Protein AF-0000000086901226 (afdb_homodimer)

Radius of gyration: 35.14 Å; Cα contacts (8 Å, |Δi|>4): 776; chains: 2; bounding box: 50×122×123 Å

Foldseek 3Di:
DPPPPPPPPPPPPPDDDPVRVVVVLVVVQVVCVVVPDPVDHDDPPVVVCVVVVPPPPVQKAKDWDAAAPPALLHLAIWIWMWGHDPPPPLFAIWIATQADAQWFAHPDTDDDLRHNNNRVSHDSVDDPVQVNLLCNLQVRFHNLVPPRTGHDDSVVNNVSRVVQQQDADPVVRHRSVVCCVVPPDDDDNDRDDHPPVSVLVSVCRRVSVPPPPPPCPVVPPVVVVVPPVPPPD/DPPPPPPPPPPPPPDDDPVRVVVVLVVVQVVCVVVPDPVDHDDPPVVVCVVVVPPPPPQKAKDWDAAAPPALLHLAIWIWMWGHDPPPPLFAIWIATQADAQWFAHPDTDDALRHNNNRVSHDNVDDPVQVNLLCNLQVRFHNLVPPRTGHDDSVVNNVSRVVQQQDADPVVRHHSVVCCVVPPDDDDNDRDDHPPVSVLVSVCRRVSVPNPPPPCPVVPPVVPVVPPVPPPD

Sequence (466 aa):
MEAANDLSRAGAAQHASAAQSLARILREHRDIQRNASPHWTAAPLSVIYLLCVQLEEPREWHFTLRGPPDSPFEGGLYHGRIVLPNNYPFAPPALMLLTRNGRFDVNKKICLSASSHHPELWQPAWGIRTLLDALCAFFPTPAQGALHSIEASEKDRRQMALESVSWVCPVCKRPNRQLVEEGCAAPTDALPELPDQLKAQALLAKNGGKEPPPDTADRGVKEQNLQVRGVYSMEAANDLSRAGAAQHASAAQSLARILREHRDIQRNASPHWTAAPLSVIYLLCVQLEEPREWHFTLRGPPDSPFEGGLYHGRIVLPNNYPFAPPALMLLTRNGRFDVNKKICLSASSHHPELWQPAWGIRTLLDALCAFFPTPAQGALHSIEASEKDRRQMALESVSWVCPVCKRPNRQLVEEGCAAPTDALPELPDQLKAQALLAKNGGKEPPPDTADRGVKEQNLQVRGVYS

Structure (mmCIF, N/CA/C/O backbone):
data_AF-0000000086901226-model_v1
#
loop_
_entity.id
_entity.type
_entity.pdbx_description
1 polymer 'Ubiquitin-conjugating enzyme E2 J1'
#
loop_
_atom_site.group_PDB
_atom_site.id
_atom_site.type_symbol
_atom_site.label_atom_id
_atom_site.label_alt_id
_atom_site.label_comp_id
_atom_site.label_asym_id
_atom_site.label_entity_id
_atom_site.label_seq_id
_atom_site.pdbx_PDB_ins_code
_atom_site.Cartn_x
_atom_site.Cartn_y
_atom_site.Cartn_z
_atom_site.occupancy
_atom_site.B_iso_or_equiv
_atom_site.auth_seq_id
_atom_site.auth_comp_id
_atom_site.auth_asym_id
_atom_site.auth_atom_id
_atom_site.pdbx_PDB_model_num
ATOM 1 N N . MET A 1 1 ? -28.922 -20.438 -58.938 1 27.31 1 MET A N 1
ATOM 2 C CA . MET A 1 1 ? -28.453 -21.234 -57.812 1 27.31 1 MET A CA 1
ATOM 3 C C . MET A 1 1 ? -27.438 -20.453 -56.969 1 27.31 1 MET A C 1
ATOM 5 O O . MET A 1 1 ? -26.328 -20.188 -57.406 1 27.31 1 MET A O 1
ATOM 9 N N . GLU A 1 2 ? -27.828 -19.422 -56.094 1 30.73 2 GLU A N 1
ATOM 10 C CA . GLU A 1 2 ? -27.188 -18.297 -55.406 1 30.73 2 GLU A CA 1
ATOM 11 C C . GLU A 1 2 ? -26.328 -18.797 -54.25 1 30.73 2 GLU A C 1
ATOM 13 O O . GLU A 1 2 ? -26.844 -19.344 -53.281 1 30.73 2 GLU A O 1
ATOM 18 N N . ALA A 1 3 ? -25.031 -19.281 -54.5 1 35.69 3 ALA A N 1
ATOM 19 C CA . ALA A 1 3 ? -24 -19.719 -53.562 1 35.69 3 ALA A CA 1
ATOM 20 C C . ALA A 1 3 ? -23.75 -18.656 -52.469 1 35.69 3 ALA A C 1
ATOM 22 O O . ALA A 1 3 ? -23.281 -17.562 -52.781 1 35.69 3 ALA A O 1
ATOM 23 N N . ALA A 1 4 ? -24.625 -18.578 -51.375 1 34.41 4 ALA A N 1
ATOM 24 C CA . ALA A 1 4 ? -24.609 -17.688 -50.219 1 34.41 4 ALA A CA 1
ATOM 25 C C . ALA A 1 4 ? -23.234 -17.703 -49.531 1 34.41 4 ALA A C 1
ATOM 27 O O . ALA A 1 4 ? -22.703 -18.766 -49.219 1 34.41 4 ALA A O 1
ATOM 28 N N . ASN A 1 5 ? -22.359 -16.656 -49.656 1 30.7 5 ASN A N 1
ATOM 29 C CA . ASN A 1 5 ? -21.047 -16.266 -49.156 1 30.7 5 ASN A CA 1
ATOM 30 C C . ASN A 1 5 ? -21 -16.328 -47.625 1 30.7 5 ASN A C 1
ATOM 32 O O . ASN A 1 5 ? -21.453 -15.398 -46.938 1 30.7 5 ASN A O 1
ATOM 36 N N . ASP A 1 6 ? -21.219 -17.453 -46.844 1 31.69 6 ASP A N 1
ATOM 37 C CA . ASP A 1 6 ? -21.219 -17.734 -45.406 1 31.69 6 ASP A CA 1
ATOM 38 C C . ASP A 1 6 ? -19.844 -17.469 -44.812 1 31.69 6 ASP A C 1
ATOM 40 O O . ASP A 1 6 ? -19.531 -17.969 -43.719 1 31.69 6 ASP A O 1
ATOM 44 N N . LEU A 1 7 ? -18.828 -17.016 -45.531 1 32.34 7 LEU A N 1
ATOM 45 C CA . LEU A 1 7 ? -17.453 -17.078 -45.031 1 32.34 7 LEU A CA 1
ATOM 46 C C . LEU A 1 7 ? -17.266 -16.172 -43.812 1 32.34 7 LEU A C 1
ATOM 48 O O . LEU A 1 7 ? -16.234 -16.234 -43.156 1 32.34 7 LEU A O 1
ATOM 52 N N . SER A 1 8 ? -17.922 -15.008 -43.688 1 35.12 8 SER A N 1
ATOM 53 C CA . SER A 1 8 ? -17.297 -13.891 -43 1 35.12 8 SER A CA 1
ATOM 54 C C . SER A 1 8 ? -17.328 -14.094 -41.5 1 35.12 8 SER A C 1
ATOM 56 O O . SER A 1 8 ? -17.047 -13.164 -40.719 1 35.12 8 SER A O 1
ATOM 58 N N . ARG A 1 9 ? -18.031 -15.039 -40.875 1 33.12 9 ARG A N 1
ATOM 59 C CA . ARG A 1 9 ? -18.094 -14.945 -39.406 1 33.12 9 ARG A CA 1
ATOM 60 C C . ARG A 1 9 ? -16.734 -15.172 -38.781 1 33.12 9 ARG A C 1
ATOM 62 O O . ARG A 1 9 ? -16.375 -16.312 -38.469 1 33.12 9 ARG A O 1
ATOM 69 N N . ALA A 1 10 ? -15.695 -14.672 -39.25 1 33.81 10 ALA A N 1
ATOM 70 C CA . ALA A 1 10 ? -14.445 -14.734 -38.5 1 33.81 10 ALA A CA 1
ATOM 71 C C . ALA A 1 10 ? -14.664 -14.375 -37.031 1 33.81 10 ALA A C 1
ATOM 73 O O . ALA A 1 10 ? -15.453 -13.484 -36.719 1 33.81 10 ALA A O 1
ATOM 74 N N . GLY A 1 11 ? -14.531 -15.344 -36.062 1 34.44 11 GLY A N 1
ATOM 75 C CA . GLY A 1 11 ? -14.711 -15.289 -34.594 1 34.44 11 GLY A CA 1
ATOM 76 C C . GLY A 1 11 ? -14.203 -14 -34 1 34.44 11 GLY A C 1
ATOM 77 O O . GLY A 1 11 ? -13.031 -13.664 -34.125 1 34.44 11 GLY A O 1
ATOM 78 N N . ALA A 1 12 ? -14.898 -12.961 -33.844 1 37.56 12 ALA A N 1
ATOM 79 C CA . ALA A 1 12 ? -14.633 -11.711 -33.156 1 37.56 12 ALA A CA 1
ATOM 80 C C . ALA A 1 12 ? -13.883 -11.945 -31.844 1 37.56 12 ALA A C 1
ATOM 82 O O . ALA A 1 12 ? -14.352 -12.695 -30.984 1 37.56 12 ALA A O 1
ATOM 83 N N . ALA A 1 13 ? -12.547 -11.961 -31.828 1 46.91 13 ALA A N 1
ATOM 84 C CA . ALA A 1 13 ? -11.742 -12.016 -30.609 1 46.91 13 ALA A CA 1
ATOM 85 C C . ALA A 1 13 ? -12.438 -11.289 -29.469 1 46.91 13 ALA A C 1
ATOM 87 O O . ALA A 1 13 ? -12.758 -10.102 -29.578 1 46.91 13 ALA A O 1
ATOM 88 N N . GLN A 1 14 ? -13.297 -11.969 -28.797 1 55.41 14 GLN A N 1
ATOM 89 C CA . GLN A 1 14 ? -14.094 -11.406 -27.703 1 55.41 14 GLN A CA 1
ATOM 90 C C . GLN A 1 14 ? -13.227 -10.586 -26.75 1 55.41 14 GLN A C 1
ATOM 92 O O . GLN A 1 14 ? -12.242 -11.094 -26.219 1 55.41 14 GLN A O 1
ATOM 97 N N . HIS A 1 15 ? -12.969 -9.375 -27.109 1 66.44 15 HIS A N 1
ATOM 98 C CA . HIS A 1 15 ? -12.211 -8.445 -26.281 1 66.44 15 HIS A CA 1
ATOM 99 C C . HIS A 1 15 ? -12.984 -8.078 -25.016 1 66.44 15 HIS A C 1
ATOM 101 O O . HIS A 1 15 ? -14.125 -7.617 -25.078 1 66.44 15 HIS A O 1
A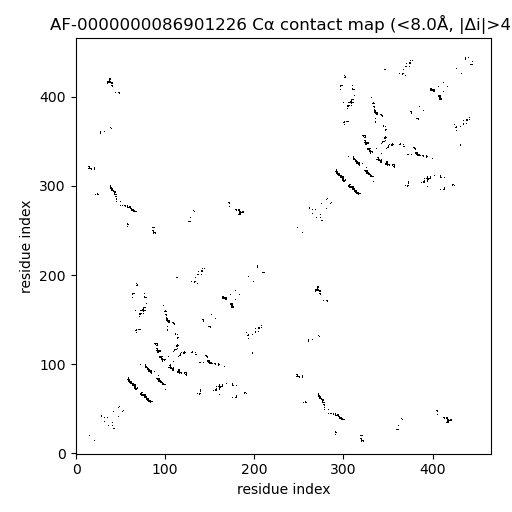TOM 107 N N . ALA A 1 16 ? -12.57 -8.672 -23.984 1 70.62 16 ALA A N 1
ATOM 108 C CA . ALA A 1 16 ? -13.18 -8.281 -22.719 1 70.62 16 ALA A CA 1
ATOM 109 C C . ALA A 1 16 ? -12.898 -6.816 -22.406 1 70.62 16 ALA A C 1
ATOM 111 O O . ALA A 1 16 ? -11.805 -6.316 -22.672 1 70.62 16 ALA A O 1
ATOM 112 N N . SER A 1 17 ? -13.961 -6.051 -22.109 1 77.44 17 SER A N 1
ATOM 113 C CA . SER A 1 17 ? -13.766 -4.688 -21.625 1 77.44 17 SER A CA 1
ATOM 114 C C . SER A 1 17 ? -12.891 -4.668 -20.375 1 77.44 17 SER A C 1
ATOM 116 O O . SER A 1 17 ? -12.734 -5.688 -19.703 1 77.44 17 SER A O 1
ATOM 118 N N . ALA A 1 18 ? -12.25 -3.605 -20.062 1 78.12 18 ALA A N 1
ATOM 119 C CA . ALA A 1 18 ? -11.414 -3.451 -18.875 1 78.12 18 ALA A CA 1
ATOM 120 C C . ALA A 1 18 ? -12.203 -3.742 -17.609 1 78.12 18 ALA A C 1
ATOM 122 O O . ALA A 1 18 ? -11.688 -4.367 -16.672 1 78.12 18 ALA A O 1
ATOM 123 N N . ALA A 1 19 ? -13.445 -3.295 -17.641 1 77.5 19 ALA A N 1
ATOM 124 C CA . ALA A 1 19 ? -14.305 -3.514 -16.484 1 77.5 19 ALA A CA 1
ATOM 125 C C . ALA A 1 19 ? -14.617 -4.996 -16.297 1 77.5 19 ALA A C 1
ATOM 127 O O . ALA A 1 19 ? -14.641 -5.5 -15.172 1 77.5 19 ALA A O 1
ATOM 128 N N . GLN A 1 20 ? -14.883 -5.715 -17.375 1 83.75 20 GLN A N 1
ATOM 129 C CA . GLN A 1 20 ? -15.172 -7.141 -17.328 1 83.75 20 GLN A CA 1
ATOM 130 C C . GLN A 1 20 ? -13.961 -7.934 -16.844 1 83.75 20 GLN A C 1
ATOM 132 O O . GLN A 1 20 ? -14.086 -8.852 -16.031 1 83.75 20 GLN A O 1
ATOM 137 N N . SER A 1 21 ? -12.852 -7.535 -17.375 1 88.44 21 SER A N 1
ATOM 138 C CA . SER A 1 21 ? -11.594 -8.172 -16.984 1 88.44 21 SER A CA 1
ATOM 139 C C . SER A 1 21 ? -11.328 -7.984 -15.492 1 88.44 21 SER A C 1
ATOM 141 O O . SER A 1 21 ? -11.016 -8.945 -14.789 1 88.44 21 SER A O 1
ATOM 143 N N . LEU A 1 22 ? -11.477 -6.816 -15 1 84.88 22 LEU A N 1
ATOM 144 C CA . LEU A 1 22 ? -11.25 -6.512 -13.594 1 84.88 22 LEU A CA 1
ATOM 145 C C . LEU A 1 22 ? -12.227 -7.277 -12.711 1 84.88 22 LEU A C 1
ATOM 147 O O . LEU A 1 22 ? -11.844 -7.812 -11.664 1 84.88 22 LEU A O 1
ATOM 151 N N . ALA A 1 23 ? -13.453 -7.363 -13.125 1 87.56 23 ALA A N 1
ATOM 152 C CA . ALA A 1 23 ? -14.453 -8.102 -12.359 1 87.56 23 ALA A CA 1
ATOM 153 C C . ALA A 1 23 ? -14.062 -9.57 -12.227 1 87.56 23 ALA A C 1
ATOM 155 O O . ALA A 1 23 ? -14.227 -10.172 -11.164 1 87.56 23 ALA A O 1
ATOM 156 N N . ARG A 1 24 ? -13.656 -10.156 -13.312 1 91.12 24 ARG A N 1
ATOM 157 C CA . ARG A 1 24 ? -13.203 -11.547 -13.305 1 91.12 24 ARG A CA 1
ATOM 158 C C . ARG A 1 24 ? -12.031 -11.734 -12.336 1 91.12 24 ARG A C 1
ATOM 160 O O . ARG A 1 24 ? -12.016 -12.68 -11.555 1 91.12 24 ARG A O 1
ATOM 167 N N . ILE A 1 25 ? -11.109 -10.789 -12.375 1 90.12 25 ILE A N 1
ATOM 168 C CA . ILE A 1 25 ? -9.914 -10.875 -11.539 1 90.12 25 ILE A CA 1
ATOM 169 C C . ILE A 1 25 ? -10.305 -10.828 -10.062 1 90.12 25 ILE A C 1
ATOM 171 O O . ILE A 1 25 ? -9.836 -11.633 -9.266 1 90.12 25 ILE A O 1
ATOM 175 N N . LEU A 1 26 ? -11.195 -9.969 -9.781 1 85.31 26 LEU A N 1
ATOM 176 C CA . LEU A 1 26 ? -11.633 -9.82 -8.398 1 85.31 26 LEU A CA 1
ATOM 177 C C . LEU A 1 26 ? -12.391 -11.0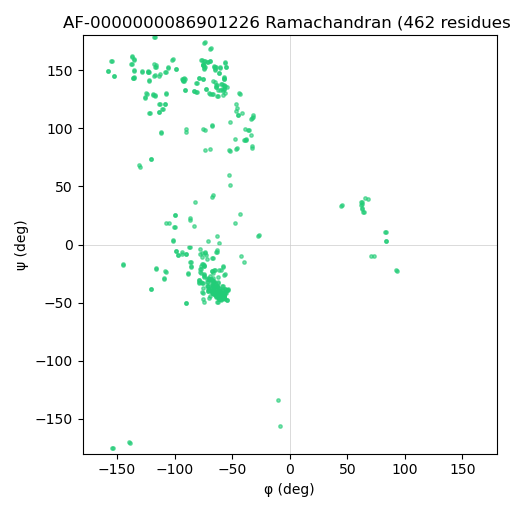62 -7.934 1 85.31 26 LEU A C 1
ATOM 179 O O . LEU A 1 26 ? -12.234 -11.5 -6.793 1 85.31 26 LEU A O 1
ATOM 183 N N . ARG A 1 27 ? -13.211 -11.609 -8.805 1 90.81 27 ARG A N 1
ATOM 184 C CA . ARG A 1 27 ? -13.93 -12.836 -8.469 1 90.81 27 ARG A CA 1
ATOM 185 C C . ARG A 1 27 ? -12.969 -13.984 -8.195 1 90.81 27 ARG A C 1
ATOM 187 O O . ARG A 1 27 ? -13.164 -14.758 -7.254 1 90.81 27 ARG A O 1
ATOM 194 N N . GLU A 1 28 ? -12 -14.086 -9.023 1 93.88 28 GLU A N 1
ATOM 195 C CA . GLU A 1 28 ? -11.016 -15.148 -8.82 1 93.88 28 GLU A CA 1
ATOM 196 C C . GLU A 1 28 ? -10.273 -14.977 -7.496 1 93.88 28 GLU A C 1
ATOM 198 O O . GLU A 1 28 ? -10.008 -15.953 -6.793 1 93.88 28 GLU A O 1
ATOM 203 N N . HIS A 1 29 ? -9.945 -13.734 -7.172 1 91.06 29 HIS A N 1
ATOM 204 C CA . HIS A 1 29 ? -9.297 -13.484 -5.887 1 91.06 29 HIS A CA 1
ATOM 205 C C . HIS A 1 29 ? -10.18 -13.938 -4.73 1 91.06 29 HIS A C 1
ATOM 207 O O . HIS A 1 29 ? -9.711 -14.625 -3.82 1 91.06 29 HIS A O 1
ATOM 213 N N . ARG A 1 30 ? -11.414 -13.578 -4.762 1 87.62 30 ARG A N 1
ATOM 214 C CA . ARG A 1 30 ? -12.352 -13.961 -3.711 1 87.62 30 ARG A CA 1
ATOM 215 C C . ARG A 1 30 ? -12.477 -15.477 -3.617 1 87.62 30 ARG A C 1
ATOM 217 O O . ARG A 1 30 ? -12.516 -16.031 -2.52 1 87.62 30 ARG A O 1
ATOM 224 N N . ASP A 1 31 ? -12.547 -16.125 -4.762 1 92.25 31 ASP A N 1
ATOM 225 C CA . ASP A 1 31 ? -12.641 -17.578 -4.801 1 92.25 31 ASP A CA 1
ATOM 226 C C . ASP A 1 31 ? -11.422 -18.234 -4.148 1 92.25 31 ASP A C 1
ATOM 228 O O . ASP A 1 31 ? -11.562 -19.188 -3.373 1 92.25 31 ASP A O 1
ATOM 232 N N . ILE A 1 32 ? -10.25 -17.734 -4.438 1 92.31 32 ILE A N 1
ATOM 233 C CA . ILE A 1 32 ? -9.008 -18.281 -3.902 1 92.31 32 ILE A CA 1
ATOM 234 C C . ILE A 1 32 ? -8.961 -18.078 -2.391 1 92.31 32 ILE A C 1
ATOM 236 O O . ILE A 1 32 ? -8.531 -18.969 -1.65 1 92.31 32 ILE A O 1
ATOM 240 N N . GLN A 1 33 ? -9.484 -16.938 -1.949 1 87 33 GLN A N 1
ATOM 241 C CA . GLN A 1 33 ? -9.508 -16.641 -0.519 1 87 33 GLN A CA 1
ATOM 242 C C . GLN A 1 33 ? -10.5 -17.547 0.211 1 87 33 GLN A C 1
ATOM 244 O O . GLN A 1 33 ? -10.211 -18.031 1.31 1 87 33 GLN A O 1
ATOM 249 N N . ARG A 1 34 ? -11.602 -17.828 -0.354 1 88.25 34 ARG A N 1
ATOM 250 C CA . ARG A 1 34 ? -12.656 -18.625 0.268 1 88.25 34 ARG A CA 1
ATOM 251 C C . ARG A 1 34 ? -12.328 -20.109 0.207 1 88.25 34 ARG A C 1
ATOM 253 O O . ARG A 1 34 ? -12.75 -20.891 1.066 1 88.25 34 ARG A O 1
ATOM 260 N N . ASN A 1 35 ? -11.648 -20.484 -0.868 1 92.44 35 ASN A N 1
ATOM 261 C CA . ASN A 1 35 ? -11.242 -21.875 -1.087 1 92.44 35 ASN A CA 1
ATOM 262 C C . ASN A 1 35 ? -9.727 -22 -1.203 1 92.44 35 ASN A C 1
ATOM 264 O O . ASN A 1 35 ? -9.203 -22.297 -2.279 1 92.44 35 ASN A O 1
ATOM 268 N N . ALA A 1 36 ? -9.102 -21.875 -0.073 1 90.62 36 ALA A N 1
ATOM 269 C CA . ALA A 1 36 ? -7.641 -21.891 -0.058 1 90.62 36 ALA A CA 1
ATOM 270 C C . ALA A 1 36 ? -7.109 -23.25 -0.518 1 90.62 36 ALA A C 1
ATOM 272 O O . ALA A 1 36 ? -7.664 -24.297 -0.165 1 90.62 36 ALA A O 1
ATOM 273 N N . SER A 1 37 ? -6.125 -23.297 -1.359 1 92.88 37 SER A N 1
ATOM 274 C CA . SER A 1 37 ? -5.484 -24.516 -1.844 1 92.88 37 SER A CA 1
ATOM 275 C C . SER A 1 37 ? -4.504 -25.078 -0.817 1 92.88 37 SER A C 1
ATOM 277 O O . SER A 1 37 ? -3.791 -24.312 -0.156 1 92.88 37 SER A O 1
ATOM 279 N N . PRO A 1 38 ? -4.391 -26.406 -0.687 1 94.5 38 PRO A N 1
ATOM 280 C CA . PRO A 1 38 ? -3.334 -26.984 0.139 1 94.5 38 PRO A CA 1
ATOM 281 C C . PRO A 1 38 ? -1.953 -26.891 -0.505 1 94.5 38 PRO A C 1
ATOM 283 O O . PRO A 1 38 ? -0.94 -27.141 0.149 1 94.5 38 PRO A O 1
ATOM 286 N N . HIS A 1 39 ? -1.884 -26.438 -1.752 1 94.94 39 HIS A N 1
ATOM 287 C CA . HIS A 1 39 ? -0.646 -26.547 -2.518 1 94.94 39 HIS A CA 1
ATOM 288 C C . HIS A 1 39 ? -0.001 -25.172 -2.723 1 94.94 39 HIS A C 1
ATOM 290 O O . HIS A 1 39 ? 1.216 -25.078 -2.898 1 94.94 39 HIS A O 1
ATOM 296 N N . TRP A 1 40 ? -0.862 -24.109 -2.775 1 95.62 40 TRP A N 1
ATOM 297 C CA . TRP A 1 40 ? -0.344 -22.797 -3.107 1 95.62 40 TRP A CA 1
ATOM 298 C C . TRP A 1 40 ? -1.234 -21.703 -2.529 1 95.62 40 TRP A C 1
ATOM 300 O O . TRP A 1 40 ? -2.377 -21.953 -2.146 1 95.62 40 TRP A O 1
ATOM 310 N N . THR A 1 41 ? -0.714 -20.5 -2.344 1 93.69 41 THR A N 1
ATOM 311 C CA . THR A 1 41 ? -1.457 -19.281 -2.051 1 93.69 41 THR A CA 1
ATOM 312 C C . THR A 1 41 ? -1.168 -18.203 -3.096 1 93.69 41 THR A C 1
ATOM 314 O O . THR A 1 41 ? -0.115 -18.219 -3.736 1 93.69 41 THR A O 1
ATOM 317 N N . ALA A 1 42 ? -2.066 -17.344 -3.395 1 94.5 42 ALA A N 1
ATOM 318 C CA . ALA A 1 42 ? -1.9 -16.281 -4.387 1 94.5 42 ALA A CA 1
ATOM 319 C C . ALA A 1 42 ? -2.795 -15.086 -4.07 1 94.5 42 ALA A C 1
ATOM 321 O O . ALA A 1 42 ? -3.889 -15.25 -3.525 1 94.5 42 ALA A O 1
ATOM 322 N N . ALA A 1 43 ? -2.312 -13.906 -4.352 1 88.56 43 ALA A N 1
ATOM 323 C CA . ALA A 1 43 ? -3.092 -12.68 -4.184 1 88.56 43 ALA A CA 1
ATOM 324 C C . ALA A 1 43 ? -2.541 -11.562 -5.055 1 88.56 43 ALA A C 1
ATOM 326 O O . ALA A 1 43 ? -1.357 -11.555 -5.406 1 88.56 43 ALA A O 1
ATOM 327 N N . PRO A 1 44 ? -3.432 -10.641 -5.52 1 86.06 44 PRO A N 1
ATOM 328 C CA . PRO A 1 44 ? -2.92 -9.445 -6.191 1 86.06 44 PRO A CA 1
ATOM 329 C C . PRO A 1 44 ? -1.961 -8.641 -5.312 1 86.06 44 PRO A C 1
ATOM 331 O O . PRO A 1 44 ? -2.135 -8.578 -4.094 1 86.06 44 PRO A O 1
ATOM 334 N N . LEU A 1 45 ? -0.955 -8.102 -5.93 1 78.94 45 LEU A N 1
ATOM 335 C CA . LEU A 1 45 ? 0.026 -7.309 -5.195 1 78.94 45 LEU A CA 1
ATOM 336 C C . LEU A 1 45 ? -0.657 -6.207 -4.391 1 78.94 45 LEU A C 1
ATOM 338 O O . LEU A 1 45 ? -0.212 -5.871 -3.289 1 78.94 45 LEU A O 1
ATOM 342 N N . SER A 1 46 ? -1.657 -5.652 -5.012 1 71.12 46 SER A N 1
ATOM 343 C CA . SER A 1 46 ? -2.387 -4.59 -4.332 1 71.12 46 SER A CA 1
ATOM 344 C C . SER A 1 46 ? -2.885 -5.051 -2.965 1 71.12 46 SER A C 1
ATOM 346 O O . SER A 1 46 ? -2.812 -4.301 -1.988 1 71.12 46 SER A O 1
ATOM 348 N N . VAL A 1 47 ? -3.348 -6.312 -2.898 1 65.81 47 VAL A N 1
ATOM 349 C CA . VAL A 1 47 ? -3.867 -6.871 -1.654 1 65.81 47 VAL A CA 1
ATOM 350 C C . VAL A 1 47 ? -2.711 -7.215 -0.719 1 65.81 47 VAL A C 1
ATOM 352 O O . VAL A 1 47 ? -2.787 -6.973 0.488 1 65.81 47 VAL A O 1
ATOM 355 N N . ILE A 1 48 ? -1.668 -7.777 -1.268 1 63.34 48 ILE A N 1
ATOM 356 C CA . ILE A 1 48 ? -0.5 -8.141 -0.472 1 63.34 48 ILE A CA 1
ATOM 357 C C . ILE A 1 48 ? 0.088 -6.891 0.18 1 63.34 48 ILE A C 1
ATOM 359 O O . ILE A 1 48 ? 0.443 -6.906 1.361 1 63.34 48 ILE A O 1
ATOM 363 N N . TYR A 1 49 ? 0.209 -5.914 -0.671 1 60.97 49 TYR A N 1
ATOM 364 C CA . TYR A 1 49 ? 0.692 -4.645 -0.137 1 60.97 49 TYR A CA 1
ATOM 365 C C . TYR A 1 49 ? -0.165 -4.188 1.035 1 60.97 49 TYR A C 1
ATOM 367 O O . TYR A 1 49 ? 0.359 -3.723 2.051 1 60.97 49 TYR A O 1
ATOM 375 N N . LEU A 1 50 ? -1.466 -4.246 0.809 1 56.91 50 LEU A N 1
ATOM 376 C CA . LEU A 1 50 ? -2.379 -3.842 1.873 1 56.91 50 LEU A CA 1
ATOM 377 C C . LEU A 1 50 ? -2.145 -4.668 3.133 1 56.91 50 LEU A C 1
ATOM 379 O O . LEU A 1 50 ? -2.164 -4.133 4.246 1 56.91 50 LEU A O 1
ATOM 383 N N . LEU A 1 51 ? -2.033 -5.965 2.836 1 51.75 51 LEU A N 1
ATOM 384 C CA . LEU A 1 51 ? -1.848 -6.859 3.975 1 51.75 51 LEU A CA 1
ATOM 385 C C . LEU A 1 51 ? -0.468 -6.668 4.598 1 51.75 51 LEU A C 1
ATOM 387 O O . LEU A 1 51 ? -0.309 -6.789 5.812 1 51.75 51 LEU A O 1
ATOM 391 N N . CYS A 1 52 ? 0.5 -6.621 3.701 1 47.97 52 CYS A N 1
ATOM 392 C CA . CYS A 1 52 ? 1.863 -6.48 4.199 1 47.97 52 CYS A CA 1
ATOM 393 C C . CYS A 1 52 ? 2.125 -5.059 4.68 1 47.97 52 CYS A C 1
ATOM 395 O O . CYS A 1 52 ? 2.979 -4.836 5.539 1 47.97 52 CYS A O 1
ATOM 397 N N . VAL A 1 53 ? 1.68 -4.184 3.637 1 44.66 53 VAL A N 1
ATOM 398 C CA . VAL A 1 53 ? 1.771 -2.838 4.195 1 44.66 53 VAL A CA 1
ATOM 399 C C . VAL A 1 53 ? 1.233 -2.834 5.625 1 44.66 53 VAL A C 1
ATOM 401 O O . VAL A 1 53 ? 0.019 -2.832 5.836 1 44.66 53 VAL A O 1
ATOM 404 N N . GLN A 1 54 ? 1.343 -3.91 6.129 1 40.22 54 GLN A N 1
ATOM 405 C CA . GLN A 1 54 ? 1.328 -3.781 7.582 1 40.22 54 GLN A CA 1
ATOM 406 C C . GLN A 1 54 ? 1.38 -2.314 8 1 40.22 54 GLN A C 1
ATOM 408 O O . GLN A 1 54 ? 1.69 -1.44 7.191 1 40.22 54 GLN A O 1
ATOM 413 N N . LEU A 1 55 ? 1.889 -2.264 9.258 1 41.91 55 LEU A N 1
ATOM 414 C CA . LEU A 1 55 ? 1.929 -1.338 10.383 1 41.91 55 LEU A CA 1
ATOM 415 C C . LEU A 1 55 ? 2.67 -0.059 10.008 1 41.91 55 LEU A C 1
ATOM 417 O O . LEU A 1 55 ? 3.812 0.145 10.422 1 41.91 55 LEU A O 1
ATOM 421 N N . GLU A 1 56 ? 2.984 0.039 8.773 1 47.12 56 GLU A N 1
ATOM 422 C CA . GLU A 1 56 ? 3.385 1.409 9.078 1 47.12 56 GLU A CA 1
ATOM 423 C C . GLU A 1 56 ? 2.385 2.08 10.016 1 47.12 56 GLU A C 1
ATOM 425 O O . GLU A 1 56 ? 1.174 1.88 9.883 1 47.12 56 GLU A O 1
ATOM 430 N N . GLU A 1 57 ? 2.855 2.295 11.07 1 57.25 57 GLU A N 1
ATOM 431 C CA . GLU A 1 57 ? 2.24 2.838 12.281 1 57.25 57 GLU A CA 1
ATOM 432 C C . GLU A 1 57 ? 1.199 3.9 11.938 1 57.25 57 GLU A C 1
ATOM 434 O O . GLU A 1 57 ? 1.492 4.855 11.219 1 57.25 57 GLU A O 1
ATOM 439 N N . PRO A 1 58 ? -0.099 3.424 11.953 1 71.44 58 PRO A N 1
ATOM 440 C CA . PRO A 1 58 ? -1.108 4.484 11.867 1 71.44 58 PRO A CA 1
ATOM 441 C C . PRO A 1 58 ? -0.61 5.816 12.422 1 71.44 58 PRO A C 1
ATOM 443 O O . PRO A 1 58 ? -1.316 6.824 12.336 1 71.44 58 PRO A O 1
ATOM 446 N N . ARG A 1 59 ? 0.633 5.711 12.672 1 86.44 59 ARG A N 1
ATOM 447 C CA . ARG A 1 59 ? 1.114 6.863 13.422 1 86.44 59 ARG A CA 1
ATOM 448 C C . ARG A 1 59 ? 1.789 7.875 12.5 1 86.44 59 ARG A C 1
ATOM 450 O O . ARG A 1 59 ? 2.156 8.969 12.93 1 86.44 59 ARG A O 1
ATOM 457 N N . GLU A 1 60 ? 1.916 7.445 11.219 1 88.19 60 GLU A N 1
ATOM 458 C CA . GLU A 1 60 ? 2.469 8.398 10.266 1 88.19 60 GLU A CA 1
ATOM 459 C C . GLU A 1 60 ? 1.395 8.898 9.305 1 88.19 60 GLU A C 1
ATOM 461 O O . GLU A 1 60 ? 0.744 8.109 8.625 1 88.19 60 GLU A O 1
ATOM 466 N N . TRP A 1 61 ? 1.176 10.211 9.281 1 92.19 61 TRP A N 1
ATOM 467 C CA . TRP A 1 61 ? 0.184 10.875 8.438 1 92.19 61 TRP A CA 1
ATOM 468 C C . TRP A 1 61 ? 0.853 11.828 7.457 1 92.19 61 TRP A C 1
ATOM 470 O O . TRP A 1 61 ? 1.946 12.336 7.723 1 92.19 61 TRP A O 1
ATOM 480 N N . HIS A 1 62 ? 0.341 11.969 6.305 1 92.81 62 HIS A N 1
ATOM 481 C CA . HIS A 1 62 ? 0.653 13.094 5.438 1 92.81 62 HIS A CA 1
ATOM 482 C C . HIS A 1 62 ? -0.526 14.062 5.34 1 92.81 62 HIS A C 1
ATOM 484 O O . HIS A 1 62 ? -1.678 13.656 5.516 1 92.81 62 HIS A O 1
ATOM 490 N N . PHE A 1 63 ? -0.241 15.312 5.172 1 96.88 63 PHE A N 1
ATOM 491 C CA . PHE A 1 63 ? -1.253 16.344 5 1 96.88 63 PHE A CA 1
ATOM 492 C C . PHE A 1 63 ? -0.847 17.312 3.9 1 96.88 63 PHE A C 1
ATOM 494 O O . PHE A 1 63 ? 0.318 17.359 3.498 1 96.88 63 PHE A O 1
ATOM 501 N N . THR A 1 64 ? -1.794 17.969 3.285 1 97.94 64 THR A N 1
ATOM 502 C CA . THR A 1 64 ? -1.563 19.109 2.404 1 97.94 64 THR A CA 1
ATOM 503 C C . THR A 1 64 ? -2.387 20.312 2.852 1 97.94 64 THR A C 1
ATOM 505 O O . THR A 1 64 ? -3.598 20.203 3.053 1 97.94 64 THR A O 1
ATOM 508 N N . LEU A 1 65 ? -1.723 21.422 3.049 1 97.56 65 LEU A N 1
ATOM 509 C CA . LEU A 1 65 ? -2.283 22.656 3.574 1 97.56 65 LEU A CA 1
ATOM 510 C C . LEU A 1 65 ? -2.4 23.703 2.475 1 97.56 65 LEU A C 1
ATOM 512 O O . LEU A 1 65 ? -1.449 23.938 1.726 1 97.56 65 LEU A O 1
ATOM 516 N N . ARG A 1 66 ? -3.617 24.312 2.379 1 97.12 66 ARG A N 1
ATOM 517 C CA . ARG A 1 66 ? -3.734 25.516 1.547 1 97.12 66 ARG A CA 1
ATOM 518 C C . ARG A 1 66 ? -3.068 26.703 2.215 1 97.12 66 ARG A C 1
ATOM 520 O O . ARG A 1 66 ? -3.221 26.922 3.42 1 97.12 66 ARG A O 1
ATOM 527 N N . GLY A 1 67 ? -2.316 27.375 1.44 1 97.56 67 GLY A N 1
ATOM 528 C CA . GLY A 1 67 ? -1.781 28.609 2.008 1 97.56 67 GLY A CA 1
ATOM 529 C C . GLY A 1 67 ? -2.857 29.562 2.502 1 97.56 67 GLY A C 1
ATOM 530 O O . GLY A 1 67 ? -3.867 29.766 1.824 1 97.56 67 GLY A O 1
ATOM 531 N N . PRO A 1 68 ? -2.652 30.094 3.717 1 94.88 68 PRO A N 1
ATOM 532 C CA . PRO A 1 68 ? -3.676 30.984 4.266 1 94.88 68 PRO A CA 1
ATOM 533 C C . PRO A 1 68 ? -3.971 32.188 3.354 1 94.88 68 PRO A C 1
ATOM 535 O O . PRO A 1 68 ? -3.057 32.719 2.725 1 94.88 68 PRO A O 1
ATOM 538 N N . PRO A 1 69 ? -5.23 32.562 3.316 1 93.69 69 PRO A N 1
ATOM 539 C CA . PRO A 1 69 ? -5.594 33.719 2.504 1 93.69 69 PRO A CA 1
ATOM 540 C C . PRO A 1 69 ? -4.957 35.031 3.006 1 93.69 69 PRO A C 1
ATOM 542 O O . PRO A 1 69 ? -4.602 35.125 4.184 1 93.69 69 PRO A O 1
ATOM 545 N N . ASP A 1 70 ? -4.758 35.969 2.068 1 93.69 70 ASP A N 1
ATOM 546 C CA . ASP A 1 70 ? -4.238 37.281 2.369 1 93.69 70 ASP A CA 1
ATOM 547 C C . ASP A 1 70 ? -2.832 37.219 2.963 1 93.69 70 ASP A C 1
ATOM 549 O O . ASP A 1 70 ? -2.529 37.875 3.949 1 93.69 70 ASP A O 1
ATOM 553 N N . SER A 1 71 ? -2.09 36.344 2.564 1 95.12 71 SER A N 1
ATOM 554 C CA . SER A 1 71 ? -0.704 36.156 2.98 1 95.12 71 SER A CA 1
ATOM 555 C C . SER A 1 71 ? 0.194 35.844 1.784 1 95.12 71 SER A C 1
ATOM 557 O O . SER A 1 71 ? -0.295 35.531 0.696 1 95.12 71 SER A O 1
ATOM 559 N N . PRO A 1 72 ? 1.451 36 1.963 1 96.56 72 PRO A N 1
ATOM 560 C CA . PRO A 1 72 ? 2.354 35.656 0.862 1 96.56 72 PRO A CA 1
ATOM 561 C C . PRO A 1 72 ? 2.311 34.156 0.502 1 96.56 72 PRO A C 1
ATOM 563 O O . PRO A 1 72 ? 2.914 33.75 -0.489 1 96.56 72 PRO A O 1
ATOM 566 N N . PHE A 1 73 ? 1.618 33.375 1.255 1 97.69 73 PHE A N 1
ATOM 567 C CA . PHE A 1 73 ? 1.556 31.938 1.048 1 97.69 73 PHE A CA 1
ATOM 568 C C . PHE A 1 73 ? 0.309 31.547 0.259 1 97.69 73 PHE A C 1
ATOM 570 O O . PHE A 1 73 ? 0.145 30.391 -0.133 1 97.69 73 PHE A O 1
ATOM 577 N N . GLU A 1 74 ? -0.61 32.531 0.041 1 97 74 GLU A N 1
ATOM 578 C CA . GLU A 1 74 ? -1.872 32.281 -0.649 1 97 74 GLU A CA 1
ATOM 579 C C . GLU A 1 74 ? -1.635 31.703 -2.041 1 97 74 GLU A C 1
ATOM 581 O O . GLU A 1 74 ? -0.735 32.156 -2.758 1 97 74 GLU A O 1
ATOM 586 N N . GLY A 1 75 ? -2.486 30.672 -2.33 1 96.94 75 GLY A N 1
ATOM 587 C CA . GLY A 1 75 ? -2.35 30 -3.617 1 96.94 75 GLY A CA 1
ATOM 588 C C . GLY A 1 75 ? -1.437 28.797 -3.568 1 96.94 75 GLY A C 1
ATOM 589 O O . GLY A 1 75 ? -1.431 27.969 -4.492 1 96.94 75 GLY A O 1
ATOM 590 N N . GLY A 1 76 ? -0.569 28.734 -2.609 1 98.38 76 GLY A N 1
ATOM 591 C CA . GLY A 1 76 ? 0.291 27.578 -2.424 1 98.38 76 GLY A CA 1
ATOM 592 C C . GLY A 1 76 ? -0.431 26.391 -1.821 1 98.38 76 GLY A C 1
ATOM 593 O O . GLY A 1 76 ? -1.479 26.547 -1.189 1 98.38 76 GLY A O 1
ATOM 594 N N . LEU A 1 77 ? 0.046 25.203 -2.076 1 98.5 77 LEU A N 1
ATOM 595 C CA . LEU A 1 77 ? -0.355 23.953 -1.46 1 98.5 77 LEU A CA 1
ATOM 596 C C . LEU A 1 77 ? 0.836 23.266 -0.8 1 98.5 77 LEU A C 1
ATOM 598 O O . LEU A 1 77 ? 1.765 22.828 -1.483 1 98.5 77 LEU A O 1
ATOM 602 N N . TYR A 1 78 ? 0.796 23.188 0.479 1 98.56 78 TYR A N 1
ATOM 603 C CA . TYR A 1 78 ? 1.988 22.797 1.225 1 98.56 78 TYR A CA 1
ATOM 604 C C . TYR A 1 78 ? 1.816 21.406 1.843 1 98.56 78 TYR A C 1
ATOM 606 O O . TYR A 1 78 ? 0.966 21.219 2.715 1 98.56 78 TYR A O 1
ATOM 614 N N . HIS A 1 79 ? 2.613 20.469 1.426 1 98.19 79 HIS A N 1
ATOM 615 C CA . HIS A 1 79 ? 2.555 19.062 1.834 1 98.19 79 HIS A CA 1
ATOM 616 C C . HIS A 1 79 ? 3.459 18.797 3.033 1 98.19 79 HIS A C 1
ATOM 618 O O . HIS A 1 79 ? 4.543 19.375 3.137 1 98.19 79 HIS A O 1
ATOM 624 N N . GLY A 1 80 ? 3.033 18 3.943 1 97.31 80 GLY A N 1
ATOM 625 C CA . GLY A 1 80 ? 3.826 17.641 5.113 1 97.31 80 GLY A CA 1
ATOM 626 C C . GLY A 1 80 ? 3.463 16.297 5.703 1 97.31 80 GLY A C 1
ATOM 627 O O . GLY A 1 80 ? 2.688 15.547 5.113 1 97.31 80 GLY A O 1
ATOM 628 N N . ARG A 1 81 ? 4.094 16 6.828 1 95.44 81 ARG A N 1
ATOM 629 C CA . ARG A 1 81 ? 3.826 14.734 7.496 1 95.44 81 ARG A CA 1
ATOM 630 C C . ARG A 1 81 ? 3.658 14.938 9 1 95.44 81 ARG A C 1
ATOM 632 O O . ARG A 1 81 ? 4.176 15.898 9.562 1 95.44 81 ARG A O 1
ATOM 639 N N . ILE A 1 82 ? 2.885 14.133 9.617 1 95.56 82 ILE A N 1
ATOM 640 C CA . ILE A 1 82 ? 2.625 14.07 11.055 1 95.56 82 ILE A CA 1
ATOM 641 C C . ILE A 1 82 ? 3.059 12.703 11.594 1 95.56 82 ILE A C 1
ATOM 643 O O . ILE A 1 82 ? 2.715 11.664 11.031 1 95.56 82 ILE A O 1
ATOM 647 N N . VAL A 1 83 ? 3.822 12.727 12.625 1 94.38 83 VAL A N 1
ATOM 648 C CA . VAL A 1 83 ? 4.199 11.484 13.297 1 94.38 83 VAL A CA 1
ATOM 649 C C . VAL A 1 83 ? 3.582 11.445 14.695 1 94.38 83 VAL A C 1
ATOM 651 O O . VAL A 1 83 ? 3.906 12.281 15.547 1 94.38 83 VAL A O 1
ATOM 654 N N . LEU A 1 84 ? 2.676 10.508 14.875 1 93.56 84 LEU A N 1
ATOM 655 C CA . LEU A 1 84 ? 2.039 10.305 16.172 1 93.56 84 LEU A CA 1
ATOM 656 C C . LEU A 1 84 ? 2.91 9.445 17.078 1 93.56 84 LEU A C 1
ATOM 658 O O . LEU A 1 84 ? 3.48 8.445 16.641 1 93.56 84 LEU A O 1
ATOM 662 N N . PRO A 1 85 ? 3.061 9.969 18.328 1 92.44 85 PRO A N 1
ATOM 663 C CA . PRO A 1 85 ? 3.846 9.156 19.266 1 92.44 85 PRO A CA 1
ATOM 664 C C . PRO A 1 85 ? 3.137 7.863 19.656 1 92.44 85 PRO A C 1
ATOM 666 O O . PRO A 1 85 ? 1.93 7.727 19.453 1 92.44 85 PRO A O 1
ATOM 669 N N . ASN A 1 86 ? 3.83 7.035 20.281 1 88.12 86 ASN A N 1
ATOM 670 C CA . ASN A 1 86 ? 3.283 5.746 20.672 1 88.12 86 ASN A CA 1
ATOM 671 C C . ASN A 1 86 ? 2.188 5.902 21.734 1 88.12 86 ASN A C 1
ATOM 673 O O . ASN A 1 86 ? 1.251 5.105 21.781 1 88.12 86 ASN A O 1
ATOM 677 N N . ASN A 1 87 ? 2.268 6.867 22.531 1 89.81 87 ASN A N 1
ATOM 678 C CA . ASN A 1 87 ? 1.287 7.094 23.594 1 89.81 87 ASN A CA 1
ATOM 679 C C . ASN A 1 87 ? 0.276 8.164 23.203 1 89.81 87 ASN A C 1
ATOM 681 O O . ASN A 1 87 ? -0.301 8.828 24.062 1 89.81 87 ASN A O 1
ATOM 685 N N . TYR A 1 88 ? 0.082 8.336 21.953 1 91.94 88 TYR A N 1
ATOM 686 C CA . TYR A 1 88 ? -0.981 9.227 21.484 1 91.94 88 TYR A CA 1
ATOM 687 C C . TYR A 1 88 ? -2.334 8.781 22.031 1 91.94 88 TYR A C 1
ATOM 689 O O . TYR A 1 88 ? -2.668 7.594 22 1 91.94 88 TYR A O 1
ATOM 697 N N . PRO A 1 89 ? -3.092 9.695 22.641 1 93.38 89 PRO A N 1
ATOM 698 C CA . PRO A 1 89 ? -3.119 11.156 22.531 1 93.38 89 PRO A CA 1
ATOM 699 C C . PRO A 1 89 ? -2.527 11.844 23.766 1 93.38 89 PRO A C 1
ATOM 701 O O . PRO A 1 89 ? -2.742 13.039 23.969 1 93.38 89 PRO A O 1
ATOM 704 N N . PHE A 1 90 ? -1.804 11.117 24.469 1 92.94 90 PHE A N 1
ATOM 705 C CA . PHE A 1 90 ? -1.31 11.703 25.719 1 92.94 90 PHE A CA 1
ATOM 706 C C . PHE A 1 90 ? -0.013 12.469 25.484 1 92.94 90 PHE A C 1
ATOM 708 O O . PHE A 1 90 ? 0.437 13.219 26.344 1 92.94 90 PHE A O 1
ATOM 715 N N . ALA A 1 91 ? 0.571 12.266 24.438 1 94 91 ALA A N 1
ATOM 716 C CA . ALA A 1 91 ? 1.705 13.07 23.984 1 94 91 ALA A CA 1
ATOM 717 C C . ALA A 1 91 ? 1.433 13.68 22.609 1 94 91 ALA A C 1
ATOM 719 O O . ALA A 1 91 ? 0.728 13.086 21.797 1 94 91 ALA A O 1
ATOM 720 N N . PRO A 1 92 ? 2.004 14.875 22.375 1 94.88 92 PRO A N 1
ATOM 721 C CA . PRO A 1 92 ? 1.705 15.586 21.125 1 94.88 92 PRO A CA 1
ATOM 722 C C . PRO A 1 92 ? 2.406 14.977 19.922 1 94.88 92 PRO A C 1
ATOM 724 O O . PRO A 1 92 ? 3.492 14.406 20.062 1 94.88 92 PRO A O 1
ATOM 727 N N . PRO A 1 93 ? 1.809 15.117 18.734 1 96.38 93 PRO A N 1
ATOM 728 C CA . PRO A 1 93 ? 2.447 14.688 17.5 1 96.38 93 PRO A CA 1
ATOM 729 C C . PRO A 1 93 ? 3.57 15.625 17.047 1 96.38 93 PRO A C 1
ATOM 731 O O . PRO A 1 93 ? 3.643 16.766 17.516 1 96.38 93 PRO A O 1
ATOM 734 N N . ALA A 1 94 ? 4.434 15.078 16.25 1 96.06 94 ALA A N 1
ATOM 735 C CA . ALA A 1 94 ? 5.402 15.898 15.523 1 96.06 94 ALA A CA 1
ATOM 736 C C . ALA A 1 94 ? 4.883 16.281 14.141 1 96.06 94 ALA A C 1
ATOM 738 O O . ALA A 1 94 ? 4.23 15.469 13.469 1 96.06 94 ALA A O 1
ATOM 739 N N . LEU A 1 95 ? 5.148 17.469 13.734 1 96.5 95 LEU A N 1
ATOM 740 C CA . LEU A 1 95 ? 4.695 18.031 12.469 1 96.5 95 LEU A CA 1
ATOM 741 C C . LEU A 1 95 ? 5.871 18.547 11.648 1 96.5 95 LEU A C 1
ATOM 743 O O . LEU A 1 95 ? 6.766 19.203 12.18 1 96.5 95 LEU A O 1
ATOM 747 N N . MET A 1 96 ? 5.957 18.172 10.359 1 97.06 96 MET A N 1
ATOM 748 C CA . MET A 1 96 ? 7.012 18.625 9.453 1 97.06 96 MET A CA 1
ATOM 749 C C . MET A 1 96 ? 6.438 19 8.094 1 97.06 96 MET A C 1
ATOM 751 O O . MET A 1 96 ? 5.484 18.359 7.625 1 97.06 96 MET A O 1
ATOM 755 N N . LEU A 1 97 ? 6.965 20.016 7.461 1 97.75 97 LEU A N 1
ATOM 756 C CA . LEU A 1 97 ? 6.629 20.328 6.074 1 97.75 97 LEU A CA 1
ATOM 757 C C . LEU A 1 97 ? 7.625 19.672 5.121 1 97.75 97 LEU A C 1
ATOM 759 O O . LEU A 1 97 ? 8.828 19.641 5.395 1 97.75 97 LEU A O 1
ATOM 763 N N . LEU A 1 98 ? 7.148 19.219 4.027 1 97.06 98 LEU A N 1
ATOM 764 C CA . LEU A 1 98 ? 7.992 18.547 3.035 1 97.06 98 LEU A CA 1
ATOM 765 C C . LEU A 1 98 ? 8.18 19.438 1.807 1 97.06 98 LEU A C 1
ATOM 767 O O . LEU A 1 98 ? 9.102 19.219 1.016 1 97.06 98 LEU A O 1
ATOM 771 N N . THR A 1 99 ? 7.301 20.359 1.568 1 97.44 99 THR A N 1
ATOM 772 C CA . THR A 1 99 ? 7.406 21.312 0.469 1 97.44 99 THR A CA 1
ATOM 773 C C . THR A 1 99 ? 8.125 22.578 0.919 1 97.44 99 THR A C 1
ATOM 775 O O . THR A 1 99 ? 7.918 23.062 2.039 1 97.44 99 THR A O 1
ATOM 778 N N . ARG A 1 100 ? 8.938 23.141 0.019 1 97.31 100 ARG A N 1
ATOM 779 C CA . ARG A 1 100 ? 9.492 24.453 0.311 1 97.31 100 ARG A CA 1
ATOM 780 C C . ARG A 1 100 ? 8.391 25.484 0.519 1 97.31 100 ARG A C 1
ATOM 782 O O . ARG A 1 100 ? 7.391 25.5 -0.208 1 97.31 100 ARG A O 1
ATOM 789 N N . ASN A 1 101 ? 8.602 26.328 1.529 1 97.69 101 ASN A N 1
ATOM 790 C CA . ASN A 1 101 ? 7.477 27.188 1.88 1 97.69 101 ASN A CA 1
ATOM 791 C C . ASN A 1 101 ? 7.949 28.578 2.334 1 97.69 101 ASN A C 1
ATOM 793 O O . ASN A 1 101 ? 7.164 29.516 2.385 1 97.69 101 ASN A O 1
ATOM 797 N N . GLY A 1 102 ? 9.227 28.781 2.699 1 97 102 GLY A N 1
ATOM 798 C CA . GLY A 1 102 ? 9.781 30.078 3.061 1 97 102 GLY A CA 1
ATOM 799 C C . GLY A 1 102 ? 9.523 30.438 4.508 1 97 102 GLY A C 1
ATOM 800 O O . GLY A 1 102 ? 9.82 31.562 4.926 1 97 102 GLY A O 1
ATOM 801 N N . ARG A 1 103 ? 8.906 29.578 5.297 1 96.19 103 ARG A N 1
ATOM 802 C CA . ARG A 1 103 ? 8.57 29.844 6.691 1 96.19 103 ARG A CA 1
ATOM 803 C C . ARG A 1 103 ? 9.219 28.828 7.617 1 96.19 103 ARG A C 1
ATOM 805 O O . ARG A 1 103 ? 9.625 29.156 8.734 1 96.19 103 ARG A O 1
ATOM 812 N N . PHE A 1 104 ? 9.25 27.641 7.176 1 96.56 104 PHE A N 1
ATOM 813 C CA . PHE A 1 104 ? 9.797 26.547 7.969 1 96.56 104 PHE A CA 1
ATOM 814 C C . PHE A 1 104 ? 10.828 25.766 7.168 1 96.56 104 PHE A C 1
ATOM 816 O O . PHE A 1 104 ? 10.703 25.625 5.949 1 96.56 104 PHE A O 1
ATOM 823 N N . ASP A 1 105 ? 11.828 25.203 7.922 1 96.62 105 ASP A N 1
ATOM 824 C CA . ASP A 1 105 ? 12.773 24.297 7.293 1 96.62 105 ASP A CA 1
ATOM 825 C C . ASP A 1 105 ? 12.07 23.016 6.844 1 96.62 105 ASP A C 1
ATOM 827 O O . ASP A 1 105 ? 11.227 22.469 7.562 1 96.62 105 ASP A O 1
ATOM 831 N N . VAL A 1 106 ? 12.484 22.547 5.676 1 97.19 106 VAL A N 1
ATOM 832 C CA . VAL A 1 106 ? 11.875 21.344 5.105 1 97.19 106 VAL A CA 1
ATOM 833 C C . VAL A 1 106 ? 12.281 20.125 5.93 1 97.19 106 VAL A C 1
ATOM 835 O O . VAL A 1 106 ? 13.453 19.953 6.25 1 97.19 106 VAL A O 1
ATOM 838 N N . ASN A 1 107 ? 11.312 19.328 6.316 1 96.38 107 ASN A N 1
ATOM 839 C CA . ASN A 1 107 ? 11.422 18.047 6.992 1 96.38 107 ASN A CA 1
ATOM 840 C C . ASN A 1 107 ? 12.047 18.203 8.375 1 96.38 107 ASN A C 1
ATOM 842 O O . ASN A 1 107 ? 12.828 17.344 8.805 1 96.38 107 ASN A O 1
ATOM 846 N N . LYS A 1 108 ? 11.883 19.297 8.961 1 96.31 108 LYS A N 1
ATOM 847 C CA . LYS A 1 108 ? 12.234 19.547 10.359 1 96.31 108 LYS A CA 1
ATOM 848 C C . LYS A 1 108 ? 10.992 19.797 11.203 1 96.31 108 LYS A C 1
ATOM 850 O O . LYS A 1 108 ? 10.031 20.406 10.742 1 96.31 108 LYS A O 1
ATOM 855 N N . LYS A 1 109 ? 11.086 19.312 12.445 1 95.56 109 LYS A N 1
ATOM 856 C CA . LYS A 1 109 ? 9.93 19.453 13.328 1 95.56 109 LYS A CA 1
ATOM 857 C C . LYS A 1 109 ? 9.57 20.922 13.539 1 95.56 109 LYS A C 1
ATOM 859 O O . LYS A 1 109 ? 10.445 21.75 13.773 1 95.56 109 LYS A O 1
ATOM 864 N N . ILE A 1 110 ? 8.367 21.188 13.414 1 94.56 110 ILE A N 1
ATOM 865 C CA . ILE A 1 110 ? 7.852 22.547 13.594 1 94.56 110 ILE A CA 1
ATOM 866 C C . ILE A 1 110 ? 7.445 22.766 15.047 1 94.56 110 ILE A C 1
ATOM 868 O O . ILE A 1 110 ? 6.785 21.906 15.641 1 94.56 110 ILE A O 1
ATOM 872 N N . CYS A 1 111 ? 7.84 23.859 15.656 1 90.94 111 CYS A N 1
ATOM 873 C CA . CYS A 1 111 ? 7.531 24.156 17.047 1 90.94 111 CYS A CA 1
ATOM 874 C C . CYS A 1 111 ? 6.223 24.938 17.156 1 90.94 111 CYS A C 1
ATOM 876 O O . CYS A 1 111 ? 6.176 26.125 16.859 1 90.94 111 CYS A O 1
ATOM 878 N N . LEU A 1 112 ? 5.207 24.312 17.453 1 87.44 112 LEU A N 1
ATOM 879 C CA . LEU A 1 112 ? 3.92 24.891 17.828 1 87.44 112 LEU A CA 1
ATOM 880 C C . LEU A 1 112 ? 3.539 24.5 19.25 1 87.44 112 LEU A C 1
ATOM 882 O O . LEU A 1 112 ? 4.039 23.5 19.766 1 87.44 112 LEU A O 1
ATOM 886 N N . SER A 1 113 ? 2.689 25.344 19.875 1 82.75 113 SER A N 1
ATOM 887 C CA . SER A 1 113 ? 2.209 25.016 21.219 1 82.75 113 SER A CA 1
ATOM 888 C C . SER A 1 113 ? 1.517 23.656 21.234 1 82.75 113 SER A C 1
ATOM 890 O O . SER A 1 113 ? 1.496 22.984 22.266 1 82.75 113 SER A O 1
ATOM 892 N N . ALA A 1 114 ? 0.953 23.203 20.062 1 82.31 114 ALA A N 1
ATOM 893 C CA . ALA A 1 114 ? 0.222 21.938 19.953 1 82.31 114 ALA A CA 1
ATOM 894 C C . ALA A 1 114 ? 1.099 20.844 19.359 1 82.31 114 ALA A C 1
ATOM 896 O O . ALA A 1 114 ? 0.593 19.828 18.891 1 82.31 114 ALA A O 1
ATOM 897 N N . SER A 1 115 ? 2.398 21.047 19.312 1 85.19 115 SER A N 1
ATOM 898 C CA . SER A 1 115 ? 3.291 20.062 18.688 1 85.19 115 SER A CA 1
ATOM 899 C C . SER A 1 115 ? 4.273 19.5 19.703 1 85.19 115 SER A C 1
ATOM 901 O O . SER A 1 115 ? 4.258 19.875 20.875 1 85.19 115 SER A O 1
ATOM 903 N N . SER A 1 116 ? 5.129 18.578 19.281 1 86.12 116 SER A N 1
ATOM 904 C CA . SER A 1 116 ? 6.004 17.781 20.125 1 86.12 116 SER A CA 1
ATOM 905 C C . SER A 1 116 ? 7.066 18.641 20.797 1 86.12 116 SER A C 1
ATOM 907 O O . SER A 1 116 ? 7.699 18.219 21.766 1 86.12 116 SER A O 1
ATOM 909 N N . HIS A 1 117 ? 7.246 19.891 20.391 1 84.56 117 HIS A N 1
ATOM 910 C CA . HIS A 1 117 ? 8.234 20.766 21.016 1 84.56 117 HIS A CA 1
ATOM 911 C C . HIS A 1 117 ? 7.738 21.297 22.344 1 84.56 117 HIS A C 1
ATOM 913 O O . HIS A 1 117 ? 8.531 21.75 23.172 1 84.56 117 HIS A O 1
ATOM 919 N N . HIS A 1 118 ? 6.426 21.297 22.594 1 87.38 118 HIS A N 1
ATOM 920 C CA . HIS A 1 118 ? 5.836 21.797 23.828 1 87.38 118 HIS A CA 1
ATOM 921 C C . HIS A 1 118 ? 4.871 20.781 24.422 1 87.38 118 HIS A C 1
ATOM 923 O O . HIS A 1 118 ? 3.68 21.062 24.562 1 87.38 118 HIS A O 1
ATOM 929 N N . PRO A 1 119 ? 5.363 19.609 24.891 1 90.75 119 PRO A N 1
ATOM 930 C CA . PRO A 1 119 ? 4.492 18.562 25.438 1 90.75 119 PRO A CA 1
ATOM 931 C C . PRO A 1 119 ? 3.684 19.031 26.641 1 90.75 119 PRO A C 1
ATOM 933 O O . PRO A 1 119 ? 2.586 18.531 26.891 1 90.75 119 PRO A O 1
ATOM 936 N N . GLU A 1 120 ? 4.148 20.062 27.297 1 90.38 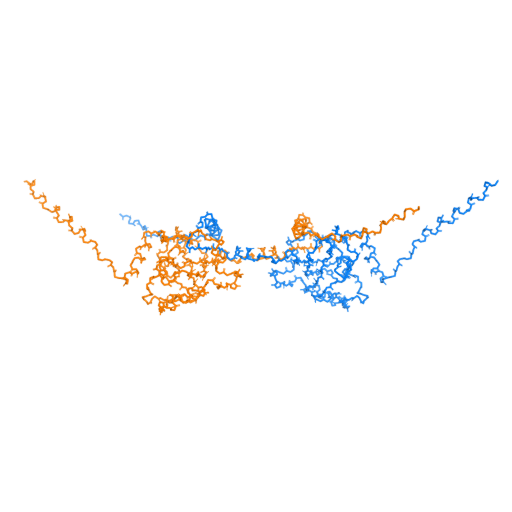120 GLU A N 1
ATOM 937 C CA . GLU A 1 120 ? 3.502 20.578 28.5 1 90.38 120 GLU A CA 1
ATOM 938 C C . GLU A 1 120 ? 2.23 21.344 28.156 1 90.38 120 GLU A C 1
ATOM 940 O O . GLU A 1 120 ? 1.352 21.516 29 1 90.38 120 GLU A O 1
ATOM 945 N N . LEU A 1 121 ? 2.191 21.891 26.922 1 90.12 121 LEU A N 1
ATOM 946 C CA . LEU A 1 121 ? 1.056 22.703 26.516 1 90.12 121 LEU A CA 1
ATOM 947 C C . LEU A 1 121 ? 0.007 21.875 25.781 1 90.12 121 LEU A C 1
ATOM 949 O O . LEU A 1 121 ? -1.115 22.328 25.562 1 90.12 121 LEU A O 1
ATOM 953 N N . TRP A 1 122 ? 0.318 20.609 25.5 1 93.06 122 TRP A N 1
ATOM 954 C CA . TRP A 1 122 ? -0.569 19.734 24.75 1 93.06 122 TRP A CA 1
ATOM 955 C C . TRP A 1 122 ? -1.738 19.266 25.609 1 93.06 122 TRP A C 1
ATOM 957 O O . TRP A 1 122 ? -1.573 19 26.797 1 93.06 122 TRP A O 1
ATOM 967 N N . GLN A 1 123 ? -2.885 19.172 25 1 92.12 123 GLN A N 1
ATOM 968 C CA . GLN A 1 123 ? -4.07 18.609 25.641 1 92.12 123 GLN A CA 1
ATOM 969 C C . GLN A 1 123 ? -4.539 17.359 24.922 1 92.12 123 GLN A C 1
ATOM 971 O O . GLN A 1 123 ? -4.773 17.375 23.703 1 92.12 123 GLN A O 1
ATOM 976 N N . PRO A 1 124 ? -4.73 16.266 25.688 1 93.62 124 PRO A N 1
ATOM 977 C CA . PRO A 1 124 ? -5.168 15.023 25.062 1 93.62 124 PRO A CA 1
ATOM 978 C C . PRO A 1 124 ? -6.492 15.164 24.312 1 93.62 124 PRO A C 1
ATOM 980 O O . PRO A 1 124 ? -6.816 14.328 23.453 1 93.62 124 PRO A O 1
ATOM 983 N N . ALA A 1 125 ? -7.211 16.219 24.641 1 92.81 125 ALA A N 1
ATOM 984 C CA . ALA A 1 125 ? -8.484 16.438 23.953 1 92.81 125 ALA A CA 1
ATOM 985 C C . ALA A 1 125 ? -8.266 16.953 22.531 1 92.81 125 ALA A C 1
ATOM 987 O O . ALA A 1 125 ? -9.18 16.922 21.703 1 92.81 125 ALA A O 1
ATOM 988 N N . TRP A 1 126 ? -7.086 17.484 22.234 1 94.06 126 TRP A N 1
ATOM 989 C CA . TRP A 1 126 ? -6.777 17.938 20.891 1 94.06 126 TRP A CA 1
ATOM 990 C C . TRP A 1 126 ? -6.477 16.766 19.953 1 94.06 126 TRP A C 1
ATOM 992 O O . TRP A 1 126 ? -6.242 15.648 20.422 1 94.06 126 TRP A O 1
ATOM 1002 N N . GLY A 1 127 ? -6.609 16.984 18.688 1 95 127 GLY A N 1
ATOM 1003 C CA . GLY A 1 127 ? -6.32 15.977 17.688 1 95 127 GLY A CA 1
ATOM 1004 C C . GLY A 1 127 ? -5.602 16.516 16.469 1 95 127 GLY A C 1
ATOM 1005 O O . GLY A 1 127 ? -5.133 17.656 16.484 1 95 127 GLY A O 1
ATOM 1006 N N . ILE A 1 128 ? -5.5 15.711 15.461 1 95.69 128 ILE A N 1
ATOM 1007 C CA . ILE A 1 128 ? -4.836 16.047 14.211 1 95.69 128 ILE A CA 1
ATOM 1008 C C . ILE A 1 128 ? -5.496 17.266 13.586 1 95.69 128 ILE A C 1
ATOM 1010 O O . ILE A 1 128 ? -4.812 18.141 13.039 1 95.69 128 ILE A O 1
ATOM 1014 N N . ARG A 1 129 ? -6.828 17.359 13.75 1 94.94 129 ARG A N 1
ATOM 1015 C CA . ARG A 1 129 ? -7.535 18.516 13.227 1 94.94 129 ARG A CA 1
ATOM 1016 C C . ARG A 1 129 ? -7.066 19.797 13.898 1 94.94 129 ARG A C 1
ATOM 1018 O O . ARG A 1 129 ? -6.742 20.781 13.227 1 94.94 129 ARG A O 1
ATOM 1025 N N . THR A 1 130 ? -7.039 19.766 15.18 1 94.94 130 THR A N 1
ATOM 1026 C CA . THR A 1 130 ? -6.59 20.938 15.93 1 94.94 130 THR A CA 1
ATOM 1027 C C . THR A 1 130 ? -5.164 21.312 15.547 1 94.94 130 THR A C 1
ATOM 1029 O O . THR A 1 130 ? -4.855 22.484 15.367 1 94.94 130 THR A O 1
ATOM 1032 N N . LEU A 1 131 ? -4.328 20.312 15.453 1 95.94 131 LEU A N 1
ATOM 1033 C CA . LEU A 1 131 ? -2.93 20.516 15.086 1 95.94 131 LEU A CA 1
ATOM 1034 C C . LEU A 1 131 ? -2.822 21.219 13.734 1 95.94 131 LEU A C 1
ATOM 1036 O O . LEU A 1 131 ? -2.08 22.203 13.602 1 95.94 131 LEU A O 1
ATOM 1040 N N . LEU A 1 132 ? -3.6 20.781 12.75 1 96.69 132 LEU A N 1
ATOM 1041 C CA . LEU A 1 132 ? -3.514 21.328 11.398 1 96.69 132 LEU A CA 1
ATOM 1042 C C . LEU A 1 132 ? -4.188 22.688 11.312 1 96.69 132 LEU A C 1
ATOM 1044 O O . LEU A 1 132 ? -3.734 23.562 10.578 1 96.69 132 LEU A O 1
ATOM 1048 N N . ASP A 1 133 ? -5.23 22.875 12.078 1 95.56 133 ASP A N 1
ATOM 1049 C CA . ASP A 1 133 ? -5.836 24.203 12.172 1 95.56 133 ASP A CA 1
ATOM 1050 C C . ASP A 1 133 ? -4.863 25.203 12.781 1 95.56 133 ASP A C 1
ATOM 1052 O O . ASP A 1 133 ? -4.785 26.359 12.336 1 95.56 133 ASP A O 1
ATOM 1056 N N . ALA A 1 134 ? -4.207 24.75 13.844 1 94.38 134 ALA A N 1
ATOM 1057 C CA . ALA A 1 134 ? -3.193 25.609 14.453 1 94.38 134 ALA A CA 1
ATOM 1058 C C . ALA A 1 134 ? -2.104 25.969 13.453 1 94.38 134 ALA A C 1
ATOM 1060 O O . ALA A 1 134 ? -1.673 27.125 13.383 1 94.38 134 ALA A O 1
ATOM 1061 N N . LEU A 1 135 ? -1.637 25 12.703 1 95.75 135 LEU A N 1
ATOM 1062 C CA . LEU A 1 135 ? -0.635 25.281 11.68 1 95.75 135 LEU A CA 1
ATOM 1063 C C . LEU A 1 135 ? -1.143 26.328 10.688 1 95.75 135 LEU A C 1
ATOM 1065 O O . LEU A 1 135 ? -0.406 27.25 10.312 1 95.75 135 LEU A O 1
ATOM 1069 N N . CYS A 1 136 ? -2.338 26.203 10.281 1 95.12 136 CYS A N 1
ATOM 1070 C CA . CYS A 1 136 ? -2.945 27.156 9.344 1 95.12 136 CYS A CA 1
ATOM 1071 C C . CYS A 1 136 ? -2.9 28.562 9.891 1 95.12 136 CYS A C 1
ATOM 1073 O O . CYS A 1 136 ? -2.557 29.5 9.172 1 95.12 136 CYS A O 1
ATOM 1075 N N . ALA A 1 137 ? -3.236 28.734 11.141 1 92.31 137 ALA A N 1
ATOM 1076 C CA . ALA A 1 137 ? -3.287 30.047 11.781 1 92.31 137 ALA A CA 1
ATOM 1077 C C . ALA A 1 137 ? -1.885 30.609 11.984 1 92.31 137 ALA A C 1
ATOM 1079 O O . ALA A 1 137 ? -1.67 31.812 11.867 1 92.31 137 ALA A O 1
ATOM 1080 N N . PHE A 1 138 ? -0.957 29.75 12.273 1 92.12 138 PHE A N 1
ATOM 1081 C CA . PHE A 1 138 ? 0.386 30.188 12.648 1 92.12 138 PHE A CA 1
ATOM 1082 C C . PHE A 1 138 ? 1.25 30.406 11.414 1 92.12 138 PHE A C 1
ATOM 1084 O O . PHE A 1 138 ? 2.266 31.094 11.477 1 92.12 138 PHE A O 1
ATOM 1091 N N . PHE A 1 139 ? 0.896 29.859 10.289 1 94.75 139 PHE A N 1
ATOM 1092 C CA . PHE A 1 139 ? 1.716 29.797 9.078 1 94.75 139 PHE A CA 1
ATOM 1093 C C . PHE A 1 139 ? 2.15 31.203 8.656 1 94.75 139 PHE A C 1
ATOM 1095 O O . PHE A 1 139 ? 3.328 31.422 8.367 1 94.75 139 PHE A O 1
ATOM 1102 N N . PRO A 1 140 ? 1.292 32.188 8.727 1 93.25 140 PRO A N 1
ATOM 1103 C CA . PRO A 1 140 ? 1.687 33.5 8.234 1 93.25 140 PRO A CA 1
ATOM 1104 C C . PRO A 1 140 ? 2.398 34.344 9.289 1 93.25 140 PRO A C 1
ATOM 1106 O O . PRO A 1 140 ? 2.807 35.469 9.016 1 93.25 140 PRO A O 1
ATOM 1109 N N . THR A 1 141 ? 2.537 33.844 10.5 1 90.44 141 THR A N 1
ATOM 1110 C CA . THR A 1 141 ? 3.17 34.594 11.562 1 90.44 141 THR A CA 1
ATOM 1111 C C . THR A 1 141 ? 4.684 34.656 11.359 1 90.44 141 THR A C 1
ATOM 1113 O O . THR A 1 141 ? 5.266 33.781 10.742 1 90.44 141 THR A O 1
ATOM 1116 N N . PRO A 1 142 ? 5.281 35.688 11.859 1 89.38 142 PRO A N 1
ATOM 1117 C CA . PRO A 1 142 ? 6.734 35.812 11.703 1 89.38 142 PRO A CA 1
ATOM 1118 C C . PRO A 1 142 ? 7.496 34.719 12.445 1 89.38 142 PRO A C 1
ATOM 1120 O O . PRO A 1 142 ? 7.008 34.188 13.445 1 89.38 142 PRO A O 1
ATOM 1123 N N . ALA A 1 143 ? 8.656 34.344 11.953 1 86.81 143 ALA A N 1
ATOM 1124 C CA . ALA A 1 143 ? 9.477 33.281 12.523 1 86.81 143 ALA A CA 1
ATOM 1125 C C . ALA A 1 143 ? 10 33.688 13.906 1 86.81 143 ALA A C 1
ATOM 1127 O O . ALA A 1 143 ? 10.102 32.844 14.805 1 86.81 143 ALA A O 1
ATOM 1128 N N . GLN A 1 144 ? 10.297 34.906 14.086 1 80.81 144 GLN A N 1
ATOM 1129 C CA . GLN A 1 144 ? 10.797 35.5 15.328 1 80.81 144 GLN A CA 1
ATOM 1130 C C . GLN A 1 144 ? 11.891 34.625 15.945 1 80.81 144 GLN A C 1
ATOM 1132 O O . GLN A 1 144 ? 11.906 34.438 17.156 1 80.81 144 GLN A O 1
ATOM 1137 N N . GLY A 1 145 ? 12.688 33.969 15.203 1 78.81 145 GLY A N 1
ATOM 1138 C CA . GLY A 1 145 ? 13.836 33.219 15.688 1 78.81 145 GLY A CA 1
ATOM 1139 C C . GLY A 1 145 ? 13.492 31.844 16.188 1 78.81 145 GLY A C 1
ATOM 1140 O O . GLY A 1 145 ? 14.312 31.172 16.812 1 78.81 145 GLY A O 1
ATOM 1141 N N . ALA A 1 146 ? 12.289 31.391 15.938 1 81.5 146 ALA A N 1
ATOM 1142 C CA . ALA A 1 146 ? 11.898 30.047 16.359 1 81.5 146 ALA A CA 1
ATOM 1143 C C . ALA A 1 146 ? 12.781 28.984 15.711 1 81.5 146 ALA A C 1
ATOM 1145 O O . ALA A 1 146 ? 13.312 29.203 14.617 1 81.5 146 ALA A O 1
ATOM 1146 N N . LEU A 1 147 ? 12.93 27.875 16.375 1 87.75 147 LEU A N 1
ATOM 1147 C CA . LEU A 1 147 ? 13.734 26.766 15.875 1 87.75 147 LEU A CA 1
ATOM 1148 C C . LEU A 1 147 ? 13.227 26.281 14.523 1 87.75 147 LEU A C 1
ATOM 1150 O O . LEU A 1 147 ? 12.016 26.141 14.328 1 87.75 147 LEU A O 1
ATOM 1154 N N . HIS A 1 148 ? 14.125 26.109 13.594 1 92.69 148 HIS A N 1
ATOM 1155 C CA . HIS A 1 148 ? 13.852 25.562 12.266 1 92.69 148 HIS A CA 1
ATOM 1156 C C . HIS A 1 148 ? 12.891 26.453 11.492 1 92.69 148 HIS A C 1
ATOM 1158 O O . HIS A 1 148 ? 11.984 25.953 10.812 1 92.69 148 HIS A O 1
ATOM 1164 N N . SER A 1 149 ? 13 27.703 11.648 1 92.5 149 SER A N 1
ATOM 1165 C CA . SER A 1 149 ? 12.242 28.688 10.883 1 92.5 149 SER A CA 1
ATOM 1166 C C . SER A 1 149 ? 13.109 29.391 9.844 1 92.5 149 SER A C 1
ATOM 1168 O O . SER A 1 149 ? 14.336 29.422 9.984 1 92.5 149 SER A O 1
ATOM 1170 N N . ILE A 1 150 ? 12.508 29.812 8.812 1 92.5 150 ILE A N 1
ATOM 1171 C CA . ILE A 1 150 ? 13.141 30.531 7.707 1 92.5 150 ILE A CA 1
ATOM 1172 C C . ILE A 1 150 ? 12.477 31.891 7.52 1 92.5 150 ILE A C 1
ATOM 1174 O O . ILE A 1 150 ? 11.273 32.031 7.742 1 92.5 150 ILE A O 1
ATOM 1178 N N . GLU A 1 151 ? 13.305 32.844 7.23 1 92.75 151 GLU A N 1
ATOM 1179 C CA . GLU A 1 151 ? 12.781 34.156 6.836 1 92.75 151 GLU A CA 1
ATOM 1180 C C . GLU A 1 151 ? 13.07 34.438 5.367 1 92.75 151 GLU A C 1
ATOM 1182 O O . GLU A 1 151 ? 14.141 34.938 5.027 1 92.75 151 GLU A O 1
ATOM 1187 N N . ALA A 1 152 ? 12.117 34.156 4.547 1 95.19 152 ALA A N 1
ATOM 1188 C CA . ALA A 1 152 ? 12.25 34.438 3.115 1 95.19 152 ALA A CA 1
ATOM 1189 C C . ALA A 1 152 ? 11.508 35.688 2.719 1 95.19 152 ALA A C 1
ATOM 1191 O O . ALA A 1 152 ? 10.648 36.188 3.463 1 95.19 152 ALA A O 1
ATOM 1192 N N . SER A 1 153 ? 11.844 36.281 1.634 1 96.31 153 SER A N 1
ATOM 1193 C CA . SER A 1 153 ? 11.148 37.469 1.113 1 96.31 153 SER A CA 1
ATOM 1194 C C . SER A 1 153 ? 9.75 37.094 0.629 1 96.31 153 SER A C 1
ATOM 1196 O O . SER A 1 153 ? 9.469 35.938 0.345 1 96.31 153 SER A O 1
ATOM 1198 N N . GLU A 1 154 ? 8.93 38.062 0.576 1 96.56 154 GLU A N 1
ATOM 1199 C CA . GLU A 1 154 ? 7.586 37.844 0.05 1 96.56 154 GLU A CA 1
ATOM 1200 C C . GLU A 1 154 ? 7.633 37.281 -1.368 1 96.56 154 GLU A C 1
ATOM 1202 O O . GLU A 1 154 ? 6.855 36.406 -1.714 1 96.56 154 GLU A O 1
ATOM 1207 N N . LYS A 1 155 ? 8.531 37.875 -2.166 1 97.31 155 LYS A N 1
ATOM 1208 C CA . LYS A 1 155 ? 8.68 37.406 -3.541 1 97.31 155 LYS A CA 1
ATOM 1209 C C . LYS A 1 155 ? 9.039 35.906 -3.58 1 97.31 155 LYS A C 1
ATOM 1211 O O . LYS A 1 155 ? 8.461 35.156 -4.355 1 97.31 155 LYS A O 1
ATOM 1216 N N . ASP A 1 156 ? 9.969 35.531 -2.758 1 97.69 156 ASP A N 1
ATOM 1217 C CA . ASP A 1 156 ? 10.391 34.125 -2.713 1 97.69 156 ASP A CA 1
ATOM 1218 C C . ASP A 1 156 ? 9.25 33.219 -2.246 1 97.69 156 ASP A C 1
ATOM 1220 O O . ASP A 1 156 ? 9.055 32.125 -2.781 1 97.69 156 ASP A O 1
ATOM 1224 N N . ARG A 1 157 ? 8.531 33.656 -1.242 1 97.88 157 ARG A N 1
ATOM 1225 C CA . ARG A 1 157 ? 7.395 32.906 -0.731 1 97.88 157 ARG A CA 1
ATOM 1226 C C . ARG A 1 157 ? 6.344 32.688 -1.817 1 97.88 157 ARG A C 1
ATOM 1228 O O . ARG A 1 157 ? 5.816 31.578 -1.966 1 97.88 157 ARG A O 1
ATOM 1235 N N . ARG A 1 158 ? 6.074 33.688 -2.572 1 97.94 158 ARG A N 1
ATOM 1236 C CA . ARG A 1 158 ? 5.09 33.594 -3.643 1 97.94 158 ARG A CA 1
ATOM 1237 C C . ARG A 1 158 ? 5.566 32.625 -4.734 1 97.94 158 ARG A C 1
ATOM 1239 O O . ARG A 1 158 ? 4.77 31.891 -5.312 1 97.94 158 ARG A O 1
ATOM 1246 N N . GLN A 1 159 ? 6.84 32.688 -5.012 1 97.88 159 GLN A N 1
ATOM 1247 C CA . GLN A 1 159 ? 7.395 31.75 -5.988 1 97.88 159 GLN A CA 1
ATOM 1248 C C . GLN A 1 159 ? 7.277 30.312 -5.504 1 97.88 159 GLN A C 1
ATOM 1250 O O . GLN A 1 159 ? 6.914 29.422 -6.273 1 97.88 159 GLN A O 1
ATOM 1255 N N . MET A 1 160 ? 7.617 30.109 -4.254 1 97.94 160 MET A N 1
ATOM 1256 C CA . MET A 1 160 ? 7.504 28.766 -3.682 1 97.94 160 MET A CA 1
ATOM 1257 C C . MET A 1 160 ? 6.055 28.312 -3.666 1 97.94 160 MET A C 1
ATOM 1259 O O . MET A 1 160 ? 5.773 27.125 -3.844 1 97.94 160 MET A O 1
ATOM 1263 N N . ALA A 1 161 ? 5.141 29.25 -3.416 1 98.25 161 ALA A N 1
ATOM 1264 C CA . ALA A 1 161 ? 3.715 28.938 -3.439 1 98.25 161 ALA A CA 1
ATOM 1265 C C . ALA A 1 161 ? 3.295 28.391 -4.801 1 98.25 161 ALA A C 1
ATOM 1267 O O . ALA A 1 161 ? 2.641 27.359 -4.883 1 98.25 161 ALA A O 1
ATOM 1268 N N . LEU A 1 162 ? 3.727 29.031 -5.82 1 97.75 162 LEU A N 1
ATOM 1269 C CA . LEU A 1 162 ? 3.396 28.594 -7.176 1 97.75 162 LEU A CA 1
ATOM 1270 C C . LEU A 1 162 ? 3.969 27.203 -7.457 1 97.75 162 LEU A C 1
ATOM 1272 O O . LEU A 1 162 ? 3.287 26.359 -8.031 1 97.75 162 LEU A O 1
ATOM 1276 N N . GLU A 1 163 ? 5.145 26.969 -7.031 1 97.69 163 GLU A N 1
ATOM 1277 C CA . GLU A 1 163 ? 5.836 25.719 -7.285 1 97.69 163 GLU A CA 1
ATOM 1278 C C . GLU A 1 163 ? 5.203 24.562 -6.5 1 97.69 163 GLU A C 1
ATOM 1280 O O . GLU A 1 163 ? 5.262 23.406 -6.918 1 97.69 163 GLU A O 1
ATOM 1285 N N . SER A 1 164 ? 4.668 24.891 -5.41 1 98.19 164 SER A N 1
ATOM 1286 C CA . SER A 1 164 ? 4.145 23.875 -4.496 1 98.19 164 SER A CA 1
ATOM 1287 C C . SER A 1 164 ? 2.936 23.172 -5.094 1 98.19 164 SER A C 1
ATOM 1289 O O . SER A 1 164 ? 2.645 22.016 -4.738 1 98.19 164 SER A O 1
ATOM 1291 N N . VAL A 1 165 ? 2.262 23.781 -6.016 1 98.06 165 VAL A N 1
ATOM 1292 C CA . VAL A 1 165 ? 0.988 23.297 -6.539 1 98.06 165 VAL A CA 1
ATOM 1293 C C . VAL A 1 165 ? 1.203 21.984 -7.293 1 98.06 165 VAL A C 1
ATOM 1295 O O . VAL A 1 165 ? 0.458 21.016 -7.098 1 98.06 165 VAL A O 1
ATOM 1298 N N . SER A 1 166 ? 2.25 21.844 -8.031 1 97.25 166 SER A N 1
ATOM 1299 C CA . SER A 1 166 ? 2.498 20.672 -8.867 1 97.25 166 SER A CA 1
ATOM 1300 C C . SER A 1 166 ? 3.5 19.719 -8.203 1 97.25 166 SER A C 1
ATOM 1302 O O . SER A 1 166 ? 3.906 18.719 -8.797 1 97.25 166 SER A O 1
ATOM 1304 N N . TRP A 1 167 ? 3.887 20.094 -7.016 1 96.81 167 TRP A N 1
ATOM 1305 C CA . TRP A 1 167 ? 4.848 19.25 -6.316 1 96.81 167 TRP A CA 1
ATOM 1306 C C . TRP A 1 167 ? 4.254 17.875 -6.039 1 96.81 167 TRP A C 1
ATOM 1308 O O . TRP A 1 167 ? 3.096 17.766 -5.637 1 96.81 167 TRP A O 1
ATOM 1318 N N . VAL A 1 168 ? 5.074 16.781 -6.258 1 92.94 168 VAL A N 1
ATOM 1319 C CA . VAL A 1 168 ? 4.621 15.398 -6.086 1 92.94 168 VAL A CA 1
ATOM 1320 C C . VAL A 1 168 ? 5.355 14.758 -4.91 1 92.94 168 VAL A C 1
ATOM 1322 O O . VAL A 1 168 ? 6.59 14.75 -4.867 1 92.94 168 VAL A O 1
ATOM 1325 N N . CYS A 1 169 ? 4.578 14.328 -3.951 1 90.12 169 CYS A N 1
ATOM 1326 C CA . CYS A 1 169 ? 5.164 13.594 -2.838 1 90.12 169 CYS A CA 1
ATOM 1327 C C . CYS A 1 169 ? 5.707 12.242 -3.303 1 90.12 169 CYS A C 1
ATOM 1329 O O . CYS A 1 169 ? 4.984 11.461 -3.926 1 90.12 169 CYS A O 1
ATOM 1331 N N . PRO A 1 170 ? 6.867 11.953 -2.986 1 84.62 170 PRO A N 1
ATOM 1332 C CA . PRO A 1 170 ? 7.457 10.688 -3.436 1 84.62 170 PRO A CA 1
ATOM 1333 C C . PRO A 1 170 ? 6.762 9.469 -2.836 1 84.62 170 PRO A C 1
ATOM 1335 O O . PRO A 1 170 ? 6.855 8.367 -3.387 1 84.62 170 PRO A O 1
ATOM 1338 N N . VAL A 1 171 ? 6.113 9.727 -1.737 1 79.12 171 VAL A N 1
ATOM 1339 C CA . VAL A 1 171 ? 5.438 8.625 -1.059 1 79.12 171 VAL A CA 1
ATOM 1340 C C . VAL A 1 171 ? 4.008 8.492 -1.585 1 79.12 171 VAL A C 1
ATOM 1342 O O . VAL A 1 171 ? 3.576 7.402 -1.961 1 79.12 171 VAL A O 1
ATOM 1345 N N . CYS A 1 172 ? 3.268 9.602 -1.624 1 81.38 172 CYS A N 1
ATOM 1346 C CA . CYS A 1 172 ? 1.868 9.609 -2.037 1 81.38 172 CYS A CA 1
ATOM 1347 C C . CYS A 1 172 ? 1.744 9.445 -3.547 1 81.38 172 CYS A C 1
ATOM 1349 O O . CYS A 1 172 ? 0.69 9.047 -4.047 1 81.38 172 CYS A O 1
ATOM 1351 N N . LYS A 1 173 ? 2.715 9.852 -4.277 1 81.44 173 LYS A N 1
ATOM 1352 C CA . LYS A 1 173 ? 2.814 9.734 -5.73 1 81.44 173 LYS A CA 1
ATOM 1353 C C . LYS A 1 173 ? 1.706 10.523 -6.422 1 81.44 173 LYS A C 1
ATOM 1355 O O . LYS A 1 173 ? 1.182 10.094 -7.453 1 81.44 173 LYS A O 1
ATOM 1360 N N . ARG A 1 174 ? 1.243 11.586 -5.879 1 83.69 174 ARG A N 1
ATOM 1361 C CA . ARG A 1 174 ? 0.24 12.508 -6.402 1 83.69 174 ARG A CA 1
ATOM 1362 C C . ARG A 1 174 ? 0.671 13.961 -6.199 1 83.69 174 ARG A C 1
ATOM 1364 O O . ARG A 1 174 ? 1.283 14.289 -5.18 1 83.69 174 ARG A O 1
ATOM 1371 N N . PRO A 1 175 ? 0.329 14.727 -7.168 1 93 175 PRO A N 1
ATOM 1372 C CA . PRO A 1 175 ? 0.623 16.141 -6.957 1 93 175 PRO A CA 1
ATOM 1373 C C . PRO A 1 175 ? -0.277 16.781 -5.898 1 93 175 PRO A C 1
ATOM 1375 O O . PRO A 1 175 ? -1.397 16.312 -5.676 1 93 175 PRO A O 1
ATOM 1378 N N . ASN A 1 176 ? 0.153 17.906 -5.258 1 96.06 176 ASN A N 1
ATOM 1379 C CA . ASN A 1 176 ? -0.587 18.578 -4.203 1 96.06 176 ASN A CA 1
ATOM 1380 C C . ASN A 1 176 ? -1.972 19.016 -4.68 1 96.06 176 ASN A C 1
ATOM 1382 O O . ASN A 1 176 ? -2.945 18.922 -3.928 1 96.06 176 ASN A O 1
ATOM 1386 N N . ARG A 1 177 ? -2.037 19.469 -5.879 1 96 177 ARG A N 1
ATOM 1387 C CA . ARG A 1 177 ? -3.312 19.922 -6.422 1 96 177 ARG A CA 1
ATOM 1388 C C . ARG A 1 177 ? -4.355 18.812 -6.379 1 96 177 ARG A C 1
ATOM 1390 O O . ARG A 1 177 ? -5.492 19.031 -5.969 1 96 177 ARG A O 1
ATOM 1397 N N . GLN A 1 178 ? -3.988 17.625 -6.777 1 90.31 178 GLN A N 1
ATOM 1398 C CA . GLN A 1 178 ? -4.914 16.484 -6.789 1 90.31 178 GLN A CA 1
ATOM 1399 C C . GLN A 1 178 ? -5.336 16.109 -5.375 1 90.31 178 GLN A C 1
ATOM 1401 O O . GLN A 1 178 ? -6.508 15.812 -5.129 1 90.31 178 GLN A O 1
ATOM 1406 N N . LEU A 1 179 ? -4.355 16.109 -4.492 1 89.81 179 LEU A N 1
ATOM 1407 C CA . LEU A 1 179 ? -4.645 15.766 -3.104 1 89.81 179 LEU A CA 1
ATOM 1408 C C . LEU A 1 179 ? -5.672 16.719 -2.506 1 89.81 179 LEU A C 1
ATOM 1410 O O . LEU A 1 179 ? -6.617 16.297 -1.846 1 89.81 179 LEU A O 1
ATOM 1414 N N . VAL A 1 180 ? -5.523 18.016 -2.762 1 93.62 180 VAL A N 1
ATOM 1415 C CA . VAL A 1 180 ? -6.41 19.031 -2.211 1 93.62 180 VAL A CA 1
ATOM 1416 C C . VAL A 1 180 ? -7.781 18.938 -2.881 1 93.62 180 VAL A C 1
ATOM 1418 O O . VAL A 1 180 ? -8.812 19.047 -2.215 1 93.62 180 VAL A O 1
ATOM 1421 N N . GLU A 1 181 ? -7.789 18.703 -4.137 1 90.56 181 GLU A N 1
ATOM 1422 C CA . GLU A 1 181 ? -9.047 18.594 -4.875 1 90.56 181 GLU A CA 1
ATOM 1423 C C . GLU A 1 181 ? -9.875 17.406 -4.371 1 90.56 181 GLU A C 1
ATOM 1425 O O . GLU A 1 181 ? -11.094 17.5 -4.262 1 90.56 181 GLU A O 1
ATOM 1430 N N . GLU A 1 182 ? -9.211 16.391 -4.023 1 85.31 182 GLU A N 1
ATOM 1431 C CA . GLU A 1 182 ? -9.891 15.156 -3.633 1 85.31 182 GLU A CA 1
ATOM 1432 C C . GLU A 1 182 ? -10.219 15.156 -2.143 1 85.31 182 GLU A C 1
ATOM 1434 O O . GLU A 1 182 ? -11.156 14.484 -1.708 1 85.31 182 GLU A O 1
ATOM 1439 N N . GLY A 1 183 ? -9.461 15.922 -1.366 1 88.94 183 GLY A N 1
ATOM 1440 C CA . GLY A 1 183 ? -9.531 15.719 0.072 1 88.94 183 GLY A CA 1
ATOM 1441 C C . GLY A 1 183 ? -10.062 16.922 0.824 1 88.94 183 GLY A C 1
ATOM 1442 O O . GLY A 1 183 ? -10.484 16.812 1.976 1 88.94 183 GLY A O 1
ATOM 1443 N N . CYS A 1 184 ? -10.008 18.109 0.234 1 91.44 184 CYS A N 1
ATOM 1444 C CA . CYS A 1 184 ? -10.422 19.312 0.933 1 91.44 184 CYS A CA 1
ATOM 1445 C C . CYS A 1 184 ? -11.844 19.719 0.548 1 91.44 184 CYS A C 1
ATOM 1447 O O . CYS A 1 184 ? -12.289 19.438 -0.568 1 91.44 184 CYS A O 1
ATOM 1449 N N . ALA A 1 185 ? -12.508 20.375 1.496 1 90.62 185 ALA A N 1
ATOM 1450 C CA . ALA A 1 185 ? -13.773 21.031 1.182 1 90.62 185 ALA A CA 1
ATOM 1451 C C . ALA A 1 185 ? -13.531 22.312 0.369 1 90.62 185 ALA A C 1
ATOM 1453 O O . ALA A 1 185 ? -12.383 22.688 0.139 1 90.62 185 ALA A O 1
ATOM 1454 N N . ALA A 1 186 ? -14.57 22.891 -0.066 1 91.44 186 ALA A N 1
ATOM 1455 C CA . ALA A 1 186 ? -14.477 24.141 -0.833 1 91.44 186 ALA A CA 1
ATOM 1456 C C . ALA A 1 186 ? -13.695 25.203 -0.064 1 91.44 186 ALA A C 1
ATOM 1458 O O . ALA A 1 186 ? -13.891 25.359 1.143 1 91.44 186 ALA A O 1
ATOM 1459 N N . PRO A 1 187 ? -12.875 25.812 -0.784 1 91.44 187 PRO A N 1
ATOM 1460 C CA . PRO A 1 187 ? -12.047 26.812 -0.105 1 91.44 187 PRO A CA 1
ATOM 1461 C C . PRO A 1 187 ? -12.875 27.938 0.515 1 91.44 187 PRO A C 1
ATOM 1463 O O . PRO A 1 187 ? -13.945 28.281 0.005 1 91.44 187 PRO A O 1
ATOM 1466 N N . THR A 1 188 ? -12.391 28.469 1.615 1 91.12 188 THR A N 1
ATOM 1467 C CA . THR A 1 188 ? -12.984 29.609 2.295 1 91.12 188 THR A CA 1
ATOM 1468 C C . THR A 1 188 ? -11.906 30.609 2.705 1 91.12 188 THR A C 1
ATOM 1470 O O . THR A 1 188 ? -10.734 30.234 2.863 1 91.12 188 THR A O 1
ATOM 1473 N N . ASP A 1 189 ? -12.289 31.828 2.92 1 90.31 189 ASP A N 1
ATOM 1474 C CA . ASP A 1 189 ? -11.336 32.875 3.328 1 90.31 189 ASP A CA 1
ATOM 1475 C C . ASP A 1 189 ? -11.234 32.938 4.848 1 90.31 189 ASP A C 1
ATOM 1477 O O . ASP A 1 189 ? -10.352 33.625 5.383 1 90.31 189 ASP A O 1
ATOM 1481 N N . ALA A 1 190 ? -12.055 32.25 5.535 1 89.25 190 ALA A N 1
ATOM 1482 C CA . ALA A 1 190 ? -12.047 32.281 6.996 1 89.25 190 ALA A CA 1
ATOM 1483 C C . ALA A 1 190 ? -10.953 31.359 7.551 1 89.25 190 ALA A C 1
ATOM 1485 O O . ALA A 1 190 ? -10.727 30.266 7.039 1 89.25 190 ALA A O 1
ATOM 1486 N N . LEU A 1 191 ? -10.32 31.828 8.531 1 87.69 191 LEU A N 1
ATOM 1487 C CA . LEU A 1 191 ? -9.352 30.984 9.219 1 87.69 191 LEU A CA 1
ATOM 1488 C C . LEU A 1 191 ? -10.055 29.953 10.094 1 87.69 191 LEU A C 1
ATOM 1490 O O . LEU A 1 191 ? -11.188 30.172 10.523 1 87.69 191 LEU A O 1
ATOM 1494 N N . PRO A 1 192 ? -9.383 28.891 10.328 1 90.88 192 PRO A N 1
ATOM 1495 C CA . PRO A 1 192 ? -10.023 27.875 11.172 1 90.88 192 PRO A CA 1
ATOM 1496 C C . PRO A 1 192 ? -10.242 28.359 12.609 1 90.88 192 PRO A C 1
ATOM 1498 O O . PRO A 1 192 ? -9.508 29.234 13.086 1 90.88 192 PRO A O 1
ATOM 1501 N N . GLU A 1 193 ? -11.258 27.781 13.25 1 88.44 193 GLU A N 1
ATOM 1502 C CA . GLU A 1 193 ? -11.508 28.062 14.664 1 88.44 193 GLU A CA 1
ATOM 1503 C C . GLU A 1 193 ? -10.578 27.25 15.562 1 88.44 193 GLU A C 1
ATOM 1505 O O . GLU A 1 193 ? -10.445 26.047 15.398 1 88.44 193 GLU A O 1
ATOM 1510 N N . LEU A 1 194 ? -9.992 27.906 16.453 1 92.5 194 LEU A N 1
ATOM 1511 C CA . LEU A 1 194 ? -9.047 27.25 17.359 1 92.5 194 LEU A CA 1
ATOM 1512 C C . LEU A 1 194 ? -9.539 27.312 18.797 1 92.5 194 LEU A C 1
ATOM 1514 O O . LEU A 1 194 ? -10.305 28.219 19.172 1 92.5 194 LEU A O 1
ATOM 1518 N N . PRO A 1 195 ? -9.133 26.375 19.562 1 90.25 195 PRO A N 1
ATOM 1519 C CA . PRO A 1 195 ? -9.352 26.531 21.016 1 90.25 195 PRO A CA 1
ATOM 1520 C C . PRO A 1 195 ? -8.758 27.812 21.562 1 90.25 195 PRO A C 1
ATOM 1522 O O . PRO A 1 195 ? -7.773 28.328 21.031 1 90.25 195 PRO A O 1
ATOM 1525 N N . ASP A 1 196 ? -9.297 28.328 22.609 1 89.12 196 ASP A N 1
ATOM 1526 C CA . ASP A 1 196 ? -8.945 29.641 23.172 1 89.12 196 ASP A CA 1
ATOM 1527 C C . ASP A 1 196 ? -7.453 29.719 23.469 1 89.12 196 ASP A C 1
ATOM 1529 O O . ASP A 1 196 ? -6.82 30.75 23.188 1 89.12 196 ASP A O 1
ATOM 1533 N N . GLN A 1 197 ? -6.953 28.688 23.984 1 86.38 197 GLN A N 1
ATOM 1534 C CA . GLN A 1 197 ? -5.543 28.672 24.359 1 86.38 197 GLN A CA 1
ATOM 1535 C C . GLN A 1 197 ? -4.652 28.875 23.125 1 86.38 197 GLN A C 1
ATOM 1537 O O . GLN A 1 197 ? -3.678 29.625 23.188 1 86.38 197 GLN A O 1
ATOM 1542 N N . LEU A 1 198 ? -5.004 28.281 22.078 1 89.62 198 LEU A N 1
ATOM 1543 C CA . LEU A 1 198 ? -4.199 28.344 20.859 1 89.62 198 LEU A CA 1
ATOM 1544 C C . LEU A 1 198 ? -4.434 29.672 20.141 1 89.62 198 LEU A C 1
ATOM 1546 O O . LEU A 1 198 ? -3.512 30.219 19.531 1 89.62 198 LEU A O 1
ATOM 1550 N N . LYS A 1 199 ? -5.629 30.203 20.281 1 87.56 199 LYS A N 1
ATOM 1551 C CA . LYS A 1 199 ? -5.93 31.5 19.688 1 87.56 199 LYS A CA 1
ATOM 1552 C C . LYS A 1 199 ? -5.047 32.594 20.297 1 87.56 199 LYS A C 1
ATOM 1554 O O . LYS A 1 199 ? -4.508 33.438 19.562 1 87.56 199 LYS A O 1
ATOM 1559 N N . ALA A 1 200 ? -4.973 32.531 21.562 1 85.19 200 ALA A N 1
ATOM 1560 C CA . ALA A 1 200 ? -4.168 33.531 22.266 1 85.19 200 ALA A CA 1
ATOM 1561 C C . ALA A 1 200 ? -2.707 33.469 21.844 1 85.19 200 ALA A C 1
ATOM 1563 O O . ALA A 1 200 ? -2.068 34.5 21.625 1 85.19 200 ALA A O 1
ATOM 1564 N N . GLN A 1 201 ? -2.285 32.281 21.641 1 82.12 201 GLN A N 1
ATOM 1565 C CA . GLN A 1 201 ? -0.889 32.125 21.25 1 82.12 201 GLN A CA 1
ATOM 1566 C C . GLN A 1 201 ? -0.657 32.594 19.828 1 82.12 201 GLN A C 1
ATOM 1568 O O . GLN A 1 201 ? 0.375 33.188 19.516 1 82.12 201 GLN A O 1
ATOM 1573 N N . ALA A 1 202 ? -1.589 32.375 18.984 1 83.38 202 ALA A N 1
ATOM 1574 C CA . ALA A 1 202 ? -1.485 32.781 17.594 1 83.38 202 ALA A CA 1
ATOM 1575 C C . ALA A 1 202 ? -1.509 34.312 17.484 1 83.38 202 ALA A C 1
ATOM 1577 O O . ALA A 1 202 ? -0.762 34.906 16.688 1 83.38 202 ALA A O 1
ATOM 1578 N N . LEU A 1 203 ? -2.324 34.938 18.266 1 81.31 203 LEU A N 1
ATOM 1579 C CA . LEU A 1 203 ? -2.42 36.406 18.281 1 81.31 203 LEU A CA 1
ATOM 1580 C C . LEU A 1 203 ? -1.13 37.031 18.797 1 81.31 203 LEU A C 1
ATOM 1582 O O . LEU A 1 203 ? -0.672 38.062 18.25 1 81.31 203 LEU A O 1
ATOM 1586 N N . LEU A 1 204 ? -0.64 36.406 19.812 1 79.44 204 LEU A N 1
ATOM 1587 C CA . LEU A 1 204 ? 0.62 36.906 20.375 1 79.44 204 LEU A CA 1
ATOM 1588 C C . LEU A 1 204 ? 1.742 36.781 19.344 1 79.44 204 LEU A C 1
ATOM 1590 O O . LEU A 1 204 ? 2.57 37.688 19.234 1 79.44 204 LEU A O 1
ATOM 1594 N N . ALA A 1 205 ? 1.741 35.719 18.641 1 78.5 205 ALA A N 1
ATOM 1595 C CA . ALA A 1 205 ? 2.783 35.5 17.641 1 78.5 205 ALA A CA 1
ATOM 1596 C C . ALA A 1 205 ? 2.678 36.5 16.5 1 78.5 205 ALA A C 1
ATOM 1598 O O . ALA A 1 205 ? 3.693 36.969 15.977 1 78.5 205 ALA A O 1
ATOM 1599 N N . LYS A 1 206 ? 1.479 36.875 16.141 1 76.94 206 LYS A N 1
ATOM 1600 C CA . LYS A 1 206 ? 1.252 37.844 15.062 1 76.94 206 LYS A CA 1
ATOM 1601 C C . LYS A 1 206 ? 1.761 39.219 15.438 1 76.94 206 LYS A C 1
ATOM 1603 O O . LYS A 1 206 ? 2.24 39.969 14.578 1 76.94 206 LYS A O 1
ATOM 1608 N N . ASN A 1 207 ? 1.552 39.531 16.688 1 70.69 207 ASN A N 1
ATOM 1609 C CA . ASN A 1 207 ? 1.903 40.875 17.141 1 70.69 207 ASN A CA 1
ATOM 1610 C C . ASN A 1 207 ? 3.371 40.938 17.562 1 70.69 207 ASN A C 1
ATOM 1612 O O . ASN A 1 207 ? 3.775 41.906 18.219 1 70.69 207 ASN A O 1
ATOM 1616 N N . GLY A 1 208 ? 4.215 40 17.047 1 62.69 208 GLY A N 1
ATOM 1617 C CA . GLY A 1 208 ? 5.637 40.062 17.328 1 62.69 208 GLY A CA 1
ATOM 1618 C C . GLY A 1 208 ? 5.969 39.844 18.797 1 62.69 208 GLY A C 1
ATOM 1619 O O . GLY A 1 208 ? 6.895 40.469 19.328 1 62.69 208 GLY A O 1
ATOM 1620 N N . GLY A 1 209 ? 5.281 38.875 19.578 1 53.94 209 GLY A N 1
ATOM 1621 C CA . GLY A 1 209 ? 5.543 38.531 20.969 1 53.94 209 GLY A CA 1
ATOM 1622 C C . GLY A 1 209 ? 5.09 39.594 21.953 1 53.94 209 GLY A C 1
ATOM 1623 O O . GLY A 1 209 ? 5.367 39.5 23.156 1 53.94 209 GLY A O 1
ATOM 1624 N N . LYS A 1 210 ? 4.676 40.844 21.578 1 48.34 210 LYS A N 1
ATOM 1625 C CA . LYS A 1 210 ? 4.34 41.875 22.531 1 48.34 210 LYS A CA 1
ATOM 1626 C C . LYS A 1 210 ? 2.984 41.625 23.188 1 48.34 210 LYS A C 1
ATOM 1628 O O . LYS A 1 210 ? 2.008 41.312 22.5 1 48.34 210 LYS A O 1
ATOM 1633 N N . GLU A 1 211 ? 2.938 41.062 24.422 1 47.78 211 GLU A N 1
ATOM 1634 C CA . GLU A 1 211 ? 1.747 40.875 25.25 1 47.78 211 GLU A CA 1
ATOM 1635 C C . GLU A 1 211 ? 0.722 42 25 1 47.78 211 GLU A C 1
ATOM 1637 O O . GLU A 1 211 ? 1.071 43.156 24.984 1 47.78 211 GLU A O 1
ATOM 1642 N N . PRO A 1 212 ? -0.399 41.688 24.406 1 46.38 212 PRO A N 1
ATOM 1643 C CA . PRO A 1 212 ? -1.339 42.812 24.297 1 46.38 212 PRO A CA 1
ATOM 1644 C C . PRO A 1 212 ? -1.46 43.625 25.578 1 46.38 212 PRO A C 1
ATOM 1646 O O . PRO A 1 212 ? -1.252 43.094 26.672 1 46.38 212 PRO A O 1
ATOM 1649 N N . PRO A 1 213 ? -1.373 44.875 25.594 1 41.78 213 PRO A N 1
ATOM 1650 C CA . PRO A 1 213 ? -1.527 45.625 26.844 1 41.78 213 PRO A CA 1
ATOM 1651 C C . PRO A 1 213 ? -2.729 45.188 27.672 1 41.78 213 PRO A C 1
ATOM 1653 O O . PRO A 1 213 ? -3.705 44.656 27.109 1 41.78 213 PRO A O 1
ATOM 1656 N N . PRO A 1 214 ? -2.549 44.75 28.859 1 43.75 214 PRO A N 1
ATOM 1657 C CA . PRO A 1 214 ? -3.686 44.375 29.719 1 43.75 214 PRO A CA 1
ATOM 1658 C C . PRO A 1 214 ? -4.906 45.25 29.469 1 43.75 214 PRO A C 1
ATOM 1660 O O . PRO A 1 214 ? -4.766 46.438 29.156 1 43.75 214 PRO A O 1
ATOM 1663 N N . ASP A 1 215 ? -5.855 44.75 28.891 1 39.03 215 ASP A N 1
ATOM 1664 C CA . ASP A 1 215 ? -7.09 45.5 28.781 1 39.03 215 ASP A CA 1
ATOM 1665 C C . ASP A 1 215 ? -7.332 46.344 30.031 1 39.03 215 ASP A C 1
ATOM 1667 O O . ASP A 1 215 ? -7.301 45.844 31.141 1 39.03 215 ASP A O 1
ATOM 1671 N N . THR A 1 216 ? -6.984 47.625 29.953 1 36.31 216 THR A N 1
ATOM 1672 C CA . THR A 1 216 ? -7.234 48.656 30.953 1 36.31 216 THR A CA 1
ATOM 1673 C C . THR A 1 216 ? -8.648 48.531 31.516 1 36.31 216 THR A C 1
ATOM 1675 O O . THR A 1 216 ? -9.062 49.344 32.344 1 36.31 216 THR A O 1
ATOM 1678 N N . ALA A 1 217 ? -9.445 47.656 30.844 1 38.53 217 ALA A N 1
ATOM 1679 C CA . ALA A 1 217 ? -10.781 47.781 31.391 1 38.53 217 ALA A CA 1
ATOM 1680 C C . ALA A 1 217 ? -10.812 47.406 32.875 1 38.53 217 ALA A C 1
ATOM 1682 O O . ALA A 1 217 ? -11.82 47.594 33.562 1 38.53 217 ALA A O 1
ATOM 1683 N N . ASP A 1 218 ? -9.797 46.469 33.219 1 36.62 218 ASP A N 1
ATOM 1684 C CA . ASP A 1 218 ? -10.016 46.062 34.594 1 36.62 218 ASP A CA 1
ATOM 1685 C C . ASP A 1 218 ? -9.516 47.125 35.562 1 36.62 218 ASP A C 1
ATOM 1687 O O . ASP A 1 218 ? -9.43 46.906 36.75 1 36.62 218 ASP A O 1
ATOM 1691 N N . ARG A 1 219 ? -8.797 48.156 34.906 1 35.16 219 ARG A N 1
ATOM 1692 C CA . ARG A 1 219 ? -8.344 49.156 35.844 1 35.16 219 ARG A CA 1
ATOM 1693 C C . ARG A 1 219 ? -9.531 49.844 36.531 1 35.16 219 ARG A C 1
ATOM 1695 O O . ARG A 1 219 ? -9.375 50.469 37.562 1 35.16 219 ARG A O 1
ATOM 1702 N N . GLY A 1 220 ? -10.633 49.938 35.656 1 33.28 220 GLY A N 1
ATOM 1703 C CA . GLY A 1 220 ? -11.648 50.875 36.156 1 33.28 220 GLY A CA 1
ATOM 1704 C C . GLY A 1 220 ? -12.391 50.344 37.375 1 33.28 220 GLY A C 1
ATOM 1705 O O . GLY A 1 220 ? -13.094 51.094 38.031 1 33.28 220 GLY A O 1
ATOM 1706 N N . VAL A 1 221 ? -12.547 48.969 37.375 1 33.97 221 VAL A N 1
ATOM 1707 C CA . VAL A 1 221 ? -13.594 48.594 38.312 1 33.97 221 VAL A CA 1
ATOM 1708 C C . VAL A 1 221 ? -13.055 48.656 39.75 1 33.97 221 VAL A C 1
ATOM 1710 O O . VAL A 1 221 ? -13.82 48.594 40.719 1 33.97 221 VAL A O 1
ATOM 1713 N N . LYS A 1 222 ? -11.703 48.5 39.656 1 35.59 222 LYS A N 1
ATOM 1714 C CA . LYS A 1 222 ? -11.266 48.406 41.031 1 35.59 222 LYS A CA 1
ATOM 1715 C C . LYS A 1 222 ? -11.438 49.719 41.75 1 35.59 222 LYS A C 1
ATOM 1717 O O . LYS A 1 222 ? -11.25 49.812 42.969 1 35.59 222 LYS A O 1
ATOM 1722 N N . GLU A 1 223 ? -11.312 50.75 40.875 1 33.44 223 GLU A N 1
ATOM 1723 C CA . GLU A 1 223 ? -11.297 52.031 41.594 1 33.44 223 GLU A CA 1
ATOM 1724 C C . GLU A 1 223 ? -12.633 52.312 42.25 1 33.44 223 GLU A C 1
ATOM 1726 O O . GLU A 1 223 ? -12.719 53.156 43.156 1 33.44 223 GLU A O 1
ATOM 1731 N N . GLN A 1 224 ? -13.695 51.75 41.594 1 32.97 224 GLN A N 1
ATOM 1732 C CA . GLN A 1 224 ? -14.953 52.281 42.094 1 32.97 224 GLN A CA 1
ATOM 1733 C C . GLN A 1 224 ? -15.266 51.781 43.469 1 32.97 224 GLN A C 1
ATOM 1735 O O . GLN A 1 224 ? -16.125 52.312 44.188 1 32.97 224 GLN A O 1
ATOM 1740 N N . ASN A 1 225 ? -14.75 50.531 43.719 1 35.38 225 ASN A N 1
ATOM 1741 C CA . ASN A 1 225 ? -15.312 49.938 44.938 1 35.38 225 ASN A CA 1
ATOM 1742 C C . ASN A 1 225 ? -14.727 50.562 46.188 1 35.38 225 ASN A C 1
ATOM 1744 O O . ASN A 1 225 ? -14.977 50.094 47.312 1 35.38 225 ASN A O 1
ATOM 1748 N N . LEU A 1 226 ? -13.602 51.25 46 1 34.78 226 LEU A N 1
ATOM 1749 C CA . LEU A 1 226 ? -13.008 51.812 47.219 1 34.78 226 LEU A CA 1
ATOM 1750 C C . LEU A 1 226 ? -13.953 52.781 47.906 1 34.78 226 LEU A C 1
ATOM 1752 O O . LEU A 1 226 ? -13.805 53.094 49.094 1 34.78 226 LEU A O 1
ATOM 1756 N N . GLN A 1 227 ? -14.625 53.562 47 1 35.44 227 GLN A N 1
ATOM 1757 C CA . GLN A 1 227 ? -15.227 54.75 47.594 1 35.44 227 GLN A CA 1
ATOM 1758 C C . GLN A 1 227 ? -16.391 54.406 48.5 1 35.44 227 GLN A C 1
ATOM 1760 O O . GLN A 1 227 ? -16.875 55.281 49.25 1 35.44 227 GLN A O 1
ATOM 1765 N N . VAL A 1 228 ? -17.031 53.219 48.156 1 37.22 228 VAL A N 1
ATOM 1766 C CA . VAL A 1 228 ? -18.375 53.219 48.719 1 37.22 228 VAL A CA 1
ATOM 1767 C C . VAL A 1 228 ? -18.281 52.906 50.219 1 37.22 228 VAL A C 1
ATOM 1769 O O . VAL A 1 228 ? -19.297 52.938 50.906 1 37.22 228 VAL A O 1
ATOM 1772 N N . ARG A 1 229 ? -17.125 52.344 50.594 1 37.59 229 ARG A N 1
ATOM 1773 C CA . ARG A 1 229 ? -17.219 51.812 51.938 1 37.59 229 ARG A CA 1
ATOM 1774 C C . ARG A 1 229 ? -17.25 52.906 53 1 37.59 229 ARG A C 1
ATOM 1776 O O . ARG A 1 229 ? -17.234 52.656 54.188 1 37.59 229 ARG A O 1
ATOM 1783 N N . GLY A 1 230 ? -16.984 54.156 52.438 1 32.09 230 GLY A N 1
ATOM 1784 C CA . GLY A 1 230 ? -16.812 55.125 53.5 1 32.09 230 GLY A CA 1
ATOM 1785 C C . GLY A 1 230 ? -18.078 55.375 54.312 1 32.09 230 GLY A C 1
ATOM 1786 O O . GLY A 1 230 ? -18.031 56.031 55.344 1 32.09 230 GLY A O 1
ATOM 1787 N N . VAL A 1 231 ? -19.234 55.281 53.656 1 34.28 231 VAL A N 1
ATOM 1788 C CA . VAL A 1 231 ? -20.281 56.125 54.219 1 34.28 231 VAL A CA 1
ATOM 1789 C C . VAL A 1 231 ? -20.844 55.469 55.5 1 34.28 231 VAL A C 1
ATOM 1791 O O . VAL A 1 231 ? -21.656 56.094 56.188 1 34.28 231 VAL A O 1
ATOM 1794 N N . TYR A 1 232 ? -20.891 54.094 55.594 1 30.08 232 TYR A N 1
ATOM 1795 C CA . TYR A 1 232 ? -21.828 53.656 56.625 1 30.08 232 TYR A CA 1
ATOM 1796 C C . TYR A 1 232 ? -21.172 53.719 58 1 30.08 232 TYR A C 1
ATOM 1798 O O . TYR A 1 232 ? -20.562 52.75 58.469 1 30.08 232 TYR A O 1
ATOM 1806 N N . SER A 1 233 ? -20.328 54.719 58.25 1 25.09 233 SER A N 1
ATOM 1807 C CA . SER A 1 233 ? -20.219 55 59.688 1 25.09 233 SER A CA 1
ATOM 1808 C C . SER A 1 233 ? -21.5 55.656 60.219 1 25.09 233 SER A C 1
ATOM 1810 O O . SER A 1 233 ? -22.094 56.5 59.562 1 25.09 233 SER A O 1
ATOM 1812 N N . MET B 1 1 ? -2.789 15.086 66.438 1 25.91 1 MET B N 1
ATOM 1813 C CA . MET B 1 1 ? -2.516 15.977 65.312 1 25.91 1 MET B CA 1
ATOM 1814 C C . MET B 1 1 ? -2.084 15.18 64.062 1 25.91 1 MET B C 1
ATOM 1816 O O . MET B 1 1 ? -0.944 14.719 64 1 25.91 1 MET B O 1
ATOM 1820 N N . GLU B 1 2 ? -2.936 14.32 63.469 1 28.61 2 GLU B N 1
ATOM 1821 C CA . GLU B 1 2 ? -2.797 13.25 62.469 1 28.61 2 GLU B CA 1
ATOM 1822 C C . GLU B 1 2 ? -2.467 13.812 61.094 1 28.61 2 GLU B C 1
ATOM 1824 O O . GLU B 1 2 ? -3.254 14.562 60.531 1 28.61 2 GLU B O 1
ATOM 1829 N N . ALA B 1 3 ? -1.069 14.141 60.812 1 32.47 3 ALA B N 1
ATOM 1830 C CA . ALA B 1 3 ? -0.487 14.609 59.562 1 32.47 3 ALA B CA 1
ATOM 1831 C C . ALA B 1 3 ? -0.961 13.766 58.375 1 32.47 3 ALA B C 1
ATOM 1833 O O . ALA B 1 3 ? -0.693 12.562 58.312 1 32.47 3 ALA B O 1
ATOM 1834 N N . ALA B 1 4 ? -2.146 14.195 57.688 1 31.06 4 ALA B N 1
ATOM 1835 C CA . ALA B 1 4 ? -2.824 13.695 56.469 1 31.06 4 ALA B CA 1
ATOM 1836 C C . ALA B 1 4 ? -1.863 13.602 55.312 1 31.06 4 ALA B C 1
ATOM 1838 O O . ALA B 1 4 ? -1.327 14.617 54.844 1 31.06 4 ALA B O 1
ATOM 1839 N N . ASN B 1 5 ? -1.002 12.57 55.125 1 32.38 5 ASN B N 1
ATOM 1840 C CA . ASN B 1 5 ? -0.051 12.227 54.062 1 32.38 5 ASN B CA 1
ATOM 1841 C C . ASN B 1 5 ? -0.707 12.25 52.688 1 32.38 5 ASN B C 1
ATOM 1843 O O . ASN B 1 5 ? -1.289 11.25 52.25 1 32.38 5 ASN B O 1
ATOM 1847 N N . ASP B 1 6 ? -1.468 13.289 52.156 1 31.88 6 ASP B N 1
ATOM 1848 C CA . ASP B 1 6 ? -2.168 13.523 50.906 1 31.88 6 ASP B CA 1
ATOM 1849 C C . ASP B 1 6 ? -1.193 13.547 49.719 1 31.88 6 ASP B C 1
ATOM 1851 O O . ASP B 1 6 ? -1.529 14.023 48.625 1 31.88 6 ASP B O 1
ATOM 1855 N N . LEU B 1 7 ? 0.115 13.469 49.906 1 32.69 7 LEU B N 1
ATOM 1856 C CA . LEU B 1 7 ? 1.034 13.906 48.844 1 32.69 7 LEU B CA 1
ATOM 1857 C C . LEU B 1 7 ? 0.914 13.016 47.625 1 32.69 7 LEU B C 1
ATOM 1859 O O . LEU B 1 7 ? 1.36 13.398 46.531 1 32.69 7 LEU B O 1
ATOM 1863 N N . SER B 1 8 ? 0.749 11.688 47.719 1 35.81 8 SER B N 1
ATOM 1864 C CA . SER B 1 8 ? 1.35 10.805 46.719 1 35.81 8 SER B CA 1
ATOM 1865 C C . SER B 1 8 ? 0.533 10.789 45.438 1 35.81 8 SER B C 1
ATOM 1867 O O . SER B 1 8 ? 0.704 9.906 44.594 1 35.81 8 SER B O 1
ATOM 1869 N N . ARG B 1 9 ? -0.618 11.422 45.25 1 32.41 9 ARG B N 1
ATOM 1870 C CA . ARG B 1 9 ? -1.325 11.18 44 1 32.41 9 ARG B CA 1
ATOM 1871 C C . ARG B 1 9 ? -0.552 11.75 42.812 1 32.41 9 ARG B C 1
ATOM 1873 O O . ARG B 1 9 ? -0.781 12.891 42.406 1 32.41 9 ARG B O 1
ATOM 1880 N N . ALA B 1 10 ? 0.659 11.664 42.719 1 34.78 10 ALA B N 1
ATOM 1881 C CA . ALA B 1 10 ? 1.333 12.047 41.469 1 34.78 10 ALA B CA 1
ATOM 1882 C C . ALA B 1 10 ? 0.599 11.484 40.25 1 34.78 10 ALA B C 1
ATOM 1884 O O . ALA B 1 10 ? 0.138 10.344 40.281 1 34.78 10 ALA B O 1
ATOM 1885 N N . GLY B 1 11 ? -0.068 12.32 39.375 1 34.19 11 GLY B N 1
ATOM 1886 C CA . GLY B 1 11 ? -0.859 12.055 38.188 1 34.19 11 GLY B CA 1
ATOM 1887 C C . GLY B 1 11 ? -0.298 10.93 37.344 1 34.19 11 GLY B C 1
ATOM 1888 O O . GLY B 1 11 ? 0.85 10.992 36.875 1 34.19 11 GLY B O 1
ATOM 1889 N N . ALA B 1 12 ? -0.603 9.727 37.469 1 37.72 12 ALA B N 1
ATOM 1890 C CA . ALA B 1 12 ? -0.286 8.555 36.656 1 37.72 12 ALA B CA 1
ATOM 1891 C C . ALA B 1 12 ? -0.328 8.883 35.156 1 37.72 12 ALA B C 1
ATOM 1893 O O . ALA B 1 12 ? -1.354 9.336 34.656 1 37.72 12 ALA B O 1
ATOM 1894 N N . ALA B 1 13 ? 0.778 9.297 34.562 1 46.47 13 ALA B N 1
ATOM 1895 C CA . ALA B 1 13 ? 0.868 9.492 33.125 1 46.47 13 ALA B CA 1
ATOM 1896 C C . ALA B 1 13 ? -0.014 8.492 32.375 1 46.47 13 ALA B C 1
ATOM 1898 O O . ALA B 1 13 ? 0.158 7.277 32.5 1 46.47 13 ALA B O 1
ATOM 1899 N N . GLN B 1 14 ? -1.264 8.797 32.25 1 55.91 14 GLN B N 1
ATOM 1900 C CA . GLN B 1 14 ? -2.24 7.906 31.625 1 55.91 14 GLN B CA 1
ATOM 1901 C C . GLN B 1 14 ? -1.707 7.332 30.328 1 55.91 14 GLN B C 1
ATOM 1903 O O . GLN B 1 14 ? -1.309 8.078 29.422 1 55.91 14 GLN B O 1
ATOM 1908 N N . HIS B 1 15 ? -0.942 6.289 30.422 1 66.81 15 HIS B N 1
ATOM 1909 C CA . HIS B 1 15 ? -0.411 5.586 29.266 1 66.81 15 HIS B CA 1
ATOM 1910 C C . HIS B 1 15 ? -1.523 4.895 28.484 1 66.81 15 HIS B C 1
ATOM 1912 O O . HIS B 1 15 ? -2.277 4.098 29.047 1 66.81 15 HIS B O 1
ATOM 1918 N N . ALA B 1 16 ? -1.854 5.504 27.453 1 70.75 16 ALA B N 1
ATOM 1919 C CA . ALA B 1 16 ? -2.826 4.832 26.594 1 70.75 16 ALA B CA 1
ATOM 1920 C C . ALA B 1 16 ? -2.27 3.518 26.047 1 70.75 16 ALA B C 1
ATOM 1922 O O . ALA B 1 16 ? -1.088 3.428 25.719 1 70.75 16 ALA B O 1
ATOM 1923 N N . SER B 1 17 ? -3.031 2.42 26.219 1 77.75 17 SER B N 1
ATOM 1924 C CA . SER B 1 17 ? -2.658 1.161 25.578 1 77.75 17 SER B CA 1
ATOM 1925 C C . SER B 1 17 ? -2.525 1.325 24.062 1 77.75 17 SER B C 1
ATOM 1927 O O . SER B 1 17 ? -3.051 2.283 23.5 1 77.75 17 SER B O 1
ATOM 1929 N N . ALA B 1 18 ? -1.79 0.505 23.422 1 78.31 18 ALA B N 1
ATOM 1930 C CA . ALA B 1 18 ? -1.615 0.538 21.969 1 78.31 18 ALA B CA 1
ATOM 1931 C C . ALA B 1 18 ? -2.959 0.451 21.25 1 78.31 18 ALA B C 1
ATOM 1933 O O . ALA B 1 18 ? -3.18 1.131 20.25 1 78.31 18 ALA B O 1
ATOM 1934 N N . ALA B 1 19 ? -3.818 -0.368 21.812 1 77.81 19 ALA B N 1
ATOM 1935 C CA . ALA B 1 19 ? -5.141 -0.536 21.234 1 77.81 19 ALA B CA 1
ATOM 1936 C C . ALA B 1 19 ? -5.965 0.744 21.344 1 77.81 19 ALA B C 1
ATOM 1938 O O . ALA B 1 19 ? -6.676 1.122 20.422 1 77.81 19 ALA B O 1
ATOM 1939 N N . GLN B 1 20 ? -5.898 1.41 22.484 1 83.5 20 GLN B N 1
ATOM 1940 C CA . GLN B 1 20 ? -6.629 2.656 22.703 1 83.5 20 GLN B CA 1
ATOM 1941 C C . GLN B 1 20 ? -6.105 3.76 21.781 1 83.5 20 GLN B C 1
ATOM 1943 O O . GLN B 1 20 ? -6.891 4.523 21.219 1 83.5 20 GLN B O 1
ATOM 1948 N N . SER B 1 21 ? -4.828 3.785 21.688 1 88.56 21 SER B N 1
ATOM 1949 C CA . SER B 1 21 ? -4.191 4.762 20.812 1 88.56 21 SER B CA 1
ATOM 1950 C C . SER B 1 21 ? -4.613 4.555 19.359 1 88.56 21 SER B C 1
ATOM 1952 O O . SER B 1 21 ? -4.996 5.504 18.672 1 88.56 21 SER B O 1
ATOM 1954 N N . LEU B 1 22 ? -4.582 3.369 18.891 1 85 22 LEU B N 1
ATOM 1955 C CA . LEU B 1 22 ? -4.965 3.043 17.531 1 85 22 LEU B CA 1
ATOM 1956 C C . LEU B 1 22 ? -6.434 3.383 17.281 1 85 22 LEU B C 1
ATOM 1958 O O . LEU B 1 22 ? -6.777 3.93 16.219 1 85 22 LEU B O 1
ATOM 1962 N N . ALA B 1 23 ? -7.27 3.107 18.219 1 87.25 23 ALA B N 1
ATOM 1963 C CA . ALA B 1 23 ? -8.688 3.42 18.078 1 87.25 23 ALA B CA 1
ATOM 1964 C C . ALA B 1 23 ? -8.906 4.922 17.906 1 87.25 23 ALA B C 1
ATOM 1966 O O . ALA B 1 23 ? -9.734 5.348 17.094 1 87.25 23 ALA B O 1
ATOM 1967 N N . ARG B 1 24 ? -8.242 5.691 18.719 1 91.06 24 ARG B N 1
ATOM 1968 C CA . ARG B 1 24 ? -8.32 7.145 18.625 1 91.06 24 ARG B CA 1
ATOM 1969 C C . ARG B 1 24 ? -7.879 7.621 17.234 1 91.06 24 ARG B C 1
ATOM 1971 O O . ARG B 1 24 ? -8.531 8.469 16.625 1 91.06 24 ARG B O 1
ATOM 1978 N N . ILE B 1 25 ? -6.793 7.039 16.766 1 90.19 25 ILE B N 1
ATOM 1979 C CA . ILE B 1 25 ? -6.23 7.441 15.477 1 90.19 25 ILE B CA 1
ATOM 1980 C C . ILE B 1 25 ? -7.23 7.152 14.359 1 90.19 25 ILE B C 1
ATOM 1982 O O . ILE B 1 25 ? -7.484 8 13.508 1 90.19 25 ILE B O 1
ATOM 1986 N N . LEU B 1 26 ? -7.828 6.035 14.445 1 85.38 26 LEU B N 1
ATOM 1987 C CA . LEU B 1 26 ? -8.789 5.645 13.422 1 85.38 26 LEU B CA 1
ATOM 1988 C C . LEU B 1 26 ? -10.031 6.531 13.484 1 85.38 26 LEU B C 1
ATOM 1990 O O . LEU B 1 26 ? -10.578 6.906 12.445 1 85.38 26 LEU B O 1
ATOM 1994 N N . ARG B 1 27 ? -10.469 6.848 14.688 1 90.88 27 ARG B N 1
ATOM 1995 C CA . ARG B 1 27 ? -11.609 7.738 14.844 1 90.88 27 ARG B CA 1
ATOM 1996 C C . ARG B 1 27 ? -11.32 9.109 14.25 1 90.88 27 ARG B C 1
ATOM 1998 O O . ARG B 1 27 ? -12.172 9.703 13.586 1 90.88 27 ARG B O 1
ATOM 2005 N N . GLU B 1 28 ? -10.172 9.594 14.516 1 93.94 28 GLU B N 1
ATOM 2006 C CA . GLU B 1 28 ? -9.797 10.898 13.977 1 93.94 28 GLU B CA 1
ATOM 2007 C C . GLU B 1 28 ? -9.758 10.859 12.445 1 93.94 28 GLU B C 1
ATOM 2009 O O . GLU B 1 28 ? -10.172 11.82 11.789 1 93.94 28 GLU B O 1
ATOM 2014 N N . HIS B 1 29 ? -9.234 9.773 11.898 1 91 29 HIS B N 1
ATOM 2015 C CA . HIS B 1 29 ? -9.227 9.648 10.445 1 91 29 HIS B CA 1
ATOM 2016 C C . HIS B 1 29 ? -10.641 9.703 9.875 1 91 29 HIS B C 1
ATOM 2018 O O . HIS B 1 29 ? -10.906 10.43 8.922 1 91 29 HIS B O 1
ATOM 2024 N N . ARG B 1 30 ? -11.523 8.961 10.461 1 87.75 30 ARG B N 1
ATOM 2025 C CA . ARG B 1 30 ? -12.914 8.938 10.016 1 87.75 30 ARG B CA 1
ATOM 2026 C C . ARG B 1 30 ? -13.547 10.32 10.117 1 87.75 30 ARG B C 1
ATOM 2028 O O . ARG B 1 30 ? -14.273 10.75 9.219 1 87.75 30 ARG B O 1
ATOM 2035 N N . ASP B 1 31 ? -13.289 11 11.219 1 92.25 31 ASP B N 1
ATOM 2036 C CA . ASP B 1 31 ? -13.82 12.352 11.422 1 92.25 31 ASP B CA 1
ATOM 2037 C C . ASP B 1 31 ? -13.328 13.305 10.336 1 92.25 31 ASP B C 1
ATOM 2039 O O . ASP B 1 31 ? -14.109 14.094 9.805 1 92.25 31 ASP B O 1
ATOM 2043 N N . ILE B 1 32 ? -12.062 13.234 9.992 1 92.44 32 ILE B N 1
ATOM 2044 C CA . ILE B 1 32 ? -11.469 14.109 8.984 1 92.44 32 ILE B CA 1
ATOM 2045 C C . ILE B 1 32 ? -12.078 13.812 7.621 1 92.44 32 ILE B C 1
ATOM 2047 O O . ILE B 1 32 ? -12.352 14.734 6.844 1 92.44 32 ILE B O 1
ATOM 2051 N N . GLN B 1 33 ? -12.352 12.531 7.375 1 87.38 33 GLN B N 1
ATOM 2052 C CA . GLN B 1 33 ? -12.953 12.141 6.102 1 87.38 33 GLN B CA 1
ATOM 2053 C C . GLN B 1 33 ? -14.398 12.617 6 1 87.38 33 GLN B C 1
ATOM 2055 O O . GLN B 1 33 ? -14.836 13.07 4.945 1 87.38 33 GLN B O 1
ATOM 2060 N N . ARG B 1 34 ? -15.117 12.562 7.051 1 88.31 34 ARG B N 1
ATOM 2061 C CA . ARG B 1 34 ? -16.531 12.922 7.066 1 88.31 34 ARG B CA 1
ATOM 2062 C C . ARG B 1 34 ? -16.719 14.438 7.098 1 88.31 34 ARG B C 1
ATOM 2064 O O . ARG B 1 34 ? -17.719 14.953 6.617 1 88.31 34 ARG B O 1
ATOM 2071 N N . ASN B 1 35 ? -15.773 15.094 7.758 1 92.62 35 ASN B N 1
ATOM 2072 C CA . ASN B 1 35 ? -15.789 16.547 7.883 1 92.62 35 ASN B CA 1
ATOM 2073 C C . ASN B 1 35 ? -14.531 17.172 7.285 1 92.62 35 ASN B C 1
ATOM 2075 O O . ASN B 1 35 ? -13.688 17.703 8.016 1 92.62 35 ASN B O 1
ATOM 2079 N N . ALA B 1 36 ? -14.508 17.156 5.984 1 90.94 36 ALA B N 1
ATOM 2080 C CA . ALA B 1 36 ? -13.32 17.641 5.289 1 90.94 36 ALA B CA 1
ATOM 2081 C C . ALA B 1 36 ? -13.102 19.125 5.562 1 90.94 36 ALA B C 1
ATOM 2083 O O . ALA B 1 36 ? -14.055 19.906 5.605 1 90.94 36 ALA B O 1
ATOM 2084 N N . SER B 1 37 ? -11.914 19.578 5.84 1 92.94 37 SER B N 1
ATOM 2085 C CA . SER B 1 37 ? -11.555 20.969 6.074 1 92.94 37 SER B CA 1
ATOM 2086 C C . SER B 1 37 ? -11.414 21.734 4.758 1 92.94 37 SER B C 1
ATOM 2088 O O . SER B 1 37 ? -10.898 21.188 3.777 1 92.94 37 SER B O 1
ATOM 2090 N N . PRO B 1 38 ? -11.812 23 4.715 1 94.75 38 PRO B N 1
ATOM 2091 C CA . PRO B 1 38 ? -11.531 23.828 3.545 1 94.75 38 PRO B CA 1
ATOM 2092 C C . PRO B 1 38 ? -10.062 24.234 3.451 1 94.75 38 PRO B C 1
ATOM 2094 O O . PRO B 1 38 ? -9.625 24.766 2.426 1 94.75 38 PRO B O 1
ATOM 2097 N N . HIS B 1 39 ? -9.266 23.938 4.477 1 95.12 39 HIS B N 1
ATOM 2098 C CA . HIS B 1 39 ? -7.926 24.5 4.574 1 95.12 39 HIS B CA 1
ATOM 2099 C C . HIS B 1 39 ? -6.859 23.438 4.336 1 95.12 39 HIS B C 1
ATOM 2101 O O . HIS B 1 39 ? -5.746 23.75 3.912 1 95.12 39 HIS B O 1
ATOM 2107 N N . TRP B 1 40 ? -7.203 22.172 4.68 1 95.88 40 TRP B N 1
ATOM 2108 C CA . TRP B 1 40 ? -6.195 21.109 4.609 1 95.88 40 TRP B CA 1
ATOM 2109 C C . TRP B 1 40 ? -6.844 19.75 4.422 1 95.88 40 TRP B C 1
ATOM 2111 O O . TRP B 1 40 ? -8.047 19.594 4.645 1 95.88 40 TRP B O 1
ATOM 2121 N N . THR B 1 41 ? -6.117 18.766 3.904 1 94 41 THR B N 1
ATOM 2122 C CA . THR B 1 41 ? -6.469 17.344 3.891 1 94 41 THR B CA 1
ATOM 2123 C C . THR B 1 41 ? -5.391 16.516 4.574 1 94 41 THR B C 1
ATOM 2125 O O . THR B 1 41 ? -4.23 16.922 4.637 1 94 41 THR B O 1
ATOM 2128 N N . ALA B 1 42 ? -5.715 15.438 5.195 1 94.62 42 ALA B N 1
ATOM 2129 C CA . ALA B 1 42 ? -4.77 14.57 5.895 1 94.62 42 ALA B CA 1
ATOM 2130 C C . ALA B 1 42 ? -5.266 13.133 5.934 1 94.62 42 ALA B C 1
ATOM 2132 O O . ALA B 1 42 ? -6.473 12.883 5.984 1 94.62 42 ALA B O 1
ATOM 2133 N N . ALA B 1 43 ? -4.352 12.203 5.844 1 88.69 43 ALA B N 1
ATOM 2134 C CA . ALA B 1 43 ? -4.676 10.781 5.957 1 88.69 43 ALA B CA 1
ATOM 2135 C C . ALA B 1 43 ? -3.451 9.969 6.367 1 88.69 43 ALA B C 1
ATOM 2137 O O . ALA B 1 43 ? -2.314 10.375 6.109 1 88.69 43 ALA B O 1
ATOM 2138 N N . PRO B 1 44 ? -3.672 8.852 7.113 1 86.44 44 PRO B N 1
ATOM 2139 C CA . PRO B 1 44 ? -2.549 7.941 7.359 1 86.44 44 PRO B CA 1
ATOM 2140 C C . PRO B 1 44 ? -1.918 7.426 6.07 1 86.44 44 PRO B C 1
ATOM 2142 O O . PRO B 1 44 ? -2.617 7.215 5.074 1 86.44 44 PRO B O 1
ATOM 2145 N N . LEU B 1 45 ? -0.62 7.293 6.086 1 79.38 45 LEU B N 1
ATOM 2146 C CA . LEU B 1 45 ? 0.093 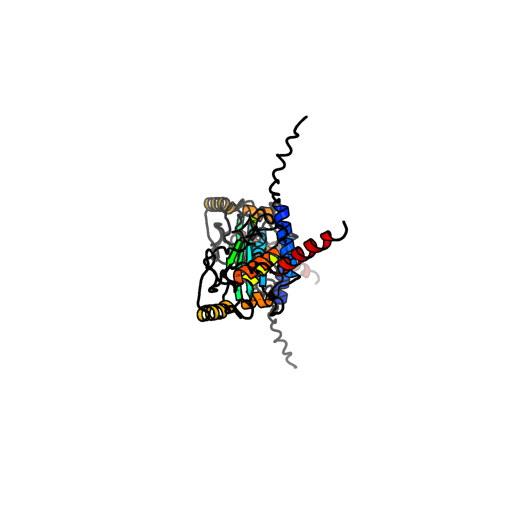6.801 4.91 1 79.38 45 LEU B 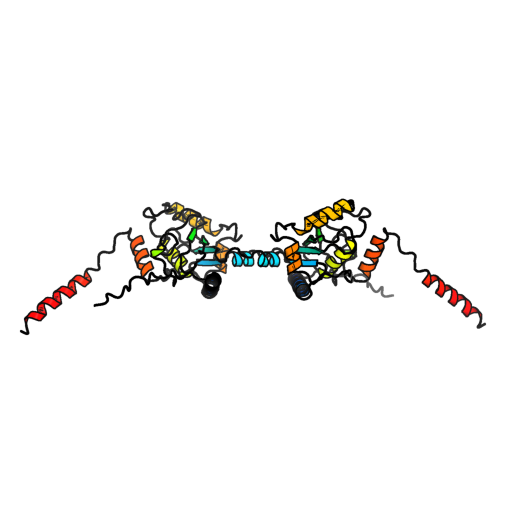CA 1
ATOM 2147 C C . LEU B 1 45 ? -0.494 5.477 4.434 1 79.38 45 LEU B C 1
ATOM 2149 O O . LEU B 1 45 ? -0.54 5.211 3.23 1 79.38 45 LEU B O 1
ATOM 2153 N N . SER B 1 46 ? -0.849 4.684 5.41 1 71.12 46 SER B N 1
ATOM 2154 C CA . SER B 1 46 ? -1.426 3.389 5.066 1 71.12 46 SER B CA 1
ATOM 2155 C C . SER B 1 46 ? -2.627 3.545 4.141 1 71.12 46 SER B C 1
ATOM 2157 O O . SER B 1 46 ? -2.787 2.779 3.189 1 71.12 46 SER B O 1
ATOM 2159 N N . VAL B 1 47 ? -3.457 4.578 4.402 1 65.94 47 VAL B N 1
ATOM 2160 C CA . VAL B 1 47 ? -4.652 4.832 3.602 1 65.94 47 VAL B CA 1
ATOM 2161 C C . VAL B 1 47 ? -4.254 5.457 2.266 1 65.94 47 VAL B C 1
ATOM 2163 O O . VAL B 1 47 ? -4.812 5.105 1.222 1 65.94 47 VAL B O 1
ATOM 2166 N N . ILE B 1 48 ? -3.314 6.359 2.303 1 63.19 48 ILE B N 1
ATOM 2167 C CA . ILE B 1 48 ? -2.85 7.016 1.086 1 63.19 48 ILE B CA 1
ATOM 2168 C C . ILE B 1 48 ? -2.277 5.977 0.126 1 63.19 48 ILE B C 1
ATOM 2170 O O . ILE B 1 48 ? -2.551 6.016 -1.076 1 63.19 48 ILE B O 1
ATOM 2174 N N . TYR B 1 49 ? -1.464 5.145 0.725 1 60.81 49 TYR B N 1
ATOM 2175 C CA . TYR B 1 49 ? -0.912 4.066 -0.086 1 60.81 49 TYR B CA 1
ATOM 2176 C C . TYR B 1 49 ? -2.021 3.264 -0.753 1 60.81 49 TYR B C 1
ATOM 2178 O O . TYR B 1 49 ? -1.919 2.908 -1.93 1 60.81 49 TYR B O 1
ATOM 2186 N N . LEU B 1 50 ? -3.01 2.898 0.06 1 56.72 50 LEU B N 1
ATOM 2187 C CA . LEU B 1 50 ? -4.129 2.137 -0.482 1 56.72 50 LEU B CA 1
ATOM 2188 C C . LEU B 1 50 ? -4.793 2.889 -1.631 1 56.72 50 LEU B C 1
ATOM 2190 O O . LEU B 1 50 ? -5.164 2.285 -2.641 1 56.72 50 LEU B O 1
ATOM 2194 N N . LEU B 1 51 ? -4.992 4.164 -1.329 1 51.56 51 LEU B N 1
ATOM 2195 C CA . LEU B 1 51 ? -5.66 4.973 -2.344 1 51.56 51 LEU B CA 1
ATOM 2196 C C . LEU B 1 51 ? -4.754 5.188 -3.551 1 51.56 51 LEU B C 1
ATOM 2198 O O . LEU B 1 51 ? -5.23 5.258 -4.688 1 51.56 51 LEU B O 1
ATOM 2202 N N . CYS B 1 52 ? -3.535 5.5 -3.217 1 47.78 52 CYS B N 1
ATOM 2203 C CA . CYS B 1 52 ? -2.604 5.766 -4.309 1 47.78 52 CYS B CA 1
ATOM 2204 C C . CYS B 1 52 ? -2.162 4.469 -4.977 1 47.78 52 CYS B C 1
ATOM 2206 O O . CYS B 1 52 ? -1.822 4.465 -6.164 1 47.78 52 CYS B O 1
ATOM 2208 N N . VAL B 1 53 ? -1.802 3.551 -3.959 1 44.41 53 VAL B N 1
ATOM 2209 C CA . VAL B 1 53 ? -1.547 2.266 -4.602 1 44.41 53 VAL B CA 1
ATOM 2210 C C . VAL B 1 53 ? -2.678 1.938 -5.574 1 44.41 53 VAL B C 1
ATOM 2212 O O . VAL B 1 53 ? -3.727 1.431 -5.168 1 44.41 53 VAL B O 1
ATOM 2215 N N . GLN B 1 54 ? -3.344 2.916 -5.895 1 40.75 54 GLN B N 1
ATOM 2216 C CA . GLN B 1 54 ? -4.059 2.645 -7.141 1 40.75 54 GLN B CA 1
ATOM 2217 C C . GLN B 1 54 ? -3.562 1.354 -7.789 1 40.75 54 GLN B C 1
ATOM 2219 O O . GLN B 1 54 ? -2.629 0.722 -7.289 1 40.75 54 GLN B O 1
ATOM 2224 N N . LEU B 1 55 ? -3.361 1.614 -9.117 1 41.72 55 LEU B N 1
ATOM 2225 C CA . LEU B 1 55 ? -3.484 0.786 -10.312 1 41.72 55 LEU B CA 1
ATOM 2226 C C . LEU B 1 55 ? -2.361 -0.246 -10.375 1 41.72 55 LEU B C 1
ATOM 2228 O O . LEU B 1 55 ? -1.51 -0.189 -11.266 1 41.72 55 LEU B O 1
ATOM 2232 N N . GLU B 1 56 ? -1.58 -0.237 -9.383 1 47.31 56 GLU B N 1
ATOM 2233 C CA . GLU B 1 56 ? -0.954 -1.443 -9.914 1 47.31 56 GLU B CA 1
ATOM 2234 C C . GLU B 1 56 ? -2.002 -2.467 -10.336 1 47.31 56 GLU B C 1
ATOM 2236 O O . GLU B 1 56 ? -3.033 -2.619 -9.68 1 47.31 56 GLU B O 1
ATOM 2241 N N . GLU B 1 57 ? -2 -2.664 -11.492 1 58.12 57 GLU B N 1
ATOM 2242 C CA . GLU B 1 57 ? -2.877 -3.484 -12.328 1 58.12 57 GLU B CA 1
ATOM 2243 C C . GLU B 1 57 ? -3.244 -4.789 -11.625 1 58.12 57 GLU B C 1
ATOM 2245 O O . GLU B 1 57 ? -2.365 -5.531 -11.188 1 58.12 57 GLU B O 1
ATOM 2250 N N . PRO B 1 58 ? -4.5 -4.773 -11.016 1 71.31 58 PRO B N 1
ATOM 2251 C CA . PRO B 1 58 ? -4.957 -6.086 -10.562 1 71.31 58 PRO B CA 1
ATOM 2252 C C . PRO B 1 58 ? -4.379 -7.234 -11.383 1 71.31 58 PRO B C 1
ATOM 2254 O O . PRO B 1 58 ? -4.59 -8.406 -11.062 1 71.31 58 PRO B O 1
ATOM 2257 N N . ARG B 1 59 ? -3.51 -6.77 -12.18 1 86.38 59 ARG B N 1
ATOM 2258 C CA . ARG B 1 59 ? -3.094 -7.77 -13.156 1 86.38 59 ARG B CA 1
ATOM 2259 C C . ARG B 1 59 ? -1.781 -8.43 -12.75 1 86.38 59 ARG B C 1
ATOM 2261 O O . ARG B 1 59 ? -1.328 -9.375 -13.383 1 86.38 59 ARG B O 1
ATOM 2268 N N . GLU B 1 60 ? -1.218 -7.875 -11.641 1 88.12 60 GLU B N 1
ATOM 2269 C CA . GLU B 1 60 ? -0.005 -8.516 -11.133 1 88.12 60 GLU B CA 1
ATOM 2270 C C . 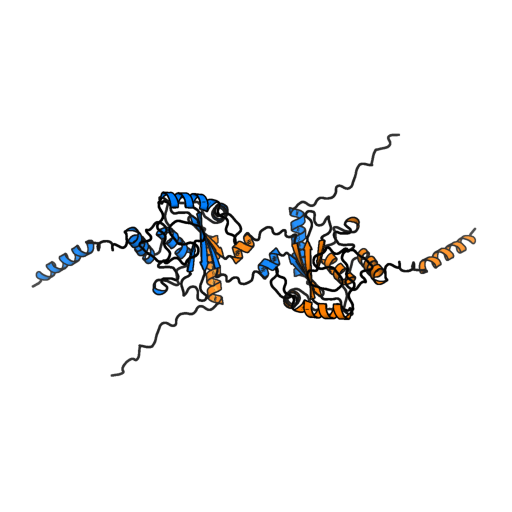GLU B 1 60 ? -0.272 -9.25 -9.828 1 88.12 60 GLU B C 1
ATOM 2272 O O . GLU B 1 60 ? -0.741 -8.648 -8.852 1 88.12 60 GLU B O 1
ATOM 2277 N N . TRP B 1 61 ? -0.016 -10.555 -9.812 1 92.31 61 TRP B N 1
ATOM 2278 C CA . TRP B 1 61 ? -0.225 -11.43 -8.656 1 92.31 61 TRP B CA 1
ATOM 2279 C C . TRP B 1 61 ? 1.094 -12.031 -8.188 1 92.31 61 TRP B C 1
ATOM 2281 O O . TRP B 1 61 ? 2.029 -12.188 -8.977 1 92.31 61 TRP B O 1
ATOM 2291 N N . HIS B 1 62 ? 1.258 -12.219 -6.941 1 92.88 62 HIS B N 1
ATOM 2292 C CA . HIS B 1 62 ? 2.289 -13.109 -6.414 1 92.88 62 HIS B CA 1
ATOM 2293 C C . HIS B 1 62 ? 1.678 -14.383 -5.852 1 92.88 62 HIS B C 1
ATOM 2295 O O . HIS B 1 62 ? 0.521 -14.391 -5.426 1 92.88 62 HIS B O 1
ATOM 2301 N N . PHE B 1 63 ? 2.398 -15.461 -5.934 1 96.81 63 PHE B N 1
ATOM 2302 C CA . PHE B 1 63 ? 1.984 -16.75 -5.387 1 96.81 63 PHE B CA 1
ATOM 2303 C C . PHE B 1 63 ? 3.15 -17.438 -4.691 1 96.81 63 PHE B C 1
ATOM 2305 O O . PHE B 1 63 ? 4.309 -17.062 -4.895 1 96.81 63 PHE B O 1
ATOM 2312 N N . THR B 1 64 ? 2.869 -18.312 -3.764 1 97.94 64 THR B N 1
ATOM 2313 C CA . THR B 1 64 ? 3.844 -19.234 -3.193 1 97.94 64 THR B CA 1
ATOM 2314 C C . THR B 1 64 ? 3.35 -20.672 -3.295 1 97.94 64 THR B C 1
ATOM 2316 O O . THR B 1 64 ? 2.225 -20.984 -2.895 1 97.94 64 THR B O 1
ATOM 2319 N N . LEU B 1 65 ? 4.164 -21.516 -3.863 1 97.62 65 LEU B N 1
ATOM 2320 C CA . LEU B 1 65 ? 3.861 -22.906 -4.156 1 97.62 65 LEU B CA 1
ATOM 2321 C C . LEU B 1 65 ? 4.621 -23.844 -3.217 1 97.62 65 LEU B C 1
ATOM 2323 O O . LEU B 1 65 ? 5.828 -23.688 -3.027 1 97.62 65 LEU B O 1
ATOM 2327 N N . ARG B 1 66 ? 3.869 -24.797 -2.605 1 97.19 66 ARG B N 1
ATOM 2328 C CA . ARG B 1 66 ? 4.551 -25.891 -1.913 1 97.19 66 ARG B CA 1
ATOM 2329 C C . ARG B 1 66 ? 5.168 -26.859 -2.906 1 97.19 66 ARG B C 1
ATOM 2331 O O . ARG B 1 66 ? 4.543 -27.219 -3.906 1 97.19 66 ARG B O 1
ATOM 2338 N N . GLY B 1 67 ? 6.367 -27.188 -2.639 1 97.56 67 GLY B N 1
ATOM 2339 C CA . GLY B 1 67 ? 6.938 -28.219 -3.486 1 97.56 67 GLY B CA 1
ATOM 2340 C C . GLY B 1 67 ? 6.129 -29.5 -3.486 1 97.56 67 GLY B C 1
ATOM 2341 O O . GLY B 1 67 ? 5.688 -29.969 -2.434 1 97.56 67 GLY B O 1
ATOM 2342 N N . PRO B 1 68 ? 5.898 -30.047 -4.695 1 94.94 68 PRO B N 1
ATOM 2343 C CA . PRO B 1 68 ? 5.094 -31.266 -4.766 1 94.94 68 PRO B CA 1
ATOM 2344 C C . PRO B 1 68 ? 5.672 -32.406 -3.924 1 94.94 68 PRO B C 1
ATOM 2346 O O . PRO B 1 68 ? 6.891 -32.562 -3.844 1 94.94 68 PRO B O 1
ATOM 2349 N N . PRO B 1 69 ? 4.773 -33.188 -3.324 1 93.69 69 PRO B N 1
ATOM 2350 C CA . PRO B 1 69 ? 5.238 -34.312 -2.531 1 93.69 69 PRO B CA 1
ATOM 2351 C C . PRO B 1 69 ? 5.949 -35.375 -3.375 1 93.69 69 PRO B C 1
ATOM 2353 O O . PRO B 1 69 ? 5.73 -35.438 -4.586 1 93.69 69 PRO B O 1
ATOM 2356 N N . ASP B 1 70 ? 6.859 -36.094 -2.715 1 93.69 70 ASP B N 1
ATOM 2357 C CA . ASP B 1 70 ? 7.582 -37.219 -3.326 1 93.69 70 ASP B CA 1
ATOM 2358 C C . ASP B 1 70 ? 8.43 -36.75 -4.504 1 93.69 70 ASP B C 1
ATOM 2360 O O . ASP B 1 70 ? 8.438 -37.375 -5.566 1 93.69 70 ASP B O 1
ATOM 2364 N N . SER B 1 71 ? 8.945 -35.656 -4.438 1 95.19 71 SER B N 1
ATOM 2365 C CA . SER B 1 71 ? 9.828 -35.062 -5.441 1 95.19 71 SER B CA 1
ATOM 2366 C C . SER B 1 71 ? 11.031 -34.375 -4.789 1 95.19 71 SER B C 1
ATOM 2368 O O . SER B 1 71 ? 11.031 -34.156 -3.578 1 95.19 71 SER B O 1
ATOM 2370 N N . PRO B 1 72 ? 12.016 -34.156 -5.547 1 96.56 72 PRO B N 1
ATOM 2371 C CA . PRO B 1 72 ? 13.164 -33.438 -4.977 1 96.56 72 PRO B CA 1
ATOM 2372 C C . PRO B 1 72 ? 12.812 -32 -4.527 1 96.56 72 PRO B C 1
ATOM 2374 O O . PRO B 1 72 ? 13.641 -31.344 -3.904 1 96.56 72 PRO B O 1
ATOM 2377 N N . PHE B 1 73 ? 11.633 -31.547 -4.809 1 97.69 73 PHE B N 1
ATOM 2378 C CA . PHE B 1 73 ? 11.211 -30.203 -4.488 1 97.69 73 PHE B CA 1
ATOM 2379 C C . PHE B 1 73 ? 10.43 -30.172 -3.176 1 97.69 73 PHE B C 1
ATOM 2381 O O . PHE B 1 73 ? 10.109 -29.094 -2.662 1 97.69 73 PHE B O 1
ATOM 2388 N N . GLU B 1 74 ? 10.094 -31.375 -2.623 1 97 74 GLU B N 1
ATOM 2389 C CA . GLU B 1 74 ? 9.305 -31.484 -1.401 1 97 74 GLU B CA 1
ATOM 2390 C C . GLU B 1 74 ? 9.969 -30.734 -0.245 1 97 74 GLU B C 1
ATOM 2392 O O . GLU B 1 74 ? 11.18 -30.812 -0.072 1 97 74 GLU B O 1
ATOM 2397 N N . GLY B 1 75 ? 9.062 -30 0.493 1 96.94 75 GLY B N 1
ATOM 2398 C CA . GLY B 1 75 ? 9.562 -29.219 1.611 1 96.94 75 GLY B CA 1
ATOM 2399 C C . GLY B 1 75 ? 9.898 -27.781 1.232 1 96.94 75 GLY B C 1
ATOM 2400 O O . GLY B 1 75 ? 10.078 -26.938 2.105 1 96.94 75 GLY B O 1
ATOM 2401 N N . GLY B 1 76 ? 10.141 -27.547 -0.018 1 98.38 76 GLY B N 1
ATOM 2402 C CA . GLY B 1 76 ? 10.383 -26.188 -0.495 1 98.38 76 GLY B CA 1
ATOM 2403 C C . GLY B 1 76 ? 9.125 -25.359 -0.59 1 98.38 76 GLY B C 1
ATOM 2404 O O . GLY B 1 76 ? 8.016 -25.891 -0.666 1 98.38 76 GLY B O 1
ATOM 2405 N N . LEU B 1 77 ? 9.25 -24.078 -0.495 1 98.56 77 LEU B N 1
ATOM 2406 C CA . LEU B 1 77 ? 8.219 -23.062 -0.747 1 98.56 77 LEU B CA 1
ATOM 2407 C C . LEU B 1 77 ? 8.664 -22.094 -1.833 1 98.56 77 LEU B C 1
ATOM 2409 O O . LEU B 1 77 ? 9.617 -21.328 -1.635 1 98.56 77 LEU B O 1
ATOM 2413 N N . TYR B 1 78 ? 8.008 -22.141 -2.93 1 98.56 78 TYR B N 1
ATOM 2414 C CA . TYR B 1 78 ? 8.516 -21.453 -4.113 1 98.56 78 TYR B CA 1
ATOM 2415 C C . TYR B 1 78 ? 7.633 -20.25 -4.469 1 98.56 78 TYR B C 1
ATOM 2417 O O . TYR B 1 78 ? 6.461 -20.422 -4.82 1 98.56 78 TYR B O 1
ATOM 2425 N N . HIS B 1 79 ? 8.172 -19.078 -4.41 1 98.19 79 HIS B N 1
ATOM 2426 C CA . HIS B 1 79 ? 7.48 -17.812 -4.629 1 98.19 79 HIS B CA 1
ATOM 2427 C C . HIS B 1 79 ? 7.574 -17.375 -6.086 1 98.19 79 HIS B C 1
ATOM 2429 O O . HIS B 1 79 ? 8.602 -17.562 -6.734 1 98.19 79 HIS B O 1
ATOM 2435 N N . GLY B 1 80 ? 6.527 -16.828 -6.617 1 97.38 80 GLY B N 1
ATOM 2436 C CA . GLY B 1 80 ? 6.52 -16.344 -7.988 1 97.38 80 GLY B CA 1
ATOM 2437 C C . GLY B 1 80 ? 5.504 -15.25 -8.227 1 97.38 80 GLY B C 1
ATOM 2438 O O . GLY B 1 80 ? 4.898 -14.742 -7.285 1 97.38 80 GLY B O 1
ATOM 2439 N N . ARG B 1 81 ? 5.402 -14.867 -9.484 1 95.5 81 ARG B N 1
ATOM 2440 C CA . ARG B 1 81 ? 4.457 -13.812 -9.844 1 95.5 81 ARG B CA 1
ATOM 2441 C C . ARG B 1 81 ? 3.676 -14.188 -11.102 1 95.5 81 ARG B C 1
ATOM 2443 O O . ARG B 1 81 ? 4.148 -14.977 -11.922 1 95.5 81 ARG B O 1
ATOM 2450 N N . ILE B 1 82 ? 2.484 -13.734 -11.219 1 95.56 82 ILE B N 1
ATOM 2451 C CA . ILE B 1 82 ? 1.575 -13.883 -12.352 1 95.56 82 ILE B CA 1
ATOM 2452 C C . ILE B 1 82 ? 1.234 -12.508 -12.922 1 95.56 82 ILE B C 1
ATOM 2454 O O . ILE B 1 82 ? 0.878 -11.594 -12.18 1 95.56 82 ILE B O 1
ATOM 2458 N N . VAL B 1 83 ? 1.394 -12.375 -14.188 1 94.31 83 VAL B N 1
ATOM 2459 C CA . VAL B 1 83 ? 0.986 -11.141 -14.852 1 94.31 83 VAL B CA 1
ATOM 2460 C C . VAL B 1 83 ? -0.189 -11.422 -15.789 1 94.31 83 VAL B C 1
ATOM 2462 O O . VAL B 1 83 ? -0.056 -12.18 -16.75 1 94.31 83 VAL B O 1
ATOM 2465 N N . LEU B 1 84 ? -1.327 -10.852 -15.453 1 93.56 84 LEU B N 1
ATOM 2466 C CA . LEU B 1 84 ? -2.523 -10.984 -16.281 1 93.56 84 LEU B CA 1
ATOM 2467 C C . LEU B 1 84 ? -2.516 -9.969 -17.422 1 93.56 84 LEU B C 1
ATOM 2469 O O . LEU B 1 84 ? -2.164 -8.805 -17.219 1 93.56 84 LEU B O 1
ATOM 2473 N N . PRO B 1 85 ? -2.811 -10.516 -18.625 1 92.44 85 PRO B N 1
ATOM 2474 C CA . PRO B 1 85 ? -2.865 -9.586 -19.75 1 92.44 85 PRO B CA 1
ATOM 2475 C C . PRO B 1 85 ? -4.055 -8.633 -19.672 1 92.44 85 PRO B C 1
ATOM 2477 O O . PRO B 1 85 ? -4.992 -8.867 -18.906 1 92.44 85 PRO B O 1
ATOM 2480 N N . ASN B 1 86 ? -4.035 -7.68 -20.469 1 88.25 86 ASN B N 1
ATOM 2481 C CA . ASN B 1 86 ? -5.09 -6.672 -20.469 1 88.25 86 ASN B CA 1
ATOM 2482 C C . ASN B 1 86 ? -6.434 -7.27 -20.891 1 88.25 86 ASN B C 1
ATOM 2484 O O . ASN B 1 86 ? -7.484 -6.82 -20.422 1 88.25 86 ASN B O 1
ATOM 2488 N N . ASN B 1 87 ? -6.426 -8.211 -21.703 1 89.94 87 ASN B N 1
ATOM 2489 C CA . ASN B 1 87 ? -7.656 -8.828 -22.188 1 89.94 87 ASN B CA 1
ATOM 2490 C C . ASN B 1 87 ? -7.957 -10.133 -21.453 1 89.94 87 ASN B C 1
ATOM 2492 O O . ASN B 1 87 ? -8.625 -11.016 -22 1 89.94 87 ASN B O 1
ATOM 2496 N N . TYR B 1 88 ? -7.484 -10.266 -20.297 1 91.94 88 TYR B N 1
ATOM 2497 C CA . TYR B 1 88 ? -7.855 -11.398 -19.453 1 91.94 88 TYR B CA 1
ATOM 2498 C C . TYR B 1 88 ? -9.367 -11.461 -19.266 1 91.94 88 TYR B C 1
ATOM 2500 O O . TYR B 1 88 ? -10 -10.445 -18.969 1 91.94 88 TYR B O 1
ATOM 2508 N N . PRO B 1 89 ? -9.961 -12.633 -19.484 1 93.31 89 PRO B N 1
ATOM 2509 C CA . PRO B 1 89 ? -9.461 -14.008 -19.5 1 93.31 89 PRO B CA 1
ATOM 2510 C C . PRO B 1 89 ? -9.336 -14.57 -20.922 1 93.31 89 PRO B C 1
ATOM 2512 O O . PRO B 1 89 ? -9.211 -15.789 -21.094 1 93.31 89 PRO B O 1
ATOM 2515 N N . PHE B 1 90 ? -9.32 -13.711 -21.828 1 92.69 90 PHE B N 1
ATOM 2516 C CA . PHE B 1 90 ? -9.305 -14.211 -23.203 1 92.69 90 PHE B CA 1
ATOM 2517 C C . PHE B 1 90 ? -7.887 -14.5 -23.656 1 92.69 90 PHE B C 1
ATOM 2519 O O . PHE B 1 90 ? -7.68 -15.148 -24.688 1 92.69 90 PHE B O 1
ATOM 2526 N N . ALA B 1 91 ? -6.973 -14.039 -23 1 94 91 ALA B N 1
ATOM 2527 C CA . ALA B 1 91 ? -5.57 -14.391 -23.203 1 94 91 ALA B CA 1
ATOM 2528 C C . ALA B 1 91 ? -4.953 -14.938 -21.922 1 94 91 ALA B C 1
ATOM 2530 O O . ALA B 1 91 ? -5.34 -14.531 -20.812 1 94 91 ALA B O 1
ATOM 2531 N N . PRO B 1 92 ? -3.982 -15.859 -22.062 1 94.88 92 PRO B N 1
ATOM 2532 C CA . PRO B 1 92 ? -3.412 -16.516 -20.891 1 94.88 92 PRO B CA 1
ATOM 2533 C C . PRO B 1 92 ? -2.469 -15.602 -20.109 1 94.88 92 PRO B C 1
ATOM 2535 O O . PRO B 1 92 ? -1.822 -14.727 -20.688 1 94.88 92 PRO B O 1
ATOM 2538 N N . PRO B 1 93 ? -2.361 -15.82 -18.797 1 96.38 93 PRO B N 1
ATOM 2539 C CA . PRO B 1 93 ? -1.392 -15.102 -17.969 1 96.38 93 PRO B CA 1
ATOM 2540 C C . PRO B 1 93 ? 0.041 -15.586 -18.188 1 96.38 93 PRO B C 1
ATOM 2542 O O . PRO B 1 93 ? 0.256 -16.672 -18.703 1 96.38 93 PRO B O 1
ATOM 2545 N N . ALA B 1 94 ? 0.955 -14.719 -17.844 1 96 94 ALA B N 1
ATOM 2546 C CA . ALA B 1 94 ? 2.357 -15.109 -17.734 1 96 94 ALA B CA 1
ATOM 2547 C C . ALA B 1 94 ? 2.703 -15.516 -16.297 1 96 94 ALA B C 1
ATOM 2549 O O . ALA B 1 94 ? 2.225 -14.906 -15.344 1 96 94 ALA B O 1
ATOM 2550 N N . LEU B 1 95 ? 3.496 -16.531 -16.172 1 96.5 95 LEU B N 1
ATOM 2551 C CA . LEU B 1 95 ? 3.902 -17.094 -14.883 1 96.5 95 LEU B CA 1
ATOM 2552 C C . LEU B 1 95 ? 5.422 -17.125 -14.758 1 96.5 95 LEU B C 1
ATOM 2554 O O . LEU B 1 95 ? 6.121 -17.5 -15.703 1 96.5 95 LEU B O 1
ATOM 2558 N N . MET B 1 96 ? 5.977 -16.609 -13.641 1 97.06 96 MET B N 1
ATOM 2559 C CA . MET B 1 96 ? 7.414 -16.625 -13.383 1 97.06 96 MET B CA 1
ATOM 2560 C C . MET B 1 96 ? 7.707 -17.031 -11.945 1 97.06 96 MET B C 1
ATOM 2562 O O . MET B 1 96 ? 6.945 -16.703 -11.039 1 97.06 96 MET B O 1
ATOM 2566 N N . LEU B 1 97 ? 8.773 -17.781 -11.711 1 97.75 97 LEU B N 1
ATOM 2567 C CA . LEU B 1 97 ? 9.25 -18.062 -10.359 1 97.75 97 LEU B CA 1
ATOM 2568 C C . LEU B 1 97 ? 10.305 -17.031 -9.945 1 97.75 97 LEU B C 1
ATOM 2570 O O . LEU B 1 97 ? 11.148 -16.641 -10.75 1 97.75 97 LEU B O 1
ATOM 2574 N N . LEU B 1 98 ? 10.273 -16.656 -8.727 1 97.12 98 LEU B N 1
ATOM 2575 C CA . LEU B 1 98 ? 11.211 -15.68 -8.195 1 97.12 98 LEU B CA 1
ATOM 2576 C C . LEU B 1 98 ? 12.234 -16.344 -7.281 1 97.12 98 LEU B C 1
ATOM 2578 O O . LEU B 1 98 ? 13.297 -15.773 -7.008 1 97.12 98 LEU B O 1
ATOM 2582 N N . THR B 1 99 ? 11.922 -17.469 -6.73 1 97.38 99 THR B N 1
ATOM 2583 C CA . THR B 1 99 ? 12.828 -18.25 -5.883 1 97.38 99 THR B CA 1
ATOM 2584 C C . THR B 1 99 ? 13.617 -19.25 -6.715 1 97.38 99 THR B C 1
ATOM 2586 O O . THR B 1 99 ? 13.078 -19.859 -7.641 1 97.38 99 THR B O 1
ATOM 2589 N N . ARG B 1 100 ? 14.891 -19.438 -6.348 1 97.25 100 ARG B N 1
ATOM 2590 C CA . ARG B 1 100 ? 15.641 -20.516 -6.973 1 97.25 100 ARG B CA 1
ATOM 2591 C C . ARG B 1 100 ? 14.969 -21.875 -6.715 1 97.25 100 ARG B C 1
ATOM 2593 O O . ARG B 1 100 ? 14.5 -22.125 -5.605 1 97.25 100 ARG B O 1
ATOM 2600 N N . ASN B 1 101 ? 14.945 -22.688 -7.766 1 97.69 101 ASN B N 1
ATOM 2601 C CA . ASN B 1 101 ? 14.148 -23.891 -7.613 1 97.69 101 ASN B CA 1
ATOM 2602 C C . ASN B 1 101 ? 14.773 -25.078 -8.344 1 97.69 101 ASN B C 1
ATOM 2604 O O . ASN B 1 101 ? 14.414 -26.234 -8.086 1 97.69 101 ASN B O 1
ATOM 2608 N N . GLY B 1 102 ? 15.703 -24.891 -9.289 1 96.94 102 GLY B N 1
ATOM 2609 C CA . GLY B 1 102 ? 16.406 -25.953 -9.977 1 96.94 102 GLY B CA 1
ATOM 2610 C C . GLY B 1 102 ? 15.641 -26.516 -11.156 1 96.94 102 GLY B C 1
ATOM 2611 O O . GLY B 1 102 ? 16.047 -27.516 -11.742 1 96.94 102 GLY B O 1
ATOM 2612 N N . ARG B 1 103 ? 14.484 -25.984 -11.484 1 96.19 103 ARG B N 1
ATOM 2613 C CA . ARG B 1 103 ? 13.633 -26.469 -12.562 1 96.19 103 ARG B CA 1
ATOM 2614 C C . ARG B 1 103 ? 13.398 -25.375 -13.602 1 96.19 103 ARG B C 1
ATOM 2616 O O . ARG B 1 103 ? 13.32 -25.641 -14.797 1 96.19 103 ARG B O 1
ATOM 2623 N N . PHE B 1 104 ? 13.242 -24.203 -13.156 1 96.56 104 PHE B N 1
ATOM 2624 C CA . PHE B 1 104 ? 12.961 -23.062 -14.016 1 96.56 104 PHE B CA 1
ATOM 2625 C C . PHE B 1 104 ? 13.938 -21.922 -13.742 1 96.56 104 PHE B C 1
ATOM 2627 O O . PHE B 1 104 ? 14.352 -21.719 -12.594 1 96.56 104 PHE B O 1
ATOM 2634 N N . ASP B 1 105 ? 14.219 -21.172 -14.82 1 96.62 105 ASP B N 1
ATOM 2635 C CA . ASP B 1 105 ? 14.992 -19.938 -14.641 1 96.62 105 ASP B CA 1
ATOM 2636 C C . ASP B 1 105 ? 14.219 -18.922 -13.82 1 96.62 105 ASP B C 1
ATOM 2638 O O . ASP B 1 105 ? 13.016 -18.75 -14.008 1 96.62 105 ASP B O 1
ATOM 2642 N N . VAL B 1 106 ? 14.961 -18.25 -12.953 1 97.19 106 VAL B N 1
ATOM 2643 C CA . VAL B 1 106 ? 14.344 -17.25 -12.07 1 97.19 106 VAL B CA 1
ATOM 2644 C C . VAL B 1 106 ? 13.898 -16.047 -12.891 1 97.19 106 VAL B C 1
ATOM 2646 O O . VAL B 1 106 ? 14.656 -15.531 -13.719 1 97.19 106 VAL B O 1
ATOM 2649 N N . ASN B 1 107 ? 12.664 -15.641 -12.719 1 96.38 107 ASN B N 1
ATOM 2650 C CA . ASN B 1 107 ? 12.023 -14.445 -13.273 1 96.38 107 ASN B CA 1
ATOM 2651 C C . ASN B 1 107 ? 11.93 -14.508 -14.789 1 96.38 107 ASN B C 1
ATOM 2653 O O . ASN B 1 107 ? 12.086 -13.492 -15.469 1 96.38 107 ASN B O 1
ATOM 2657 N N . LYS B 1 108 ? 11.875 -15.656 -15.32 1 96.31 108 LYS B N 1
ATOM 2658 C CA . LYS B 1 108 ? 11.586 -15.898 -16.719 1 96.31 108 LYS B CA 1
ATOM 2659 C C . LYS B 1 108 ? 10.234 -16.594 -16.891 1 96.31 108 LYS B C 1
ATOM 2661 O O . LYS B 1 108 ? 9.867 -17.453 -16.094 1 96.31 108 LYS B O 1
ATOM 2666 N N . LYS B 1 109 ? 9.586 -16.25 -17.984 1 95.44 109 LYS B N 1
ATOM 2667 C CA . LYS B 1 109 ? 8.266 -16.812 -18.219 1 95.44 109 LYS B CA 1
ATOM 2668 C C . LYS B 1 109 ? 8.344 -18.344 -18.359 1 95.44 109 LYS B C 1
ATOM 2670 O O . LYS B 1 109 ? 9.227 -18.859 -19.047 1 95.44 109 LYS B O 1
ATOM 2675 N N . ILE B 1 110 ? 7.492 -18.969 -17.703 1 94.44 110 ILE B N 1
ATOM 2676 C CA . ILE B 1 110 ? 7.426 -20.422 -17.719 1 94.44 110 ILE B CA 1
ATOM 2677 C C . ILE B 1 110 ? 6.473 -20.875 -18.828 1 94.44 110 ILE B C 1
ATOM 2679 O O . ILE B 1 110 ? 5.375 -20.344 -18.969 1 94.44 110 ILE B O 1
ATOM 2683 N N . CYS B 1 111 ? 6.867 -21.844 -19.641 1 90.62 111 CYS B N 1
ATOM 2684 C CA . CYS B 1 111 ? 6.062 -22.359 -20.734 1 90.62 111 CYS B CA 1
ATOM 2685 C C . CYS B 1 111 ? 5.184 -23.516 -20.297 1 90.62 111 CYS B C 1
ATOM 2687 O O . CYS B 1 111 ? 5.668 -24.641 -20.125 1 90.62 111 CYS B O 1
ATOM 2689 N N . LEU B 1 112 ? 4.016 -23.281 -20 1 86.75 112 LEU B N 1
ATOM 2690 C CA . LEU B 1 112 ? 2.973 -24.281 -19.766 1 86.75 112 LEU B CA 1
ATOM 2691 C C . LEU B 1 112 ? 1.862 -24.156 -20.797 1 86.75 112 LEU B C 1
ATOM 2693 O O . LEU B 1 112 ? 1.697 -23.094 -21.422 1 86.75 112 LEU B O 1
ATOM 2697 N N . SER B 1 113 ? 1.153 -25.297 -21.031 1 81.94 113 SER B N 1
ATOM 2698 C CA . SER B 1 113 ? 0.024 -25.25 -21.953 1 81.94 113 SER B CA 1
ATOM 2699 C C . SER B 1 113 ? -0.996 -24.203 -21.531 1 81.94 113 SER B C 1
ATOM 2701 O O . SER B 1 113 ? -1.722 -23.656 -22.375 1 81.94 113 SER B O 1
ATOM 2703 N N . ALA B 1 114 ? -1.066 -23.844 -20.219 1 82.06 114 ALA B N 1
ATOM 2704 C CA . ALA B 1 114 ? -2.021 -22.875 -19.688 1 82.06 114 ALA B CA 1
ATOM 2705 C C . ALA B 1 114 ? -1.37 -21.5 -19.484 1 82.06 114 ALA B C 1
ATOM 2707 O O . ALA B 1 114 ? -1.889 -20.672 -18.734 1 82.06 114 ALA B O 1
ATOM 2708 N N . SER B 1 115 ? -0.216 -21.281 -20.062 1 84.69 115 SER B N 1
ATOM 2709 C CA . SER B 1 115 ? 0.498 -20.031 -19.859 1 84.69 115 SER B CA 1
ATOM 2710 C C . SER B 1 115 ? 0.647 -19.266 -21.172 1 84.69 115 SER B C 1
ATOM 2712 O O . SER B 1 115 ? 0.207 -19.734 -22.234 1 84.69 115 SER B O 1
ATOM 2714 N N . SER B 1 116 ? 1.262 -18.078 -21.125 1 85.88 116 SER B N 1
ATOM 2715 C CA . SER B 1 116 ? 1.318 -17.125 -22.219 1 85.88 116 SER B CA 1
ATOM 2716 C C . SER B 1 116 ? 2.158 -17.656 -23.391 1 85.88 116 SER B C 1
ATOM 2718 O O . SER B 1 116 ? 2.082 -17.141 -24.5 1 85.88 116 SER B O 1
ATOM 2720 N N . HIS B 1 117 ? 2.887 -18.734 -23.219 1 84.19 117 HIS B N 1
ATOM 2721 C CA . HIS B 1 117 ? 3.695 -19.297 -24.281 1 84.19 117 HIS B CA 1
ATOM 2722 C C . HIS B 1 117 ? 2.832 -20.078 -25.266 1 84.19 117 HIS B C 1
ATOM 2724 O O . HIS B 1 117 ? 3.248 -20.328 -26.406 1 84.19 117 HIS B O 1
ATOM 2730 N N . HIS B 1 118 ? 1.632 -20.5 -24.844 1 87.12 118 HIS B N 1
ATOM 2731 C CA . HIS B 1 118 ? 0.729 -21.266 -25.703 1 87.12 118 HIS B CA 1
ATOM 2732 C C . HIS B 1 118 ? -0.675 -20.672 -25.688 1 87.12 118 HIS B C 1
ATOM 2734 O O . HIS B 1 118 ? -1.631 -21.344 -25.281 1 87.12 118 HIS B O 1
ATOM 2740 N N . PRO B 1 119 ? -0.863 -19.469 -26.25 1 90.44 119 PRO B N 1
ATOM 2741 C CA . PRO B 1 119 ? -2.17 -18.812 -26.234 1 90.44 119 PRO B CA 1
ATOM 2742 C C . PRO B 1 119 ? -3.25 -19.609 -26.953 1 90.44 119 PRO B C 1
ATOM 2744 O O . PRO B 1 119 ? -4.434 -19.5 -26.609 1 90.44 119 PRO B O 1
ATOM 2747 N N . GLU B 1 120 ? -2.846 -20.484 -27.828 1 90.06 120 GLU B N 1
ATOM 2748 C CA . GLU B 1 120 ? -3.779 -21.281 -28.609 1 90.06 120 GLU B CA 1
ATOM 2749 C C . GLU B 1 120 ? -4.418 -22.391 -27.781 1 90.06 120 GLU B C 1
ATOM 2751 O O . GLU B 1 120 ? -5.488 -22.891 -28.125 1 90.06 120 GLU B O 1
ATOM 2756 N N . LEU B 1 121 ? -3.695 -22.812 -26.703 1 89.94 121 LEU B N 1
ATOM 2757 C CA . LEU B 1 121 ? -4.172 -23.922 -25.875 1 89.94 121 LEU B CA 1
ATOM 2758 C C . LEU B 1 121 ? -4.969 -23.391 -24.688 1 89.94 121 LEU B C 1
ATOM 2760 O O . LEU B 1 121 ? -5.637 -24.172 -24 1 89.94 121 LEU B O 1
ATOM 2764 N N . TRP B 1 122 ? -4.973 -22.078 -24.484 1 93 122 TRP B N 1
ATO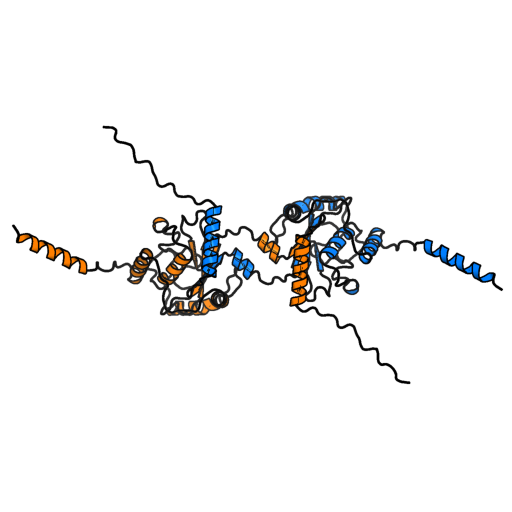M 2765 C CA . TRP B 1 122 ? -5.629 -21.469 -23.328 1 93 122 TRP B CA 1
ATOM 2766 C C . TRP B 1 122 ? -7.145 -21.469 -23.5 1 93 122 TRP B C 1
ATOM 2768 O O . TRP B 1 122 ? -7.652 -21.281 -24.609 1 93 122 TRP B O 1
ATOM 2778 N N . GLN B 1 123 ? -7.832 -21.703 -22.422 1 92 123 GLN B N 1
ATOM 2779 C CA . GLN B 1 123 ? -9.289 -21.609 -22.375 1 92 123 GLN B CA 1
ATOM 2780 C C . GLN B 1 123 ? -9.742 -20.516 -21.422 1 92 123 GLN B C 1
ATOM 2782 O O . GLN B 1 123 ? -9.359 -20.516 -20.25 1 92 123 GLN B O 1
ATOM 2787 N N . PRO B 1 124 ? -10.609 -19.625 -21.906 1 93.62 124 PRO B N 1
ATOM 2788 C CA . PRO B 1 124 ? -11.086 -18.531 -21.062 1 93.62 124 PRO B CA 1
ATOM 2789 C C . PRO B 1 124 ? -11.773 -19.031 -19.797 1 93.62 124 PRO B C 1
ATOM 2791 O O . PRO B 1 124 ? -11.914 -18.281 -18.828 1 93.62 124 PRO B O 1
ATOM 2794 N N . ALA B 1 125 ? -12.188 -20.281 -19.828 1 92.81 125 ALA B N 1
ATOM 2795 C CA . ALA B 1 125 ? -12.836 -20.844 -18.641 1 92.81 125 ALA B CA 1
ATOM 2796 C C . ALA B 1 125 ? -11.82 -21.141 -17.547 1 92.81 125 ALA B C 1
ATOM 2798 O O . ALA B 1 125 ? -12.195 -21.328 -16.375 1 92.81 125 ALA B O 1
ATOM 2799 N N . TRP B 1 126 ? -10.547 -21.234 -17.875 1 94.12 126 TRP B N 1
ATOM 2800 C CA . TRP B 1 126 ? -9.508 -21.453 -16.875 1 94.12 126 TRP B CA 1
ATOM 2801 C C . TRP B 1 126 ? -9.203 -20.172 -16.109 1 94.12 126 TRP B C 1
ATOM 2803 O O . TRP B 1 126 ? -9.586 -19.078 -16.531 1 94.12 126 TRP B O 1
ATOM 2813 N N . GLY B 1 127 ? -8.641 -20.312 -14.938 1 94.88 127 GLY B N 1
ATOM 2814 C CA . GLY B 1 127 ? -8.266 -19.172 -14.117 1 94.88 127 GLY B CA 1
ATOM 2815 C C . GLY B 1 127 ? -6.918 -19.344 -13.43 1 94.88 127 GLY B C 1
ATOM 2816 O O . GLY B 1 127 ? -6.172 -20.266 -13.742 1 94.88 127 GLY B O 1
ATOM 2817 N N . ILE B 1 128 ? -6.613 -18.453 -12.539 1 95.62 128 ILE B N 1
ATOM 2818 C CA . ILE B 1 128 ? -5.371 -18.438 -11.781 1 95.62 128 ILE B CA 1
ATOM 2819 C C . ILE B 1 128 ? -5.223 -19.75 -11.016 1 95.62 128 ILE B C 1
ATOM 2821 O O . ILE B 1 128 ? -4.125 -20.312 -10.922 1 95.62 128 ILE B O 1
ATOM 2825 N N . ARG B 1 129 ? -6.371 -20.281 -10.539 1 94.81 129 ARG B N 1
ATOM 2826 C CA . ARG B 1 129 ? -6.328 -21.547 -9.828 1 94.81 129 ARG B CA 1
ATOM 2827 C C . ARG B 1 129 ? -5.844 -22.672 -10.742 1 94.81 129 ARG B C 1
ATOM 2829 O O . ARG B 1 129 ? -4.945 -23.438 -10.383 1 94.81 129 ARG B O 1
ATOM 2836 N N . THR B 1 130 ? -6.438 -22.734 -11.875 1 94.88 130 THR B N 1
ATOM 2837 C CA . THR B 1 130 ? -6.043 -23.766 -12.836 1 94.88 130 THR B CA 1
ATOM 2838 C C . THR B 1 130 ? -4.566 -23.625 -13.195 1 94.88 130 THR B C 1
ATOM 2840 O O . THR B 1 130 ? -3.848 -24.625 -13.281 1 94.88 130 THR B O 1
ATOM 2843 N N . LEU B 1 131 ? -4.164 -22.422 -13.445 1 95.88 131 LEU B N 1
ATOM 2844 C CA . LEU B 1 131 ? -2.777 -22.125 -13.797 1 95.88 131 LEU B CA 1
ATOM 2845 C C . LEU B 1 131 ? -1.827 -22.641 -12.719 1 95.88 131 LEU B C 1
ATOM 2847 O O . LEU B 1 131 ? -0.836 -23.312 -13.023 1 95.88 131 LEU B O 1
ATOM 2851 N N . LEU B 1 132 ? -2.141 -22.375 -11.453 1 96.69 132 LEU B N 1
ATOM 2852 C CA . LEU B 1 132 ? -1.257 -22.75 -10.344 1 96.69 132 LEU B CA 1
ATOM 2853 C C . LEU B 1 132 ? -1.333 -24.234 -10.062 1 96.69 132 LEU B C 1
ATOM 2855 O O . LEU B 1 132 ? -0.33 -24.859 -9.703 1 96.69 132 LEU B O 1
ATOM 2859 N N . ASP B 1 133 ? -2.479 -24.812 -10.25 1 95.56 133 ASP B N 1
ATOM 2860 C CA . ASP B 1 133 ? -2.59 -26.266 -10.148 1 95.56 133 ASP B CA 1
ATOM 2861 C C . ASP B 1 133 ? -1.753 -26.953 -11.227 1 95.56 133 ASP B C 1
ATOM 2863 O O . ASP B 1 133 ? -1.109 -27.969 -10.969 1 95.56 133 ASP B O 1
ATOM 2867 N N . ALA B 1 134 ? -1.861 -26.406 -12.43 1 94.25 134 ALA B N 1
ATOM 2868 C CA . ALA B 1 134 ? -1.041 -26.953 -13.516 1 94.25 134 ALA B CA 1
ATOM 2869 C C . ALA B 1 134 ? 0.444 -26.844 -13.18 1 94.25 134 ALA B C 1
ATOM 2871 O O . ALA B 1 134 ? 1.202 -27.797 -13.414 1 94.25 134 ALA B O 1
ATOM 2872 N N . LEU B 1 135 ? 0.87 -25.719 -12.664 1 95.69 135 LEU B N 1
ATOM 2873 C CA . LEU B 1 135 ? 2.264 -25.578 -12.258 1 95.69 135 LEU B CA 1
ATOM 2874 C C . LEU B 1 135 ? 2.652 -26.641 -11.234 1 95.69 135 LEU B C 1
ATOM 2876 O O . LEU B 1 135 ? 3.73 -27.219 -11.32 1 95.69 135 LEU B O 1
ATOM 2880 N N . CYS B 1 136 ? 1.819 -26.875 -10.289 1 95.12 136 CYS B N 1
ATOM 2881 C CA . CYS B 1 136 ? 2.066 -27.859 -9.258 1 95.12 136 CYS B CA 1
ATOM 2882 C C . CYS B 1 136 ? 2.307 -29.234 -9.875 1 95.12 136 CYS B C 1
ATOM 2884 O O . CYS B 1 136 ? 3.234 -29.953 -9.477 1 95.12 136 CYS B O 1
ATOM 2886 N N . ALA B 1 137 ? 1.503 -29.609 -10.828 1 92.19 137 ALA B N 1
ATOM 2887 C CA . ALA B 1 137 ? 1.587 -30.922 -11.469 1 92.19 137 ALA B CA 1
ATOM 2888 C C . ALA B 1 137 ? 2.822 -31.016 -12.359 1 92.19 137 ALA B C 1
ATOM 2890 O O . ALA B 1 137 ? 3.447 -32.062 -12.445 1 92.19 137 ALA B O 1
ATOM 2891 N N . PHE B 1 138 ? 3.172 -29.953 -12.984 1 92.12 138 PHE B N 1
ATOM 2892 C CA . PHE B 1 138 ? 4.238 -29.953 -13.977 1 92.12 138 PHE B CA 1
ATOM 2893 C C . PHE B 1 138 ? 5.598 -29.766 -13.32 1 92.12 138 PHE B C 1
ATOM 2895 O O . PHE B 1 138 ? 6.629 -30.109 -13.906 1 92.12 138 PHE B O 1
ATOM 2902 N N . PHE B 1 139 ? 5.656 -29.281 -12.125 1 94.75 139 PHE B N 1
ATOM 2903 C CA . PHE B 1 139 ? 6.875 -28.844 -11.445 1 94.75 139 PHE B CA 1
ATOM 2904 C C . PHE B 1 139 ? 7.887 -29.984 -11.391 1 94.75 139 PHE B C 1
ATOM 2906 O O . PHE B 1 139 ? 9.062 -29.797 -11.711 1 94.75 139 PHE B O 1
ATOM 2913 N N . PRO B 1 140 ? 7.473 -31.188 -11.109 1 93.25 140 PRO B N 1
ATOM 2914 C CA . PRO B 1 140 ? 8.461 -32.25 -10.961 1 93.25 140 PRO B CA 1
ATOM 2915 C C . PRO B 1 140 ? 8.82 -32.906 -12.297 1 93.25 140 PRO B C 1
ATOM 2917 O O . PRO B 1 140 ? 9.656 -33.844 -12.336 1 93.25 140 PRO B O 1
ATOM 2920 N N . THR B 1 141 ? 8.195 -32.5 -13.383 1 90.31 141 THR B N 1
ATOM 2921 C CA . THR B 1 141 ? 8.469 -33.125 -14.672 1 90.31 141 THR B CA 1
ATOM 2922 C C . THR B 1 141 ? 9.82 -32.688 -15.219 1 90.31 141 THR B C 1
ATOM 2924 O O . THR B 1 141 ? 10.305 -31.594 -14.875 1 90.31 141 THR B O 1
ATOM 2927 N N . PRO B 1 142 ? 10.414 -33.5 -16.016 1 89.19 142 PRO B N 1
ATOM 2928 C CA . PRO B 1 142 ? 11.711 -33.125 -16.578 1 89.19 142 PRO B CA 1
ATOM 2929 C C . PRO B 1 142 ? 11.641 -31.906 -17.5 1 89.19 142 PRO B C 1
ATOM 2931 O O . PRO B 1 142 ? 10.594 -31.641 -18.109 1 89.19 142 PRO B O 1
ATOM 2934 N N . ALA B 1 143 ? 12.703 -31.156 -17.594 1 86.56 143 ALA B N 1
ATOM 2935 C CA . ALA B 1 143 ? 12.758 -29.938 -18.406 1 86.56 143 ALA B CA 1
ATOM 2936 C C . ALA B 1 143 ? 12.672 -30.266 -19.891 1 86.56 143 ALA B C 1
ATOM 2938 O O . ALA B 1 143 ? 12.062 -29.516 -20.656 1 86.56 143 ALA B O 1
ATOM 2939 N N . GLN B 1 144 ? 13.227 -31.344 -20.297 1 80.62 144 GLN B N 1
ATOM 2940 C CA . GLN B 1 144 ? 13.25 -31.844 -21.656 1 80.62 144 GLN B CA 1
ATOM 2941 C C . GLN B 1 144 ? 13.57 -30.734 -22.656 1 80.62 144 GLN B C 1
ATOM 2943 O O . GLN B 1 144 ? 12.945 -30.625 -23.703 1 80.62 144 GLN B O 1
ATOM 2948 N N . GLY B 1 145 ? 14.352 -29.797 -22.328 1 78.75 145 GLY B N 1
ATOM 2949 C CA . GLY B 1 145 ? 14.836 -28.766 -23.234 1 78.75 145 GLY B CA 1
ATOM 2950 C C . GLY B 1 145 ? 13.867 -27.609 -23.391 1 78.75 145 GLY B C 1
ATOM 2951 O O . GLY B 1 145 ? 14.031 -26.766 -24.281 1 78.75 145 GLY B O 1
ATOM 2952 N N . ALA B 1 146 ? 12.852 -27.547 -22.578 1 81.38 146 ALA B N 1
ATOM 2953 C CA . ALA B 1 146 ? 11.898 -26.453 -22.656 1 81.38 146 ALA B CA 1
ATOM 2954 C C . ALA B 1 146 ? 12.586 -25.109 -22.422 1 81.38 146 ALA B C 1
ATOM 2956 O O . ALA B 1 146 ? 13.602 -25.031 -21.734 1 81.38 146 ALA B O 1
ATOM 2957 N N . LEU B 1 147 ? 12.031 -24.062 -22.984 1 87.94 147 LEU B N 1
ATOM 2958 C CA . LEU B 1 147 ? 12.57 -22.719 -22.844 1 87.94 147 LEU B CA 1
ATOM 2959 C C . LEU B 1 147 ? 12.633 -22.312 -21.375 1 87.94 147 LEU B C 1
ATOM 2961 O O . LEU B 1 147 ? 11.688 -22.547 -20.625 1 87.94 147 LEU B O 1
ATOM 2965 N N . HIS B 1 148 ? 13.742 -21.766 -20.969 1 92.62 148 HIS B N 1
ATOM 2966 C CA . HIS B 1 148 ? 13.969 -21.219 -19.625 1 92.62 148 HIS B CA 1
ATOM 2967 C C . HIS B 1 148 ? 13.836 -22.312 -18.562 1 92.62 148 HIS B C 1
ATOM 2969 O O . HIS B 1 148 ? 13.258 -22.062 -17.5 1 92.62 148 HIS B O 1
ATOM 2975 N N . SER B 1 149 ? 14.25 -23.469 -18.844 1 92.44 149 SER B N 1
ATOM 2976 C CA . SER B 1 149 ? 14.305 -24.562 -17.891 1 92.44 149 SER B CA 1
ATOM 2977 C C . SER B 1 149 ? 15.734 -24.844 -17.453 1 92.44 149 SER B C 1
ATOM 2979 O O . SER B 1 149 ? 16.688 -24.5 -18.156 1 92.44 149 SER B O 1
ATOM 2981 N N . ILE B 1 150 ? 15.859 -25.359 -16.281 1 92.31 150 ILE B N 1
ATOM 2982 C CA . ILE B 1 150 ? 17.141 -25.734 -15.68 1 92.31 150 ILE B CA 1
ATOM 2983 C C . ILE B 1 150 ? 17.125 -27.219 -15.305 1 92.31 150 ILE B C 1
ATOM 2985 O O . ILE B 1 150 ? 16.078 -27.766 -14.945 1 92.31 150 ILE B O 1
ATOM 2989 N N . GLU B 1 151 ? 18.25 -27.812 -15.516 1 92.62 151 GLU B N 1
ATOM 2990 C CA . GLU B 1 151 ? 18.422 -29.172 -15.016 1 92.62 151 GLU B CA 1
ATOM 2991 C C . GLU B 1 151 ? 19.453 -29.219 -13.883 1 92.62 151 GLU B C 1
ATOM 2993 O O . GLU B 1 151 ? 20.656 -29.266 -14.125 1 92.62 151 GLU B O 1
ATOM 2998 N N . ALA B 1 152 ? 18.969 -29.203 -12.695 1 95.19 152 ALA B N 1
ATOM 2999 C CA . ALA B 1 152 ? 19.828 -29.281 -11.516 1 95.19 152 ALA B CA 1
ATOM 3000 C C . ALA B 1 152 ? 19.812 -30.688 -10.922 1 95.19 152 ALA B C 1
ATOM 3002 O O . ALA B 1 152 ? 18.922 -31.484 -11.203 1 95.19 152 ALA B O 1
ATOM 3003 N N . SER B 1 153 ? 20.797 -31.016 -10.18 1 96.25 153 SER B N 1
ATOM 3004 C CA . SER B 1 153 ? 20.859 -32.312 -9.484 1 96.25 153 SER B CA 1
ATOM 3005 C C . SER B 1 153 ? 19.812 -32.375 -8.375 1 96.25 153 SER B C 1
ATOM 3007 O O . SER B 1 153 ? 19.344 -31.344 -7.898 1 96.25 153 SER B O 1
ATOM 3009 N N . GLU B 1 154 ? 19.484 -33.562 -8.016 1 96.56 154 GLU B N 1
ATOM 3010 C CA . GLU B 1 154 ? 18.547 -33.75 -6.906 1 96.56 154 GLU B CA 1
ATOM 3011 C C . GLU B 1 154 ? 19.078 -33.062 -5.641 1 96.56 154 GLU B C 1
ATOM 3013 O O . GLU B 1 154 ? 18.312 -32.438 -4.898 1 96.56 154 GLU B O 1
ATOM 3018 N N . LYS B 1 155 ? 20.375 -33.25 -5.406 1 97.31 155 LYS B N 1
ATOM 3019 C CA . LYS B 1 155 ? 21 -32.625 -4.234 1 97.31 155 LYS B CA 1
ATOM 3020 C C . LYS B 1 155 ? 20.828 -31.125 -4.254 1 97.31 155 LYS B C 1
ATOM 3022 O O . LYS B 1 155 ? 20.469 -30.516 -3.238 1 97.31 155 LYS B O 1
ATOM 3027 N N . ASP B 1 156 ? 21.078 -30.516 -5.379 1 97.69 156 ASP B N 1
ATOM 3028 C CA . ASP B 1 156 ? 20.953 -29.078 -5.508 1 97.69 156 ASP B CA 1
ATOM 3029 C C . ASP B 1 156 ? 19.5 -28.641 -5.312 1 97.69 156 ASP B C 1
ATOM 3031 O O . ASP B 1 156 ? 19.234 -27.609 -4.668 1 97.69 156 ASP B O 1
ATOM 3035 N N . ARG B 1 157 ? 18.578 -29.375 -5.879 1 97.88 157 ARG B N 1
ATOM 3036 C CA . ARG B 1 157 ? 17.156 -29.062 -5.734 1 97.88 157 ARG B CA 1
ATOM 3037 C C . ARG B 1 157 ? 16.734 -29.109 -4.266 1 97.88 157 ARG B C 1
ATOM 3039 O O . ARG B 1 157 ? 16.016 -28.219 -3.801 1 97.88 157 ARG B O 1
ATOM 3046 N N . ARG B 1 158 ? 17.203 -30.062 -3.551 1 97.94 158 ARG B N 1
ATOM 3047 C CA . ARG B 1 158 ? 16.859 -30.188 -2.139 1 97.94 158 ARG B CA 1
ATOM 3048 C C . ARG B 1 158 ? 17.453 -29.047 -1.329 1 97.94 158 ARG B C 1
ATOM 3050 O O . ARG B 1 158 ? 16.828 -28.547 -0.391 1 97.94 158 ARG B O 1
ATOM 3057 N N . GLN B 1 159 ? 18.641 -28.641 -1.688 1 97.88 159 GLN B N 1
ATOM 3058 C CA . GLN B 1 159 ? 19.25 -27.5 -1.021 1 97.88 159 GLN B CA 1
ATOM 3059 C C . GLN B 1 159 ? 18.453 -26.234 -1.275 1 97.88 159 GLN B C 1
ATOM 3061 O O . GLN B 1 159 ? 18.234 -25.438 -0.357 1 97.88 159 GLN B O 1
ATOM 3066 N N . MET B 1 160 ? 18.078 -26.047 -2.527 1 97.94 160 MET B N 1
ATOM 3067 C CA . MET B 1 160 ? 17.281 -24.875 -2.871 1 97.94 160 MET B CA 1
ATOM 3068 C C . MET B 1 160 ? 15.93 -24.906 -2.164 1 97.94 160 MET B C 1
ATOM 3070 O O . MET B 1 160 ? 15.398 -23.859 -1.781 1 97.94 160 MET B O 1
ATOM 3074 N N . ALA B 1 161 ? 15.375 -26.109 -2.025 1 98.25 161 ALA B N 1
ATOM 3075 C CA . ALA B 1 161 ? 14.117 -26.281 -1.306 1 98.25 161 ALA B CA 1
ATOM 3076 C C . ALA B 1 161 ? 14.234 -25.781 0.13 1 98.25 161 ALA B C 1
ATOM 3078 O O . ALA B 1 161 ? 13.398 -25 0.596 1 98.25 161 ALA B O 1
ATOM 3079 N N . LEU B 1 162 ? 15.273 -26.141 0.77 1 97.75 162 LEU B N 1
ATOM 3080 C CA . LEU B 1 162 ? 15.5 -25.719 2.146 1 97.75 162 LEU B CA 1
ATOM 3081 C C . LEU B 1 162 ? 15.656 -24.203 2.232 1 97.75 162 LEU B C 1
ATOM 3083 O O . LEU B 1 162 ? 15.078 -23.578 3.117 1 97.75 162 LEU B O 1
ATOM 3087 N N . GLU B 1 163 ? 16.344 -23.656 1.323 1 97.69 163 GLU B N 1
ATOM 3088 C CA . GLU B 1 163 ? 16.625 -22.219 1.321 1 97.69 163 GLU B CA 1
ATOM 3089 C C . GLU B 1 163 ? 15.359 -21.422 1.022 1 97.69 163 GLU B C 1
ATOM 3091 O O . GLU B 1 163 ? 15.227 -20.266 1.456 1 97.69 163 GLU B O 1
ATOM 3096 N N . SER B 1 164 ? 14.5 -21.984 0.29 1 98.19 164 SER B N 1
ATOM 3097 C CA . SER B 1 164 ? 13.312 -21.281 -0.185 1 98.19 164 SER B CA 1
ATOM 3098 C C . SER B 1 164 ? 12.375 -20.953 0.967 1 98.19 164 SER B C 1
ATOM 3100 O O . SER B 1 164 ? 11.594 -20 0.885 1 98.19 164 SER B O 1
ATOM 3102 N N . VAL B 1 165 ? 12.453 -21.656 2.049 1 98 165 VAL B N 1
ATOM 3103 C CA . VAL B 1 165 ? 11.5 -21.562 3.148 1 98 165 VAL B CA 1
ATOM 3104 C C . VAL B 1 165 ? 11.609 -20.188 3.812 1 98 165 VAL B C 1
ATOM 3106 O O . VAL B 1 165 ? 10.594 -19.531 4.07 1 98 165 VAL B O 1
ATOM 3109 N N . SER B 1 166 ? 12.773 -19.656 3.971 1 97.25 166 SER B N 1
ATOM 3110 C CA . SER B 1 166 ? 12.992 -18.391 4.676 1 97.25 166 SER B CA 1
ATOM 3111 C C . SER B 1 166 ? 13.195 -17.25 3.695 1 97.25 166 SER B C 1
ATOM 3113 O O . SER B 1 166 ? 13.5 -16.125 4.105 1 97.25 166 SER B O 1
ATOM 3115 N N . TRP B 1 167 ? 13.062 -17.578 2.443 1 96.88 167 TRP B N 1
ATOM 3116 C CA . TRP B 1 167 ? 13.25 -16.531 1.443 1 96.88 167 TRP B CA 1
ATOM 3117 C C . TRP B 1 167 ? 12.188 -15.445 1.588 1 96.88 167 TRP B C 1
ATOM 3119 O O . TRP B 1 167 ? 11.008 -15.75 1.789 1 96.88 167 TRP B O 1
ATOM 3129 N N . VAL B 1 168 ? 12.609 -14.141 1.485 1 92.94 168 VAL B N 1
ATOM 3130 C CA . VAL B 1 168 ? 11.711 -13 1.656 1 92.94 168 VAL B CA 1
ATOM 3131 C C . VAL B 1 168 ? 11.555 -12.258 0.329 1 92.94 168 VAL B C 1
ATOM 3133 O O . VAL B 1 168 ? 12.547 -11.859 -0.284 1 92.94 168 VAL B O 1
ATOM 3136 N N . CYS B 1 169 ? 10.328 -12.188 -0.113 1 90.12 169 CYS B N 1
ATOM 3137 C CA . CYS B 1 169 ? 10.047 -11.398 -1.31 1 90.12 169 CYS B CA 1
ATOM 3138 C C . CYS B 1 169 ? 10.273 -9.914 -1.052 1 90.12 169 CYS B C 1
ATOM 3140 O O . CYS B 1 169 ? 9.727 -9.352 -0.101 1 90.12 169 CYS B O 1
ATOM 3142 N N . PRO B 1 170 ? 10.977 -9.297 -1.85 1 84.56 170 PRO B N 1
ATOM 3143 C CA . PRO B 1 170 ? 11.258 -7.875 -1.635 1 84.56 170 PRO B CA 1
ATOM 3144 C C . PRO B 1 170 ? 10.008 -7 -1.737 1 84.56 170 PRO B C 1
ATOM 3146 O O . PRO B 1 170 ? 9.992 -5.883 -1.213 1 84.56 170 PRO B O 1
ATOM 3149 N N . VAL B 1 171 ? 9.055 -7.551 -2.41 1 79.19 171 VAL B N 1
ATOM 3150 C CA . VAL B 1 171 ? 7.824 -6.793 -2.604 1 79.19 171 VAL B CA 1
ATOM 3151 C C . VAL B 1 171 ? 6.855 -7.082 -1.458 1 79.19 171 VAL B C 1
ATOM 3153 O O . VAL B 1 171 ? 6.324 -6.16 -0.838 1 79.19 171 VAL B O 1
ATOM 3156 N N . CYS B 1 172 ? 6.625 -8.359 -1.156 1 81.44 172 CYS B N 1
ATOM 3157 C CA . CYS B 1 172 ? 5.672 -8.781 -0.136 1 81.44 172 CYS B CA 1
ATOM 3158 C C . CYS B 1 172 ? 6.227 -8.531 1.263 1 81.44 172 CYS B C 1
ATOM 3160 O O . CYS B 1 172 ? 5.465 -8.461 2.23 1 81.44 172 CYS B O 1
ATOM 3162 N N . LYS B 1 173 ? 7.504 -8.547 1.415 1 81.38 173 LYS B N 1
ATOM 3163 C CA . LYS B 1 173 ? 8.234 -8.281 2.65 1 81.38 173 LYS B CA 1
ATOM 3164 C C . LYS B 1 173 ? 7.902 -9.312 3.723 1 81.38 173 LYS B C 1
ATOM 3166 O O . LYS B 1 173 ? 7.816 -8.984 4.906 1 81.38 173 LYS B O 1
ATOM 3171 N N . ARG B 1 174 ? 7.613 -10.508 3.377 1 83.81 174 ARG B N 1
ATOM 3172 C CA . ARG B 1 174 ? 7.336 -11.648 4.238 1 83.81 174 ARG B CA 1
ATOM 3173 C C . ARG B 1 174 ? 8.062 -12.898 3.742 1 83.81 174 ARG B C 1
ATOM 3175 O O . ARG B 1 174 ? 8.195 -13.102 2.533 1 83.81 174 ARG B O 1
ATOM 3182 N N . PRO B 1 175 ? 8.469 -13.648 4.695 1 93.12 175 PRO B N 1
ATOM 3183 C CA . PRO B 1 175 ? 9.07 -14.906 4.258 1 93.12 175 PRO B CA 1
ATOM 3184 C C . PRO B 1 175 ? 8.047 -15.891 3.705 1 93.12 175 PRO B C 1
ATOM 3186 O O . PRO B 1 175 ? 6.867 -15.836 4.078 1 93.12 175 PRO B O 1
ATOM 3189 N N . ASN B 1 176 ? 8.469 -16.859 2.85 1 96.06 176 ASN B N 1
ATOM 3190 C CA . 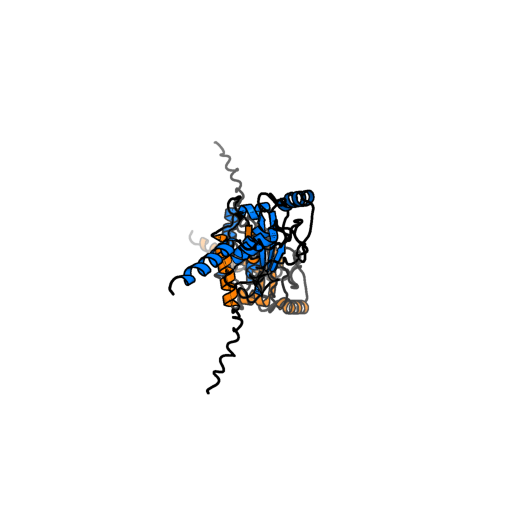ASN B 1 176 ? 7.59 -17.828 2.217 1 96.06 176 ASN B CA 1
ATOM 3191 C C . ASN B 1 176 ? 6.816 -18.641 3.252 1 96.06 176 ASN B C 1
ATOM 3193 O O . ASN B 1 176 ? 5.633 -18.938 3.061 1 96.06 176 ASN B O 1
ATOM 3197 N N . ARG B 1 177 ? 7.477 -18.984 4.297 1 96 177 ARG B N 1
ATOM 3198 C CA . ARG B 1 177 ? 6.832 -19.781 5.344 1 96 177 ARG B CA 1
ATOM 3199 C C . ARG B 1 177 ? 5.594 -19.062 5.879 1 96 177 ARG B C 1
ATOM 3201 O O . ARG B 1 177 ? 4.539 -19.688 6.035 1 96 177 ARG B O 1
ATOM 3208 N N . GLN B 1 178 ? 5.688 -17.797 6.145 1 90.38 178 GLN B N 1
ATOM 3209 C CA . GLN B 1 178 ? 4.566 -17.031 6.68 1 90.38 178 GLN B CA 1
ATOM 3210 C C . GLN B 1 178 ? 3.432 -16.922 5.66 1 90.38 178 GLN B C 1
ATOM 3212 O O . GLN B 1 178 ? 2.258 -17.047 6.02 1 90.38 178 GLN B O 1
ATOM 3217 N N . LEU B 1 179 ? 3.83 -16.688 4.438 1 89.88 179 LEU B N 1
ATOM 3218 C CA . LEU B 1 179 ? 2.832 -16.578 3.377 1 89.88 179 LEU B CA 1
ATOM 3219 C C . LEU B 1 179 ? 2.018 -17.859 3.26 1 89.88 179 LEU B C 1
ATOM 3221 O O . LEU B 1 179 ? 0.789 -17.812 3.162 1 89.88 179 LEU B O 1
ATOM 3225 N N . VAL B 1 180 ? 2.676 -19.016 3.311 1 93.75 180 VAL B N 1
ATOM 3226 C CA . VAL B 1 180 ? 2.016 -20.312 3.164 1 93.75 180 VAL B CA 1
ATOM 3227 C C . VAL B 1 180 ? 1.177 -20.609 4.402 1 93.75 180 VAL B C 1
ATOM 3229 O O . VAL B 1 180 ? 0.049 -21.094 4.297 1 93.75 180 VAL B O 1
ATOM 3232 N N . GLU B 1 181 ? 1.682 -20.281 5.531 1 90.56 181 GLU B N 1
ATOM 3233 C CA . GLU B 1 181 ? 0.958 -20.516 6.777 1 90.56 181 GLU B CA 1
ATOM 3234 C C . GLU B 1 181 ? -0.34 -19.719 6.82 1 90.56 181 GLU B C 1
ATOM 3236 O O . GLU B 1 181 ? -1.365 -20.203 7.293 1 90.56 181 GLU B O 1
ATOM 3241 N N . GLU B 1 182 ? -0.3 -18.562 6.273 1 85.56 182 GLU B N 1
ATOM 3242 C CA . GLU B 1 182 ? -1.443 -17.656 6.348 1 85.56 182 GLU B CA 1
ATOM 3243 C C . GLU B 1 182 ? -2.41 -17.891 5.191 1 85.56 182 GLU B C 1
ATOM 3245 O O . GLU B 1 182 ? -3.605 -17.609 5.309 1 85.56 182 GLU B O 1
ATOM 3250 N N . GLY B 1 183 ? -1.897 -18.422 4.094 1 89.06 183 GLY B N 1
ATOM 3251 C CA . GLY B 1 183 ? -2.697 -18.375 2.881 1 89.06 183 GLY B CA 1
ATOM 3252 C C . GLY B 1 183 ? -3.094 -19.75 2.375 1 89.06 183 GLY B C 1
ATOM 3253 O O . GLY B 1 183 ? -4.023 -19.891 1.574 1 89.06 183 GLY B O 1
ATOM 3254 N N . CYS B 1 184 ? -2.398 -20.797 2.781 1 91.62 184 CYS B N 1
ATOM 3255 C CA . CYS B 1 184 ? -2.674 -22.141 2.268 1 91.62 184 CYS B CA 1
ATOM 3256 C C . CYS B 1 184 ? -3.531 -22.938 3.246 1 91.62 184 CYS B C 1
ATOM 3258 O O . CYS B 1 184 ? -3.465 -22.719 4.457 1 91.62 184 CYS B O 1
ATOM 3260 N N . ALA B 1 185 ? -4.305 -23.859 2.678 1 90.69 185 ALA B N 1
ATOM 3261 C CA . ALA B 1 185 ? -4.973 -24.859 3.496 1 90.69 185 ALA B CA 1
ATOM 3262 C C . ALA B 1 185 ? -3.98 -25.906 3.998 1 90.69 185 ALA B C 1
ATOM 3264 O O . ALA B 1 185 ? -2.805 -25.891 3.627 1 90.69 185 ALA B O 1
ATOM 3265 N N . ALA B 1 186 ? -4.438 -26.766 4.82 1 91.44 186 ALA B N 1
ATOM 3266 C CA . ALA B 1 186 ? -3.592 -27.828 5.352 1 91.44 186 ALA B CA 1
ATOM 3267 C C . ALA B 1 186 ? -2.971 -28.656 4.223 1 91.44 186 ALA B C 1
ATOM 3269 O O . ALA B 1 186 ? -3.643 -28.984 3.242 1 91.44 186 ALA B O 1
ATOM 3270 N N . PRO B 1 187 ? -1.757 -28.906 4.41 1 91.44 187 PRO B N 1
ATOM 3271 C CA . PRO B 1 187 ? -1.075 -29.641 3.348 1 91.44 187 PRO B CA 1
ATOM 3272 C C . PRO B 1 187 ? -1.68 -31.031 3.107 1 91.44 187 PRO B C 1
ATOM 3274 O O . PRO B 1 187 ? -2.205 -31.641 4.039 1 91.44 187 PRO B O 1
ATOM 3277 N N . THR B 1 188 ? -1.632 -31.469 1.879 1 91.25 188 THR B N 1
ATOM 3278 C CA . THR B 1 188 ? -2.061 -32.812 1.469 1 91.25 188 THR B CA 1
ATOM 3279 C C . THR B 1 188 ? -1.043 -33.438 0.521 1 91.25 188 THR B C 1
ATOM 3281 O O . THR B 1 188 ? -0.291 -32.719 -0.15 1 91.25 188 THR B O 1
ATOM 3284 N N . ASP B 1 189 ? -1.059 -34.719 0.405 1 90.31 189 ASP B N 1
ATOM 3285 C CA . ASP B 1 189 ? -0.136 -35.438 -0.483 1 90.31 189 ASP B CA 1
ATOM 3286 C C . ASP B 1 189 ? -0.738 -35.594 -1.876 1 90.31 189 ASP B C 1
ATOM 3288 O O . ASP B 1 189 ? -0.044 -36 -2.812 1 90.31 189 ASP B O 1
ATOM 3292 N N . ALA B 1 190 ? -1.966 -35.25 -2.037 1 89.31 190 ALA B N 1
ATOM 3293 C CA . ALA B 1 190 ? -2.633 -35.406 -3.328 1 89.31 190 ALA B CA 1
ATOM 3294 C C . ALA B 1 190 ? -2.291 -34.25 -4.258 1 89.31 190 ALA B C 1
ATOM 3296 O O . ALA B 1 190 ? -2.227 -33.094 -3.826 1 89.31 190 ALA B O 1
ATOM 3297 N N . LEU B 1 191 ? -2.07 -34.594 -5.453 1 87.94 191 LEU B N 1
ATOM 3298 C CA . LEU B 1 191 ? -1.876 -33.531 -6.445 1 87.94 191 LEU B CA 1
ATOM 3299 C C . LEU B 1 191 ? -3.201 -32.875 -6.801 1 87.94 191 LEU B C 1
ATOM 3301 O O . LEU B 1 191 ? -4.262 -33.469 -6.664 1 87.94 191 LEU B O 1
ATOM 3305 N N . PRO B 1 192 ? -3.119 -31.672 -7.238 1 91 192 PRO B N 1
ATOM 3306 C CA . PRO B 1 192 ? -4.371 -31 -7.598 1 91 192 PRO B CA 1
ATOM 3307 C C . PRO B 1 192 ? -5.062 -31.656 -8.797 1 91 192 PRO B C 1
ATOM 3309 O O . PRO B 1 192 ? -4.406 -32.281 -9.625 1 91 192 PRO B O 1
ATOM 3312 N N . GLU B 1 193 ? -6.387 -31.484 -8.844 1 88.56 193 GLU B N 1
ATOM 3313 C CA . GLU B 1 193 ? -7.16 -31.969 -9.984 1 88.56 193 GLU B CA 1
ATOM 3314 C C . GLU B 1 193 ? -7.086 -30.984 -11.148 1 88.56 193 GLU B C 1
ATOM 3316 O O . GLU B 1 193 ? -7.309 -29.781 -10.977 1 88.56 193 GLU B O 1
ATOM 3321 N N . LEU B 1 194 ? -6.801 -31.484 -12.258 1 92.56 194 LEU B N 1
ATOM 3322 C CA . LEU B 1 194 ? -6.66 -30.641 -13.445 1 92.56 194 LEU B CA 1
ATOM 3323 C C . LEU B 1 194 ? -7.727 -30.984 -14.484 1 92.56 194 LEU B C 1
ATOM 3325 O O . LEU B 1 194 ? -8.234 -32.125 -14.508 1 92.56 194 LEU B O 1
ATOM 3329 N N . PRO B 1 195 ? -8.062 -30.047 -15.273 1 90.38 195 PRO B N 1
ATOM 3330 C CA . PRO B 1 195 ? -8.867 -30.391 -16.453 1 90.38 195 PRO B CA 1
ATOM 3331 C C . PRO B 1 195 ? -8.227 -31.469 -17.312 1 90.38 195 PRO B C 1
ATOM 3333 O O . PRO B 1 195 ? -6.996 -31.594 -17.344 1 90.38 195 PRO B O 1
ATOM 3336 N N . ASP B 1 196 ? -9.008 -32.219 -18.031 1 89.06 196 ASP B N 1
ATOM 3337 C CA . ASP B 1 196 ? -8.555 -33.375 -18.781 1 89.06 196 ASP B CA 1
ATOM 3338 C C . ASP B 1 196 ? -7.438 -33 -19.75 1 89.06 196 ASP B C 1
ATOM 3340 O O . ASP B 1 196 ? -6.457 -33.75 -19.891 1 89.06 196 ASP B O 1
ATOM 3344 N N . GLN B 1 197 ? -7.617 -31.906 -20.359 1 86.5 197 GLN B N 1
ATOM 3345 C CA . GLN B 1 197 ? -6.637 -31.469 -21.359 1 86.5 197 GLN B CA 1
ATOM 3346 C C . GLN B 1 197 ? -5.266 -31.281 -20.719 1 86.5 197 GLN B C 1
ATOM 3348 O O . GLN B 1 197 ? -4.246 -31.672 -21.281 1 86.5 197 GLN B O 1
ATOM 3353 N N . LEU B 1 198 ? -5.246 -30.734 -19.578 1 89.5 198 LEU B N 1
ATOM 3354 C CA . LEU B 1 198 ? -3.994 -30.422 -18.906 1 89.5 198 LEU B CA 1
ATOM 3355 C C . LEU B 1 198 ? -3.408 -31.688 -18.266 1 89.5 198 LEU B C 1
ATOM 3357 O O . LEU B 1 198 ? -2.188 -31.844 -18.203 1 89.5 198 LEU B O 1
ATOM 3361 N N . LYS B 1 199 ? -4.27 -32.594 -17.859 1 87.38 199 LYS B N 1
ATOM 3362 C CA . LYS B 1 199 ? -3.814 -33.875 -17.297 1 87.38 199 LYS B CA 1
ATOM 3363 C C . LYS B 1 199 ? -3.021 -34.656 -18.328 1 87.38 199 LYS B C 1
ATOM 3365 O O . LYS B 1 199 ? -1.962 -35.219 -18.031 1 87.38 199 LYS B O 1
ATOM 3370 N N . ALA B 1 200 ? -3.59 -34.688 -19.484 1 85.12 200 ALA B N 1
ATOM 3371 C CA . ALA B 1 200 ? -2.943 -35.438 -20.578 1 85.12 200 ALA B CA 1
ATOM 3372 C C . ALA B 1 200 ? -1.562 -34.844 -20.875 1 85.12 200 ALA B C 1
ATOM 3374 O O . ALA B 1 200 ? -0.604 -35.594 -21.078 1 85.12 200 ALA B O 1
ATOM 3375 N N . GLN B 1 201 ? -1.505 -33.594 -20.812 1 81.94 201 GLN B N 1
ATOM 3376 C CA . GLN B 1 201 ? -0.232 -32.938 -21.109 1 81.94 201 GLN B CA 1
ATOM 3377 C C . GLN B 1 201 ? 0.789 -33.188 -20 1 81.94 201 GLN B C 1
ATOM 3379 O O . GLN B 1 201 ? 1.972 -33.406 -20.281 1 81.94 201 GLN B O 1
ATOM 3384 N N . ALA B 1 202 ? 0.342 -33.188 -18.812 1 83.19 202 ALA B N 1
ATOM 3385 C CA . ALA B 1 202 ? 1.222 -33.438 -17.672 1 83.19 202 ALA B CA 1
ATOM 3386 C C . ALA B 1 202 ? 1.748 -34.875 -17.688 1 83.19 202 ALA B C 1
ATOM 3388 O O . ALA B 1 202 ? 2.92 -35.125 -17.406 1 83.19 202 ALA B O 1
ATOM 3389 N N . LEU B 1 203 ? 0.912 -35.812 -18.047 1 81.12 203 LEU B N 1
ATOM 3390 C CA . LEU B 1 203 ? 1.301 -37.219 -18.125 1 81.12 203 LEU B CA 1
ATOM 3391 C C . LEU B 1 203 ? 2.32 -37.438 -19.234 1 81.12 203 LEU B C 1
ATOM 3393 O O . LEU B 1 203 ? 3.275 -38.188 -19.078 1 81.12 203 LEU B O 1
ATOM 3397 N N . LEU B 1 204 ? 2.043 -36.781 -20.328 1 79.25 204 LEU B N 1
ATOM 3398 C CA . LEU B 1 204 ? 2.971 -36.875 -21.438 1 79.25 204 LEU B CA 1
ATOM 3399 C C . LEU B 1 204 ? 4.34 -36.312 -21.062 1 79.25 204 LEU B C 1
ATOM 3401 O O . LEU B 1 204 ? 5.371 -36.906 -21.422 1 79.25 204 LEU B O 1
ATOM 3405 N N . ALA B 1 205 ? 4.32 -35.25 -20.344 1 77.88 205 ALA B N 1
ATOM 3406 C CA . ALA B 1 205 ? 5.574 -34.625 -19.938 1 77.88 205 ALA B CA 1
ATOM 3407 C C . ALA B 1 205 ? 6.348 -35.5 -18.969 1 77.88 205 ALA B C 1
ATOM 3409 O O . ALA B 1 205 ? 7.578 -35.594 -19.031 1 77.88 205 ALA B O 1
ATOM 3410 N N . LYS B 1 206 ? 5.656 -36.219 -18.141 1 76.69 206 LYS B N 1
ATOM 3411 C CA . LYS B 1 206 ? 6.289 -37.094 -17.156 1 76.69 206 LYS B CA 1
ATOM 3412 C C . LYS B 1 206 ? 6.984 -38.281 -17.844 1 76.69 206 LYS B C 1
ATOM 3414 O O . LYS B 1 206 ? 8.023 -38.75 -17.375 1 76.69 206 LYS B O 1
ATOM 3419 N N . ASN B 1 207 ? 6.328 -38.719 -18.859 1 70.44 207 ASN B N 1
ATOM 3420 C CA . ASN B 1 207 ? 6.84 -39.906 -19.531 1 70.44 207 ASN B CA 1
ATOM 3421 C C . ASN B 1 207 ? 7.875 -39.531 -20.594 1 70.44 207 ASN B C 1
ATOM 3423 O O . ASN B 1 207 ? 8.203 -40.375 -21.453 1 70.44 207 ASN B O 1
ATOM 3427 N N . GLY B 1 208 ? 8.492 -38.312 -20.484 1 62.53 208 GLY B N 1
ATOM 3428 C CA . GLY B 1 208 ? 9.555 -37.969 -21.406 1 62.53 208 GLY B CA 1
ATOM 3429 C C . GLY B 1 208 ? 9.062 -37.781 -22.828 1 62.53 208 GLY B C 1
ATOM 3430 O O . GLY B 1 208 ? 9.781 -38.094 -23.781 1 62.53 208 GLY B O 1
ATOM 3431 N N . GLY B 1 209 ? 7.809 -37.125 -23.109 1 53.81 209 GLY B N 1
ATOM 3432 C CA . GLY B 1 209 ? 7.254 -36.844 -24.422 1 53.81 209 GLY B CA 1
ATOM 3433 C C . GLY B 1 209 ? 6.777 -38.094 -25.156 1 53.81 209 GLY B C 1
ATOM 3434 O O . GLY B 1 209 ? 6.418 -38.031 -26.344 1 53.81 209 GLY B O 1
ATOM 3435 N N . LYS B 1 210 ? 7.031 -39.344 -24.734 1 48.12 210 LYS B N 1
ATOM 3436 C CA . LYS B 1 210 ? 6.656 -40.531 -25.484 1 48.12 210 LYS B CA 1
ATOM 3437 C C . LYS B 1 210 ? 5.152 -40.781 -25.406 1 48.12 210 LYS B C 1
ATOM 3439 O O . LYS B 1 210 ? 4.574 -40.75 -24.312 1 48.12 210 LYS B O 1
ATOM 3444 N N . GLU B 1 211 ? 4.352 -40.375 -26.422 1 47.34 211 GLU B N 1
ATOM 3445 C CA . GLU B 1 211 ? 2.926 -40.656 -26.562 1 47.34 211 GLU B CA 1
ATOM 3446 C C . GLU B 1 211 ? 2.568 -42 -25.953 1 47.34 211 GLU B C 1
ATOM 3448 O O . GLU B 1 211 ? 3.254 -43 -26.188 1 47.34 211 GLU B O 1
ATOM 3453 N N . PRO B 1 212 ? 1.865 -42.062 -24.859 1 46.16 212 PRO B N 1
ATOM 3454 C CA . PRO B 1 212 ? 1.523 -43.406 -24.375 1 46.16 212 PRO B CA 1
ATOM 3455 C C . PRO B 1 212 ? 1.077 -44.312 -25.5 1 46.16 212 PRO B C 1
ATOM 3457 O O . PRO B 1 212 ? 0.542 -43.844 -26.516 1 46.16 212 PRO B O 1
ATOM 3460 N N . PRO B 1 213 ? 1.575 -45.469 -25.672 1 41.81 213 PRO B N 1
ATOM 3461 C CA . PRO B 1 213 ? 1.106 -46.344 -26.734 1 41.81 213 PRO B CA 1
ATOM 3462 C C . PRO B 1 213 ? -0.417 -46.406 -26.828 1 41.81 213 PRO B C 1
ATOM 3464 O O . PRO B 1 213 ? -1.106 -46.219 -25.828 1 41.81 213 PRO B O 1
ATOM 3467 N N . PRO B 1 214 ? -1.021 -46 -27.906 1 43.47 214 PRO B N 1
ATOM 3468 C CA . PRO B 1 214 ? -2.473 -46.125 -28.078 1 43.47 214 PRO B CA 1
ATOM 3469 C C . PRO B 1 214 ? -3.035 -47.375 -27.375 1 43.47 214 PRO B C 1
ATOM 3471 O O . PRO B 1 214 ? -2.348 -48.375 -27.266 1 43.47 214 PRO B O 1
ATOM 3474 N N . ASP B 1 215 ? -3.746 -47.156 -26.328 1 39.97 215 ASP B N 1
ATOM 3475 C CA . ASP B 1 215 ? -4.422 -48.281 -25.703 1 39.97 215 ASP B CA 1
ATOM 3476 C C . ASP B 1 215 ? -4.875 -49.312 -26.734 1 39.97 215 ASP B C 1
ATOM 3478 O O . ASP B 1 215 ? -5.586 -48.969 -27.688 1 39.97 215 ASP B O 1
ATOM 3482 N N . THR B 1 216 ? -4.109 -50.312 -27 1 40.94 216 THR B N 1
ATOM 3483 C CA . THR B 1 216 ? -4.336 -51.469 -27.844 1 40.94 216 THR B CA 1
ATOM 3484 C C . THR B 1 216 ? -5.762 -51.969 -27.688 1 40.94 216 THR B C 1
ATOM 3486 O O . THR B 1 216 ? -6.141 -52.969 -28.312 1 40.94 216 THR B O 1
ATOM 3489 N N . ALA B 1 217 ? -6.453 -51.531 -26.656 1 41.41 217 ALA B N 1
ATOM 3490 C CA . ALA B 1 217 ? -7.691 -52.281 -26.453 1 41.41 217 ALA B CA 1
ATOM 3491 C C . ALA B 1 217 ? -8.664 -52.031 -27.609 1 41.41 217 ALA B C 1
ATOM 3493 O O . ALA B 1 217 ? -9.672 -52.75 -27.719 1 41.41 217 ALA B O 1
ATOM 3494 N N . ASP B 1 218 ? -8.516 -50.844 -28.312 1 38.53 218 ASP B N 1
ATOM 3495 C CA . ASP B 1 218 ? -9.586 -50.656 -29.297 1 38.53 218 ASP B CA 1
ATOM 3496 C C . ASP B 1 218 ? -9.367 -51.531 -30.531 1 38.53 218 ASP B C 1
ATOM 3498 O O . ASP B 1 218 ? -10.039 -51.375 -31.547 1 38.53 218 ASP B O 1
ATOM 3502 N N . ARG B 1 219 ? -8.148 -52.188 -30.531 1 35.5 219 ARG B N 1
ATOM 3503 C CA . ARG B 1 219 ? -7.961 -53.062 -31.703 1 35.5 219 ARG B CA 1
ATOM 3504 C C . ARG B 1 219 ? -9 -54.156 -31.734 1 35.5 219 ARG B C 1
ATOM 3506 O O . ARG B 1 219 ? -9.188 -54.812 -32.781 1 35.5 219 ARG B O 1
ATOM 3513 N N . GLY B 1 220 ? -9.398 -54.562 -30.453 1 33.34 220 GLY B N 1
ATOM 3514 C CA . GLY B 1 220 ? -10.109 -55.844 -30.453 1 33.34 220 GLY B CA 1
ATOM 3515 C C . GLY B 1 220 ? -11.508 -55.75 -31.047 1 33.34 220 GLY B C 1
ATOM 3516 O O . GLY B 1 220 ? -12.109 -56.75 -31.391 1 33.34 220 GLY B O 1
ATOM 3517 N N . VAL B 1 221 ? -12.141 -54.562 -30.844 1 34.06 221 VAL B N 1
ATOM 3518 C CA . VAL B 1 221 ? -13.586 -54.656 -31.031 1 34.06 221 VAL B CA 1
ATOM 3519 C C . VAL B 1 221 ? -13.922 -54.656 -32.5 1 34.06 221 VAL B C 1
ATOM 3521 O O . VAL B 1 221 ? -15.047 -54.969 -32.906 1 34.06 221 VAL B O 1
ATOM 3524 N N . LYS B 1 222 ? -12.867 -54.031 -33.188 1 36.31 222 LYS B N 1
ATOM 3525 C CA . LYS B 1 222 ? -13.32 -53.875 -34.562 1 36.31 222 LYS B CA 1
ATOM 3526 C C . LYS B 1 222 ? -13.422 -55.219 -35.25 1 36.31 222 LYS B C 1
ATOM 3528 O O . LYS B 1 222 ? -13.953 -55.312 -36.375 1 36.31 222 LYS B O 1
ATOM 3533 N N . GLU B 1 223 ? -12.492 -56.062 -34.719 1 33.91 223 GLU B N 1
ATOM 3534 C CA . GLU B 1 223 ? -12.406 -57.281 -35.5 1 33.91 223 GLU B CA 1
ATOM 3535 C C . GLU B 1 223 ? -13.695 -58.094 -35.406 1 33.91 223 GLU B C 1
ATOM 3537 O O . GLU B 1 223 ? -13.961 -58.969 -36.25 1 33.91 223 GLU B O 1
ATOM 3542 N N . GLN B 1 224 ? -14.32 -57.969 -34.188 1 33.41 224 GLN B N 1
ATOM 3543 C CA . GLN B 1 224 ? -15.336 -58.969 -34 1 33.41 224 GLN B CA 1
ATOM 3544 C C . GLN B 1 224 ? -16.547 -58.75 -34.875 1 33.41 224 GLN B C 1
ATOM 3546 O O . GLN B 1 224 ? -17.375 -59.625 -35.062 1 33.41 224 GLN B O 1
ATOM 3551 N N . ASN B 1 225 ? -16.719 -57.438 -35.156 1 36.12 225 ASN B N 1
ATOM 3552 C CA . ASN B 1 225 ? -18.031 -57.188 -35.75 1 36.12 225 ASN B CA 1
ATOM 3553 C C . ASN B 1 225 ? -18.094 -57.656 -37.188 1 36.12 225 ASN B C 1
ATOM 3555 O O . ASN B 1 225 ? -19.094 -57.406 -37.906 1 36.12 225 ASN B O 1
ATOM 3559 N N . LEU B 1 226 ? -16.891 -57.844 -37.75 1 35.62 226 LEU B N 1
ATOM 3560 C CA . LEU B 1 226 ? -16.922 -58.188 -39.188 1 35.62 226 LEU B CA 1
ATOM 3561 C C . LEU B 1 226 ? -17.625 -59.5 -39.406 1 35.62 226 LEU B C 1
ATOM 3563 O O . LEU B 1 226 ? -18.062 -59.812 -40.531 1 35.62 226 LEU B O 1
ATOM 3567 N N . GLN B 1 227 ? -17.344 -60.406 -38.406 1 36.56 227 GLN B N 1
ATOM 3568 C CA . GLN B 1 227 ? -17.641 -61.781 -38.719 1 36.56 227 GLN B CA 1
ATOM 3569 C C . GLN B 1 227 ? -19.156 -62 -38.844 1 36.56 227 GLN B C 1
ATOM 3571 O O . GLN B 1 227 ? -19.609 -63 -39.375 1 36.56 227 GLN B O 1
ATOM 3576 N N . VAL B 1 228 ? -19.844 -61.125 -38 1 37.47 228 VAL B N 1
ATOM 3577 C CA . VAL B 1 228 ? -21.172 -61.688 -37.75 1 37.47 228 VAL B CA 1
ATOM 3578 C C . VAL B 1 228 ? -22.062 -61.469 -38.969 1 37.47 228 VAL B C 1
ATOM 3580 O O . VAL B 1 228 ? -23.203 -61.938 -39 1 37.47 228 VAL B O 1
ATOM 3583 N N . ARG B 1 229 ? -21.578 -60.562 -39.781 1 37.53 229 ARG B N 1
ATOM 3584 C CA . ARG B 1 229 ? -22.594 -60.125 -40.75 1 37.53 229 ARG B CA 1
ATOM 3585 C C . ARG B 1 229 ? -22.875 -61.219 -41.781 1 37.53 229 ARG B C 1
ATOM 3587 O O . ARG B 1 229 ? -23.641 -61 -42.719 1 37.53 229 ARG B O 1
ATOM 3594 N N . GLY B 1 230 ? -21.891 -62.188 -41.656 1 33.19 230 GLY B N 1
ATOM 3595 C CA . GLY B 1 230 ? -22 -63.094 -42.812 1 33.19 230 GLY B CA 1
ATOM 3596 C C . GLY B 1 230 ? -23.312 -63.875 -42.844 1 33.19 230 GLY B C 1
ATOM 3597 O O . GLY B 1 230 ? -23.625 -64.5 -43.844 1 33.19 230 GLY B O 1
ATOM 3598 N N . VAL B 1 231 ? -23.797 -64.188 -41.625 1 34.75 231 VAL B N 1
ATOM 3599 C CA . VAL B 1 231 ? -24.625 -65.375 -41.688 1 34.75 231 VAL B CA 1
ATOM 3600 C C . VAL B 1 231 ? -25.984 -65.062 -42.312 1 34.75 231 VAL B C 1
ATOM 3602 O O . VAL B 1 231 ? -26.734 -65.938 -42.688 1 34.75 231 VAL B O 1
ATOM 3605 N N . TYR B 1 232 ? -26.547 -63.812 -41.969 1 30.97 232 TYR B N 1
ATOM 3606 C CA . TYR B 1 232 ? -28 -63.812 -42.156 1 30.97 232 TYR B CA 1
ATOM 3607 C C . TYR B 1 232 ? -28.359 -63.531 -43.625 1 30.97 232 TYR B C 1
ATOM 3609 O O . TYR B 1 232 ? -29.219 -62.719 -43.906 1 30.97 232 TYR B O 1
ATOM 3617 N N . SER B 1 233 ? -27.422 -63.656 -44.5 1 25.44 233 SER B N 1
ATOM 3618 C CA . SER B 1 233 ? -28.094 -63.625 -45.812 1 25.44 233 SER B CA 1
ATOM 3619 C C . SER B 1 233 ? -28.828 -64.938 -46.062 1 25.44 233 SER B C 1
ATOM 3621 O O . SER B 1 233 ? -28.328 -66 -45.719 1 25.44 233 SER B O 1
#

Organism: NCBI:txid88456

Nearest PDB structures (foldseek):
  2f4w-assembly1_A  TM=7.343E-01  e=1.546E-10  Homo sapiens
  9en5-assembly1_A  TM=6.624E-01  e=7.425E-11  Saccharomyces cerevisiae S288C
  2f4w-assembly2_B  TM=7.093E-01  e=2.099E-10  Homo sapiens
  9eyh-assembly1_B  TM=6.419E-01  e=2.522E-10  Saccharomyces cerevisiae
  2pwq-assembly1_A  TM=5.546E-01  e=9.103E-07  Plasmodium yoelii

InterPro domains:
  IPR000608 Ubiquitin-conjugating (UBC), catalytic core domain [PF00179] (39-154)
  IPR000608 Ubiquitin-conjugating (UBC), catalytic core domain [PS50127] (20-185)
  IPR016135 Ubiquitin-conjugating enzyme/RWD-like [G3DSA:3.10.110.10] (9-188)
  IPR016135 Ubiquitin-conjugating enzyme/RWD-like [SSF54495] (23-172)
  IPR050113 Ubiquitin-conjugating enzyme E2-like [PTHR24067] (21-154)

Solvent-accessible surface area (backbone atoms only — not comparable to full-atom values): 25776 Å² total; per-residue (Å²): 138,84,82,77,85,76,73,75,77,66,81,71,75,72,70,45,49,66,68,56,23,50,51,53,50,52,50,50,50,51,48,45,68,76,53,43,36,46,50,37,27,70,46,36,44,70,54,40,40,57,64,48,52,43,72,62,49,82,30,37,28,37,34,38,33,48,30,45,67,96,43,56,37,38,79,13,33,43,36,27,40,33,43,46,45,78,38,24,54,67,41,36,34,39,38,26,36,66,40,68,56,44,43,47,40,64,70,36,65,45,74,39,64,62,14,49,73,27,56,87,67,41,53,56,87,57,50,72,65,54,42,52,37,49,47,52,67,43,60,80,35,68,46,88,81,44,72,59,45,35,89,53,53,59,70,56,16,39,52,32,13,61,55,21,31,70,38,59,42,87,80,57,70,45,33,36,53,60,52,41,68,75,40,28,38,72,74,66,81,70,75,70,88,63,59,67,75,57,45,53,51,43,53,30,42,59,58,72,66,51,72,72,72,73,69,63,68,66,59,57,60,62,60,58,64,64,64,66,69,65,65,86,113,136,83,82,78,84,75,73,78,76,67,80,70,77,71,70,42,50,66,67,56,22,49,51,51,50,51,51,50,50,53,49,45,69,76,54,42,36,46,51,36,28,70,45,36,45,68,54,40,41,58,63,48,52,42,75,62,52,83,30,37,28,39,34,40,34,47,30,45,67,96,43,55,38,40,81,12,33,43,36,26,39,34,42,48,45,80,39,24,55,68,44,37,34,37,39,26,35,66,40,69,55,44,43,48,40,62,70,35,67,45,72,40,64,62,13,50,73,27,57,87,66,43,53,58,87,56,50,71,64,52,42,51,38,50,47,52,67,43,57,81,35,69,48,86,82,44,71,60,45,35,89,53,52,60,70,55,17,40,52,31,12,60,55,21,31,70,38,60,43,86,81,55,70,45,34,36,51,58,51,42,68,73,41,27,37,74,76,66,82,69,76,70,87,62,58,68,73,57,44,55,51,43,52,29,42,60,56,71,67,49,70,73,73,73,73,66,69,69,64,58,63,63,59,58,64,63,63,64,68,66,65,83,112

pLDDT: mean 80.08, std 22.02, range [25.09, 98.56]

Secondary structure (DSSP, 8-state):
------TT---------HHHHHHHHHHHHHHHHHS--SSEEEEEHHHHHHHHS--S-TTEEEEEEEPPSSSTTTT-EEEEEEE--TTTTSSPPEEEE-S--SSB-BTSB---TTSTT-TTT--TT--HHHHHHHHHHHTTS--TT-TTB----HHHHHHHHHHHTT-B-TTT-SBHHHHHHHHPPPP-SSPPP--HHHHHHHHHHHTTT------GGGTTHHHHTTGGGGS--/------TT---------HHHHHHHHHHHHHHHHHS--SSEEEEEHHHHHHHHS--S-TTEEEEEEEPPTTSTTTT-EEEEEEE--TTTTSSPPEEEE-S--SSB-BTSB---TTSTT-TTT--TT--HHHHHHHHHHHTTS--TT-TTB----HHHHHHHHHHHTT-B-TTT-SBHHHHHHHH-----SSPPP--HHHHHHHHHHHTTT------GGGGTHHHHTTSGGGTT-